Protein AF-0000000067842073 (afdb_homodimer)

Solvent-accessible surface area (backbone atoms only — not comparable to full-atom values): 26428 Å² total; per-residue (Å²): 132,55,32,22,68,36,32,32,34,34,34,37,21,51,83,33,48,82,48,58,61,22,40,54,50,34,53,50,24,59,78,65,72,44,69,51,44,40,40,55,40,27,44,42,76,90,19,50,68,29,36,46,49,24,56,38,22,28,72,45,42,34,26,34,35,35,37,61,79,40,22,45,68,49,48,75,61,47,76,42,61,38,73,65,13,56,71,67,50,27,20,39,31,31,25,40,44,96,86,25,51,32,37,31,31,49,49,62,14,55,6,43,50,52,36,38,42,77,74,69,54,66,46,56,68,31,29,34,36,38,31,23,46,50,71,63,19,40,34,36,53,50,40,38,52,75,52,41,29,40,31,41,33,46,42,50,95,46,63,66,38,41,48,52,45,49,50,50,46,49,73,75,35,76,84,47,45,77,42,71,73,79,87,59,36,64,79,32,46,29,40,34,39,39,38,75,66,23,40,59,87,52,85,40,59,85,60,54,70,73,38,60,68,39,54,47,42,85,19,37,35,34,35,59,40,48,49,38,56,74,25,53,57,49,48,53,39,45,75,60,54,19,50,70,44,39,9,54,48,23,54,54,36,26,48,14,50,52,30,34,66,37,67,77,40,57,58,81,120,131,56,34,22,67,35,32,31,34,35,37,38,18,50,83,33,50,83,48,57,62,22,42,55,49,34,52,50,24,60,78,67,72,42,69,50,44,38,40,55,39,26,45,42,77,90,20,50,66,28,37,46,48,24,56,37,23,29,71,44,43,34,26,34,34,35,37,60,79,42,22,45,66,51,49,76,61,48,75,40,60,38,72,67,14,57,71,68,50,27,22,39,31,31,24,40,44,95,87,25,49,31,36,28,32,48,48,60,14,56,6,43,49,53,36,38,41,76,74,68,54,67,47,55,69,31,30,35,36,38,31,22,46,49,73,62,18,40,34,37,54,50,40,39,52,73,51,40,28,40,31,42,32,46,43,49,95,44,62,67,39,42,49,52,45,50,50,52,44,48,72,74,33,78,85,48,44,77,44,71,73,77,88,58,36,65,80,33,46,29,41,34,37,39,37,73,65,24,41,60,89,54,86,41,59,87,62,54,70,74,39,60,68,38,53,45,41,82,19,37,36,34,35,59,40,49,48,37,57,74,25,54,56,49,50,54,38,44,74,60,55,21,52,71,43,39,10,53,49,24,53,55,36,24,49,14,51,51,28,35,68,36,68,77,41,58,57,81,120

Secondary structure (DSSP, 8-state):
---TT-EEEEEEESS-TT--HHHHHHHHHHHTT-SEEEEEEEB-GGGHHHHHHHHHHBTTEEEEEE-TT-HHHHHTTSSEE-HHHHHHT--SEEEEPTTS-EEEE--HHHHHHHHHHHTT---TT-EEEEE--SHHHHHHHHHHHHTT-SEEEEE-S-HHHHHHHHHHHHHH-TT-EEES--S-STT-SEEEE-SSTT-TT----SS-HHHHTT--TTSEEEE---SSSS-HHHHHHHHHT-EEE-HHHHHHHHHHHHHHHHTSS-S--/---TT-EEEEEEESS-TT--HHHHHHHHHHHTT-SEEEEEEEB-GGGHHHHHHHHHHBTTEEEEEE-TT-HHHHHTTSSEE-HHHHHHT--SEEEEPTTS-EEEE--HHHHHHHHHHHTT---BT-EEEEE--SHHHHHHHHHHHHTTBSEEEEE-S-HHHHHHHHHHHHHH-TT-EEES--S-STT-SEEEE-SSTT-TT----SS-HHHHTT--TTSEEEE---SSSS-HHHHHHHHHT-EEE-HHHHHHHHHHHHHHHHTSS-S--

pLDDT: mean 97.05, std 2.97, range [72.75, 98.94]

InterPro domains:
  IPR013708 Shikimate dehydrogenase substrate binding, N-terminal [PF08501] (11-94)
  IPR022893 Shikimate dehydrogenase family [PTHR21089] (3-254)
  IPR036291 NAD(P)-binding domain superfamily [SSF51735] (108-254)
  IPR046346 Aminoacid dehydrogenase-like, N-terminal domain superfamily [SSF53223] (2-106)

Sequence (538 aa):
MIRGSTELVAIVGSPIAQVKSPQNFNTWFNHNNCNLAMLPIDLHEAALDSFADTLRGWQNLRGCVVTVPYKQALANRVDGLSERAAALGSINVIRRERDGRLLGDNVDGAGFLGAAHKHGFEPAGKRALVIGCGGVGSAIAYALAEAGIASITLCD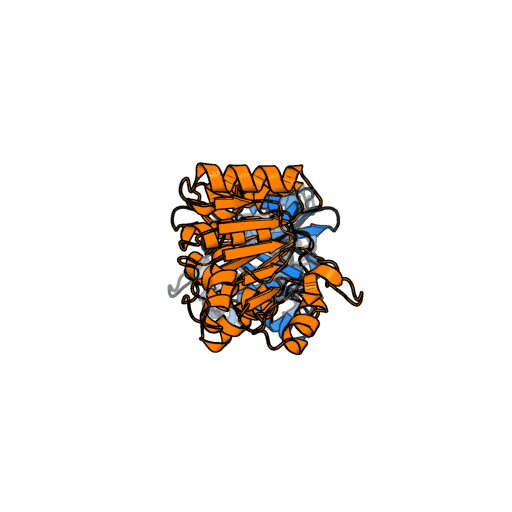PSTARMGAVCELLGNGFPGLTVSTQFSGLEDFDLVANASPVGMGTRAELPLSAALLATLQPDTLVADVVTSPEITPLLNRARQVGCRIQTGPEMAFAQLGHLGAFMGVTPLEIMIRGSTELVAIVGSPIAQVKSPQNFNTWFNHNNCNLAMLPIDLHEAALDSFADTLRGWQNLRGCVVTVPYKQALANRVDGLSERAAALGSINVIRRERDGRLLGDNVDGAGFLGAAHKHGFEPAGKRALVIGCGGVGSAIAYALAEAGIASITLCDPSTARMGAVCELLGNGFPGLTVSTQFSGLEDFDLVANASPVGMGTRAELPLSAALLATLQPDTLVADVVTSPEITPLLNRARQVGCRIQTGPEMAFAQLGHLGAFMGVTPLEI

Nearest PDB structures (foldseek):
  4k28-assembly1_A  TM=9.955E-01  e=7.126E-53  Pseudomonas putida KT2440
  3pgj-assembly1_D  TM=8.761E-01  e=1.051E-21  Vibrio cholerae O1 biovar El Tor str. N16961
  3o8q-assembly1_B  TM=8.572E-01  e=2.440E-21  Vibrio cholerae O1 biovar El Tor str. N16961
  3o8q-assembly1_A  TM=8.714E-01  e=1.806E-21  Vibrio cholerae O1 biovar El Tor str. N16961
  3pgj-assembly2_C  TM=8.882E-01  e=4.939E-20  Vibrio cholerae O1 biovar El Tor str. N16961

Radius of gyration: 30.36 Å; Cα contacts (8 Å, |Δi|>4): 1244; chains: 2; bounding box: 40×95×62 Å

Structure (mmCIF, N/CA/C/O backbone):
data_AF-0000000067842073-model_v1
#
loop_
_entity.id
_entity.type
_entity.pdbx_description
1 polymer 'Shikimate dehydrogenase family protein'
#
loop_
_atom_site.group_PDB
_atom_site.id
_atom_site.type_symbol
_atom_site.label_atom_id
_atom_site.label_alt_id
_atom_site.label_comp_id
_atom_site.label_asym_id
_atom_site.label_entity_id
_atom_site.label_seq_id
_atom_site.pdbx_PDB_ins_code
_atom_site.Cartn_x
_atom_site.Cartn_y
_atom_site.Cartn_z
_atom_site.occupancy
_atom_site.B_iso_or_equiv
_atom_site.auth_seq_id
_atom_site.auth_comp_id
_atom_site.auth_asym_id
_atom_site.auth_atom_id
_atom_site.pdbx_PDB_model_num
ATOM 1 N N . MET A 1 1 ? 8.219 -3.797 12.875 1 89 1 MET A N 1
ATOM 2 C CA . MET A 1 1 ? 7.27 -2.688 12.789 1 89 1 MET A CA 1
ATOM 3 C C . MET A 1 1 ? 7.566 -1.811 11.578 1 89 1 MET A C 1
ATOM 5 O O . MET A 1 1 ? 8.727 -1.505 11.297 1 89 1 MET A O 1
ATOM 9 N N . ILE A 1 2 ? 6.531 -1.471 10.82 1 96.75 2 ILE A N 1
ATOM 10 C CA . ILE A 1 2 ? 6.672 -0.681 9.602 1 96.75 2 ILE A CA 1
ATOM 11 C C . ILE A 1 2 ? 7.023 0.761 9.961 1 96.75 2 ILE A C 1
ATOM 13 O O . ILE A 1 2 ? 6.398 1.361 10.836 1 96.75 2 ILE A O 1
ATOM 17 N N . ARG A 1 3 ? 8.07 1.322 9.328 1 97 3 ARG A N 1
ATOM 18 C CA . ARG A 1 3 ? 8.539 2.695 9.469 1 97 3 ARG A CA 1
ATOM 19 C C . ARG A 1 3 ? 8.695 3.363 8.109 1 97 3 ARG A C 1
ATOM 21 O O . ARG A 1 3 ? 8.453 2.736 7.07 1 97 3 ARG A O 1
ATOM 28 N N . GLY A 1 4 ? 9.062 4.582 8.102 1 96.94 4 GLY A N 1
ATOM 29 C CA . GLY A 1 4 ? 9.227 5.332 6.863 1 96.94 4 GLY A CA 1
ATOM 30 C C . GLY A 1 4 ? 10.234 4.707 5.914 1 96.94 4 GLY A C 1
ATOM 31 O O . GLY A 1 4 ? 10.094 4.824 4.695 1 96.94 4 GLY A O 1
ATOM 32 N N . SER A 1 5 ? 11.172 3.998 6.426 1 97.75 5 SER A N 1
ATOM 33 C CA . SER A 1 5 ? 12.258 3.445 5.621 1 97.75 5 SER A CA 1
ATOM 34 C C . SER A 1 5 ? 11.922 2.041 5.129 1 97.75 5 SER A C 1
ATOM 36 O O . SER A 1 5 ? 12.711 1.417 4.426 1 97.75 5 SER A O 1
ATOM 38 N N . THR A 1 6 ? 10.773 1.497 5.555 1 98.5 6 THR A N 1
ATOM 39 C CA . THR A 1 6 ? 10.406 0.128 5.215 1 98.5 6 THR A CA 1
ATOM 40 C C . THR A 1 6 ? 10.109 0.002 3.725 1 98.5 6 THR A C 1
ATOM 42 O O . THR A 1 6 ? 9.414 0.845 3.15 1 98.5 6 THR A O 1
ATOM 45 N N . GLU A 1 7 ? 10.711 -0.978 3.047 1 98.56 7 GLU A N 1
ATOM 46 C CA . GLU A 1 7 ? 10.336 -1.325 1.68 1 98.56 7 GLU A CA 1
ATOM 47 C C . GLU A 1 7 ? 9.094 -2.219 1.657 1 98.56 7 GLU A C 1
ATOM 49 O O . GLU A 1 7 ? 8.797 -2.895 2.643 1 98.56 7 GLU A O 1
ATOM 54 N N . LEU A 1 8 ? 8.438 -2.195 0.489 1 98.81 8 LEU A N 1
ATOM 55 C CA . LEU A 1 8 ? 7.129 -2.842 0.473 1 98.81 8 LEU A CA 1
ATOM 56 C C . LEU A 1 8 ? 7.035 -3.844 -0.672 1 98.81 8 LEU A C 1
ATOM 58 O O . LEU A 1 8 ? 7.695 -3.686 -1.699 1 98.81 8 LEU A O 1
ATOM 62 N N . VAL A 1 9 ? 6.277 -4.871 -0.499 1 98.81 9 VAL A N 1
ATOM 63 C CA . VAL A 1 9 ? 5.672 -5.715 -1.521 1 98.81 9 VAL A CA 1
ATOM 64 C C . VAL A 1 9 ? 4.168 -5.832 -1.272 1 98.81 9 VAL A C 1
ATOM 66 O O . VAL A 1 9 ? 3.684 -5.492 -0.19 1 98.81 9 VAL A O 1
ATOM 69 N N . ALA A 1 10 ? 3.482 -6.246 -2.309 1 98.88 10 ALA A N 1
ATOM 70 C CA . ALA A 1 10 ? 2.031 -6.316 -2.16 1 98.88 10 ALA A CA 1
ATOM 71 C C . ALA A 1 10 ? 1.476 -7.586 -2.807 1 98.88 10 ALA A C 1
ATOM 73 O O . ALA A 1 10 ? 2.199 -8.305 -3.498 1 98.88 10 ALA A O 1
ATOM 74 N N . ILE A 1 11 ? 0.281 -7.91 -2.479 1 98.88 11 ILE A N 1
ATOM 75 C CA . ILE A 1 11 ? -0.56 -8.828 -3.236 1 98.88 11 ILE A CA 1
ATOM 76 C C . ILE A 1 11 ? -1.865 -8.133 -3.619 1 98.88 11 ILE A C 1
ATOM 78 O O . ILE A 1 11 ? -2.496 -7.48 -2.787 1 98.88 11 ILE A O 1
ATOM 82 N N . VAL A 1 12 ? -2.184 -8.211 -4.891 1 98.88 12 VAL A N 1
ATOM 83 C CA . VAL A 1 12 ? -3.379 -7.527 -5.375 1 98.88 12 VAL A CA 1
ATOM 84 C C . VAL A 1 12 ? -4.375 -8.547 -5.914 1 98.88 12 VAL A C 1
ATOM 86 O O . VAL A 1 12 ? -3.986 -9.523 -6.559 1 98.88 12 VAL A O 1
ATOM 89 N N . GLY A 1 13 ? -5.547 -8.422 -5.668 1 98.62 13 GLY A N 1
ATOM 90 C CA . GLY A 1 13 ? -6.688 -9.203 -6.117 1 98.62 13 GLY A CA 1
ATOM 91 C C . GLY A 1 13 ? -8.008 -8.695 -5.582 1 98.62 13 GLY A C 1
ATOM 92 O O . GLY A 1 13 ? -8.086 -7.574 -5.07 1 98.62 13 GLY A O 1
ATOM 93 N N . SER A 1 14 ? -9.094 -9.406 -5.77 1 98.38 14 SER A N 1
ATOM 94 C CA . SER A 1 14 ? -10.398 -9.07 -5.195 1 98.38 14 SER A CA 1
ATOM 95 C C . SER A 1 14 ? -11.328 -10.273 -5.219 1 98.38 14 SER A C 1
ATOM 97 O O . SER A 1 14 ? -11.602 -10.836 -6.281 1 98.38 14 SER A O 1
ATOM 99 N N . PRO A 1 15 ? -11.945 -10.727 -4.051 1 97.38 15 PRO A N 1
ATOM 100 C CA . PRO A 1 15 ? -11.594 -10.25 -2.709 1 97.38 15 PRO A CA 1
ATOM 101 C C . PRO A 1 15 ? -10.211 -10.711 -2.262 1 97.38 15 PRO A C 1
ATOM 103 O O . PRO A 1 15 ? -9.641 -11.625 -2.852 1 97.38 15 PRO A O 1
ATOM 106 N N . ILE A 1 16 ? -9.68 -10.047 -1.269 1 97.62 16 ILE A N 1
ATOM 107 C CA . ILE A 1 16 ? -8.281 -10.289 -0.932 1 97.62 16 ILE A CA 1
ATOM 108 C C . ILE A 1 16 ? -8.188 -10.859 0.482 1 97.62 16 ILE A C 1
ATOM 110 O O . ILE A 1 16 ? -7.133 -11.359 0.883 1 97.62 16 ILE A O 1
ATOM 114 N N . ALA A 1 17 ? -9.242 -10.875 1.24 1 96.56 17 ALA A N 1
ATOM 115 C CA . ALA A 1 17 ? -9.203 -11.141 2.678 1 96.56 17 ALA A CA 1
ATOM 116 C C . ALA A 1 17 ? -8.688 -12.547 2.965 1 96.56 17 ALA A C 1
ATOM 118 O O . ALA A 1 17 ? -8.055 -12.781 3.994 1 96.56 17 ALA A O 1
ATOM 119 N N . GLN A 1 18 ? -8.867 -13.422 2.074 1 92.56 18 GLN A N 1
ATOM 120 C CA . GLN A 1 18 ? -8.625 -14.836 2.328 1 92.56 18 GLN A CA 1
ATOM 121 C C . GLN A 1 18 ? -7.199 -15.227 1.958 1 92.56 18 GLN A C 1
ATOM 123 O O . GLN A 1 18 ? -6.77 -16.344 2.227 1 92.56 18 GLN A O 1
ATOM 128 N N . VAL A 1 19 ? -6.445 -14.375 1.374 1 94.62 19 VAL A N 1
ATOM 129 C CA . VAL A 1 19 ? -5.113 -14.75 0.913 1 94.62 19 VAL A CA 1
ATOM 130 C C . VAL A 1 19 ? -4.191 -14.945 2.111 1 94.62 19 VAL A C 1
ATOM 132 O O . VAL A 1 19 ? -4.348 -14.289 3.141 1 94.62 19 VAL A O 1
ATOM 135 N N . LYS A 1 20 ? -3.146 -15.742 1.947 1 93.88 20 LYS A N 1
ATOM 136 C CA . LYS A 1 20 ? -2.244 -16.094 3.039 1 93.88 20 LYS A CA 1
ATOM 137 C C . LYS A 1 20 ? -0.871 -15.461 2.848 1 93.88 20 LYS A C 1
ATOM 139 O O . LYS A 1 20 ? -0.059 -15.43 3.775 1 93.88 20 LYS A O 1
ATOM 144 N N . SER A 1 21 ? -0.637 -14.883 1.709 1 96.06 21 SER A N 1
ATOM 145 C CA . SER A 1 21 ? 0.684 -14.375 1.351 1 96.06 21 SER A CA 1
ATOM 146 C C . SER A 1 21 ? 1.162 -13.328 2.348 1 96.06 21 SER A C 1
ATOM 148 O O . SER A 1 21 ? 2.32 -13.344 2.771 1 96.06 21 SER A O 1
ATOM 150 N N . PRO A 1 22 ? 0.296 -12.398 2.766 1 97.81 22 PRO A N 1
ATOM 151 C CA . PRO A 1 22 ? 0.778 -11.391 3.711 1 97.81 22 PRO A CA 1
ATOM 152 C C . PRO A 1 22 ? 1.277 -12 5.02 1 97.81 22 PRO A C 1
ATOM 154 O O . PRO A 1 22 ? 2.357 -11.641 5.5 1 97.81 22 PRO A O 1
ATOM 157 N N . GLN A 1 23 ? 0.544 -12.93 5.547 1 96.38 23 GLN A N 1
ATOM 158 C CA . GLN A 1 23 ? 0.98 -13.586 6.777 1 96.38 23 GLN A CA 1
ATOM 159 C C . GLN A 1 23 ? 2.289 -14.336 6.562 1 96.38 23 GLN A C 1
ATOM 161 O O . GLN A 1 23 ? 3.207 -14.242 7.379 1 96.38 23 GLN A O 1
ATOM 166 N N . ASN A 1 24 ? 2.359 -15.078 5.48 1 96.25 24 ASN A N 1
ATOM 167 C CA . ASN A 1 24 ? 3.537 -15.898 5.211 1 96.25 24 ASN A CA 1
ATOM 168 C C . ASN A 1 24 ? 4.781 -15.039 5.008 1 96.25 24 ASN A C 1
ATOM 170 O O . ASN A 1 24 ? 5.812 -15.273 5.645 1 96.25 24 ASN A O 1
ATOM 174 N N . PHE A 1 25 ? 4.754 -14.055 4.199 1 97.62 25 PHE A N 1
ATOM 175 C CA . PHE A 1 25 ? 5.902 -13.203 3.912 1 97.62 25 PHE A CA 1
ATOM 176 C C . PHE A 1 25 ? 6.297 -12.391 5.141 1 97.62 25 PHE A C 1
ATOM 178 O O . PHE A 1 25 ? 7.477 -12.305 5.48 1 97.62 25 PHE A O 1
ATOM 185 N N . ASN A 1 26 ? 5.328 -11.797 5.793 1 97.69 26 ASN A N 1
ATOM 186 C CA . ASN A 1 26 ? 5.645 -10.945 6.938 1 97.69 26 ASN A CA 1
ATOM 187 C C . ASN A 1 26 ? 6.234 -11.758 8.086 1 97.69 26 ASN A C 1
ATOM 189 O O . ASN A 1 26 ? 7.09 -11.258 8.828 1 97.69 26 ASN A O 1
ATOM 193 N N . THR A 1 27 ? 5.738 -13.008 8.281 1 96.62 27 THR A N 1
ATOM 194 C CA . THR A 1 27 ? 6.359 -13.898 9.25 1 96.62 27 THR A CA 1
ATOM 195 C C . THR A 1 27 ? 7.828 -14.141 8.906 1 96.62 27 THR A C 1
ATOM 197 O O . THR A 1 27 ? 8.695 -14.039 9.773 1 96.62 27 THR A O 1
ATOM 200 N N . TRP A 1 28 ? 8.078 -14.391 7.66 1 96.75 28 TRP A N 1
ATOM 201 C CA . TRP A 1 28 ? 9.445 -14.641 7.227 1 96.75 28 TRP A CA 1
ATOM 202 C C . TRP A 1 28 ? 10.305 -13.383 7.391 1 96.75 28 TRP A C 1
ATOM 204 O O . TRP A 1 28 ? 11.43 -13.453 7.887 1 96.75 28 TRP A O 1
ATOM 214 N N . PHE A 1 29 ? 9.82 -12.219 6.934 1 97.88 29 PHE A N 1
ATOM 215 C CA . PHE A 1 29 ? 10.555 -10.961 7.051 1 97.88 29 PHE A CA 1
ATOM 216 C C . PHE A 1 29 ? 10.93 -10.688 8.5 1 97.88 29 PHE A C 1
ATOM 218 O O . PHE A 1 29 ? 12.062 -10.305 8.797 1 97.88 29 PHE A O 1
ATOM 225 N N . ASN A 1 30 ? 9.938 -10.859 9.367 1 96.88 30 ASN A N 1
ATOM 226 C CA . ASN A 1 30 ? 10.18 -10.625 10.789 1 96.88 30 ASN A CA 1
ATOM 227 C C . ASN A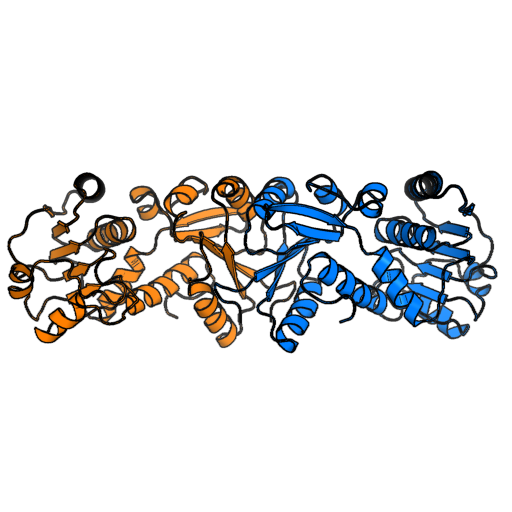 1 30 ? 11.234 -11.578 11.344 1 96.88 30 ASN A C 1
ATOM 229 O O . ASN A 1 30 ? 12.164 -11.141 12.031 1 96.88 30 ASN A O 1
ATOM 233 N N . HIS A 1 31 ? 11.141 -12.852 11.047 1 97.12 31 HIS A N 1
ATOM 234 C CA . HIS A 1 31 ? 12.047 -13.867 11.555 1 97.12 31 HIS A CA 1
ATOM 235 C C . HIS A 1 31 ? 13.469 -13.648 11.039 1 97.12 31 HIS A C 1
ATOM 237 O O . HIS A 1 31 ? 14.438 -14.008 11.711 1 97.12 31 HIS A O 1
ATOM 243 N N . ASN A 1 32 ? 13.547 -13.031 9.906 1 97.56 32 ASN A N 1
ATOM 244 C CA . ASN A 1 32 ? 14.867 -12.844 9.305 1 97.56 32 ASN A CA 1
ATOM 245 C C . ASN A 1 32 ? 15.328 -11.391 9.406 1 97.56 32 ASN A C 1
ATOM 247 O O . ASN A 1 32 ? 16.266 -10.984 8.727 1 97.56 32 ASN A O 1
ATOM 251 N N . ASN A 1 33 ? 14.656 -10.562 10.094 1 97.06 33 ASN A N 1
ATOM 252 C CA . ASN A 1 33 ? 14.992 -9.18 10.406 1 97.06 33 ASN A CA 1
ATOM 253 C C . ASN A 1 33 ? 15.102 -8.328 9.141 1 97.06 33 ASN A C 1
ATOM 255 O O . ASN A 1 33 ? 16.047 -7.555 8.984 1 97.06 33 ASN A O 1
ATOM 259 N N . CYS A 1 34 ? 14.18 -8.586 8.203 1 97.56 34 CYS A N 1
ATOM 260 C CA . CYS A 1 34 ? 14.086 -7.793 6.984 1 97.56 34 CYS A CA 1
ATOM 261 C C . CYS A 1 34 ? 13.18 -6.582 7.191 1 97.56 34 CYS A C 1
ATOM 263 O O . CYS A 1 34 ? 12.086 -6.707 7.742 1 97.56 34 CYS A O 1
ATOM 265 N N . ASN A 1 35 ? 13.664 -5.41 6.809 1 98.19 35 ASN A N 1
ATOM 266 C CA . ASN A 1 35 ? 12.82 -4.219 6.852 1 98.19 35 ASN A CA 1
ATOM 267 C C . ASN A 1 35 ? 11.906 -4.133 5.633 1 98.19 35 ASN A C 1
ATOM 269 O O . ASN A 1 35 ? 12.031 -3.213 4.82 1 98.19 35 ASN A O 1
ATOM 273 N N . LEU A 1 36 ? 11.016 -5.125 5.527 1 98.5 36 LEU A N 1
ATOM 274 C CA . LEU A 1 36 ? 10.047 -5.297 4.453 1 98.5 36 LEU A CA 1
ATOM 275 C C . LEU A 1 36 ? 8.672 -5.66 5.012 1 98.5 36 LEU A C 1
ATOM 277 O O . LEU A 1 36 ? 8.57 -6.227 6.102 1 98.5 36 LEU A O 1
ATOM 281 N N . ALA A 1 37 ? 7.688 -5.273 4.293 1 98.56 37 ALA A N 1
ATOM 282 C CA . ALA A 1 37 ? 6.328 -5.676 4.645 1 98.56 37 ALA A CA 1
ATOM 283 C C . ALA A 1 37 ? 5.508 -5.98 3.395 1 98.56 37 ALA A C 1
ATOM 285 O O . ALA A 1 37 ? 5.625 -5.285 2.383 1 98.56 37 ALA A O 1
ATOM 286 N N . MET A 1 38 ? 4.652 -7.016 3.455 1 98.56 38 MET A N 1
ATOM 287 C CA . MET A 1 38 ? 3.711 -7.32 2.385 1 98.56 38 MET A CA 1
ATOM 288 C C . MET A 1 38 ? 2.307 -6.844 2.742 1 98.56 38 MET A C 1
ATOM 290 O O . MET A 1 38 ? 1.809 -7.129 3.832 1 98.56 38 MET A O 1
ATOM 294 N N . LEU A 1 39 ? 1.723 -6.199 1.758 1 97.81 39 LEU A N 1
ATOM 295 C CA . LEU A 1 39 ? 0.4 -5.617 1.971 1 97.81 39 LEU A CA 1
ATOM 296 C C . LEU A 1 39 ? -0.637 -6.289 1.076 1 97.81 39 LEU A C 1
ATOM 298 O O . LEU A 1 39 ? -0.343 -6.637 -0.07 1 97.81 39 LEU A O 1
ATOM 302 N N . PRO A 1 40 ? -1.86 -6.5 1.654 1 98.75 40 PRO A N 1
ATOM 303 C CA . PRO A 1 40 ? -2.98 -6.922 0.809 1 98.75 40 PRO A CA 1
ATOM 304 C C . PRO A 1 40 ? -3.703 -5.746 0.155 1 98.75 40 PRO A C 1
ATOM 306 O O . PRO A 1 40 ? -4.121 -4.812 0.845 1 98.75 40 PRO A O 1
ATOM 309 N N . ILE A 1 41 ? -3.801 -5.758 -1.101 1 98.88 41 ILE A N 1
ATOM 310 C CA . ILE A 1 41 ? -4.492 -4.695 -1.824 1 98.88 41 ILE A CA 1
ATOM 311 C C . ILE A 1 41 ? -5.758 -5.25 -2.473 1 98.88 41 ILE A C 1
ATOM 313 O O . ILE A 1 41 ? -5.684 -5.988 -3.455 1 98.88 41 ILE A O 1
ATOM 317 N N . ASP A 1 42 ? -6.93 -4.977 -1.924 1 98.88 42 ASP A N 1
ATOM 318 C CA . ASP A 1 42 ? -8.219 -5.277 -2.537 1 98.88 42 ASP A CA 1
ATOM 319 C C . ASP A 1 42 ? -8.609 -4.207 -3.557 1 98.88 42 ASP A C 1
ATOM 321 O O . ASP A 1 42 ? -8.992 -3.098 -3.182 1 98.88 42 ASP A O 1
ATOM 325 N N . LEU A 1 43 ? -8.523 -4.52 -4.844 1 98.81 43 LEU A N 1
ATOM 326 C CA . LEU A 1 43 ? -8.609 -3.504 -5.887 1 98.81 43 LEU A CA 1
ATOM 327 C C . LEU A 1 43 ? -9.789 -3.771 -6.812 1 98.81 43 LEU A C 1
ATOM 329 O O . LEU A 1 43 ? -10 -4.906 -7.246 1 98.81 43 LEU A O 1
ATOM 333 N N . HIS A 1 44 ? -10.539 -2.758 -7.074 1 98.06 44 HIS A N 1
ATOM 334 C CA . HIS A 1 44 ? -11.57 -2.836 -8.102 1 98.06 44 HIS A CA 1
ATOM 335 C C . HIS A 1 44 ? -10.961 -2.965 -9.492 1 98.06 44 HIS A C 1
ATOM 337 O O . HIS A 1 44 ? -9.969 -2.301 -9.797 1 98.06 44 HIS A O 1
ATOM 343 N N . GLU A 1 45 ? -11.602 -3.729 -10.281 1 98.12 45 GLU A N 1
ATOM 344 C CA . GLU A 1 45 ? -11.109 -4.012 -11.625 1 98.12 45 GLU A CA 1
ATOM 345 C C . GLU A 1 45 ? -10.914 -2.727 -12.422 1 98.12 45 GLU A C 1
ATOM 347 O O . GLU A 1 45 ? -9.961 -2.615 -13.203 1 98.12 45 GLU A O 1
ATOM 352 N N . ALA A 1 46 ? -11.734 -1.762 -12.219 1 98.06 46 ALA A N 1
ATOM 353 C CA . ALA A 1 46 ? -11.719 -0.523 -12.992 1 98.06 46 ALA A CA 1
ATOM 354 C C . ALA A 1 46 ? -10.453 0.28 -12.719 1 98.06 46 ALA A C 1
ATOM 356 O O . ALA A 1 46 ? -10.109 1.188 -13.484 1 98.06 46 ALA A O 1
ATOM 357 N N . ALA A 1 47 ? -9.688 -0.063 -11.68 1 98.5 47 ALA A N 1
ATOM 358 C CA . ALA A 1 47 ? -8.516 0.719 -11.297 1 98.5 47 ALA A CA 1
ATOM 359 C C . ALA A 1 47 ? -7.227 0.043 -11.758 1 98.5 47 ALA A C 1
ATOM 361 O O . ALA A 1 47 ? -6.125 0.515 -11.461 1 98.5 47 ALA A O 1
ATOM 362 N N . LEU A 1 48 ? -7.332 -1.001 -12.508 1 98.69 48 LEU A N 1
ATOM 363 C CA . LEU A 1 48 ? -6.16 -1.808 -12.836 1 98.69 48 LEU A CA 1
ATOM 364 C C . LEU A 1 48 ? -5.16 -1 -13.656 1 98.69 48 LEU A C 1
ATOM 366 O O . LEU A 1 48 ? -3.949 -1.118 -13.453 1 98.69 48 LEU A O 1
ATOM 370 N N . ASP A 1 49 ? -5.621 -0.18 -14.594 1 98.62 49 ASP A N 1
ATOM 371 C CA . ASP A 1 49 ? -4.719 0.635 -15.398 1 98.62 49 ASP A CA 1
ATOM 372 C C . ASP A 1 49 ? -3.951 1.629 -14.523 1 98.62 49 ASP A C 1
ATOM 374 O O . ASP A 1 49 ? -2.725 1.709 -14.602 1 98.62 49 ASP A O 1
ATOM 378 N N . SER A 1 50 ? -4.68 2.404 -13.758 1 98.81 50 SER A N 1
ATOM 379 C CA . SER A 1 50 ? -4.047 3.377 -12.875 1 98.81 50 SER A CA 1
ATOM 380 C C . SER A 1 50 ? -3.139 2.689 -11.859 1 98.81 50 SER A C 1
ATOM 382 O O . SER A 1 50 ? -2.105 3.24 -11.469 1 98.81 50 SER A O 1
ATOM 384 N N . PHE A 1 51 ? -3.562 1.49 -11.445 1 98.88 51 PHE A N 1
ATOM 385 C CA . PHE A 1 51 ? -2.766 0.721 -10.5 1 98.88 51 PHE A CA 1
ATOM 386 C C . PHE A 1 51 ? -1.397 0.389 -11.086 1 98.88 51 PHE A C 1
ATOM 388 O O . PHE A 1 51 ? -0.37 0.624 -10.445 1 98.88 51 PHE A O 1
ATOM 395 N N . ALA A 1 52 ? -1.382 -0.112 -12.281 1 98.88 52 ALA A N 1
ATOM 396 C CA . ALA A 1 52 ? -0.116 -0.428 -12.938 1 98.88 52 ALA A CA 1
ATOM 397 C C . ALA A 1 52 ? 0.774 0.808 -13.039 1 98.88 52 ALA A C 1
ATOM 399 O O . ALA A 1 52 ? 1.972 0.743 -12.75 1 98.88 52 ALA A O 1
ATOM 400 N N . ASP A 1 53 ? 0.232 1.933 -13.391 1 98.75 53 ASP A N 1
ATOM 401 C CA . ASP A 1 53 ? 0.993 3.172 -13.508 1 98.75 53 ASP A CA 1
ATOM 402 C C . ASP A 1 53 ? 1.492 3.645 -12.148 1 98.75 53 ASP A C 1
ATOM 404 O O . ASP A 1 53 ? 2.594 4.188 -12.039 1 98.75 53 ASP A O 1
ATOM 408 N N . THR A 1 54 ? 0.681 3.473 -11.156 1 98.81 54 THR A N 1
ATOM 409 C CA . THR A 1 54 ? 1.09 3.812 -9.797 1 98.81 54 THR A CA 1
ATOM 410 C C . THR A 1 54 ? 2.279 2.963 -9.367 1 98.81 54 THR A C 1
ATOM 412 O O . THR A 1 54 ? 3.225 3.471 -8.758 1 98.81 54 THR A O 1
ATOM 415 N N . LEU A 1 55 ? 2.242 1.63 -9.672 1 98.88 55 LEU A N 1
ATOM 416 C CA . LEU A 1 55 ? 3.352 0.752 -9.32 1 98.88 55 LEU A CA 1
ATOM 417 C C . LEU A 1 55 ? 4.66 1.269 -9.906 1 98.88 55 LEU A C 1
ATOM 419 O O . LEU A 1 55 ? 5.703 1.226 -9.242 1 98.88 55 LEU A O 1
ATOM 423 N N . ARG A 1 56 ? 4.59 1.756 -11.148 1 98.81 56 ARG A N 1
ATOM 424 C CA . ARG A 1 56 ? 5.789 2.248 -11.82 1 98.81 56 ARG A CA 1
ATOM 425 C C . ARG A 1 56 ? 6.422 3.398 -11.047 1 98.81 56 ARG A C 1
ATOM 427 O O . ARG A 1 56 ? 7.645 3.539 -11.031 1 98.81 56 ARG A O 1
ATOM 434 N N . GLY A 1 57 ? 5.629 4.188 -10.414 1 98.69 57 GLY A N 1
ATOM 435 C CA . GLY A 1 57 ? 6.121 5.367 -9.719 1 98.69 57 GLY A CA 1
ATOM 436 C C . GLY A 1 57 ? 6.324 5.141 -8.234 1 98.69 57 GLY A C 1
ATOM 437 O O . GLY A 1 57 ? 6.727 6.055 -7.508 1 98.69 57 GLY A O 1
ATOM 438 N N . TRP A 1 58 ? 5.996 3.994 -7.648 1 98.75 58 TRP A N 1
ATOM 439 C CA . TRP A 1 58 ? 6.082 3.654 -6.234 1 98.75 58 TRP A CA 1
ATOM 440 C C . TRP A 1 58 ? 7.496 3.205 -5.867 1 98.75 58 TRP A C 1
ATOM 442 O O . TRP A 1 58 ? 7.781 2.006 -5.824 1 98.75 58 TRP A O 1
ATOM 452 N N . GLN A 1 59 ? 8.336 4.082 -5.477 1 98.62 59 GLN A N 1
ATOM 453 C CA . GLN A 1 59 ? 9.789 3.957 -5.453 1 98.62 59 GLN A CA 1
ATOM 454 C C . GLN A 1 59 ? 10.234 2.941 -4.406 1 98.62 59 GLN A C 1
ATOM 456 O O . GLN A 1 59 ? 11.281 2.305 -4.555 1 98.62 59 GLN A O 1
ATOM 461 N N . ASN A 1 60 ? 9.508 2.814 -3.354 1 98.69 60 ASN A N 1
ATOM 462 C CA . ASN A 1 60 ? 9.938 1.874 -2.322 1 98.69 60 ASN A CA 1
ATOM 463 C C . ASN A 1 60 ? 9.148 0.57 -2.391 1 98.69 60 ASN A C 1
ATOM 465 O O . ASN A 1 60 ? 9.062 -0.161 -1.401 1 98.69 60 ASN A O 1
ATOM 469 N N . LEU A 1 61 ? 8.43 0.272 -3.48 1 98.81 61 LEU A N 1
ATOM 470 C CA . LEU A 1 61 ? 7.801 -1.016 -3.75 1 98.81 61 LEU A CA 1
ATOM 471 C C . LEU A 1 61 ? 8.727 -1.917 -4.559 1 98.81 61 LEU A C 1
ATOM 473 O O . LEU A 1 61 ? 9.25 -1.506 -5.598 1 98.81 61 LEU A O 1
ATOM 477 N N . ARG A 1 62 ? 8.891 -3.111 -4.098 1 98.81 62 ARG A N 1
ATOM 478 C CA . ARG A 1 62 ? 9.789 -4.051 -4.762 1 98.81 62 ARG A CA 1
ATOM 479 C C . ARG A 1 62 ? 9.039 -4.902 -5.777 1 98.81 62 ARG A C 1
ATOM 481 O O . ARG A 1 62 ? 9.617 -5.348 -6.77 1 98.81 62 ARG A O 1
ATOM 488 N N . GLY A 1 63 ? 7.785 -5.137 -5.516 1 98.81 63 GLY A N 1
ATOM 489 C CA . GLY A 1 63 ? 7.004 -5.996 -6.391 1 98.81 63 GLY A CA 1
ATOM 490 C C . GLY A 1 63 ? 5.59 -6.227 -5.891 1 98.81 63 GLY A C 1
ATOM 491 O O . GLY A 1 63 ? 5.18 -5.652 -4.883 1 98.81 63 GLY A O 1
ATOM 492 N N . CYS A 1 64 ? 4.859 -7.059 -6.641 1 98.94 64 CYS A N 1
ATOM 493 C CA . CYS A 1 64 ? 3.447 -7.293 -6.352 1 98.94 64 CYS A CA 1
ATOM 494 C C . CYS A 1 64 ? 3.014 -8.672 -6.824 1 98.94 64 CYS A C 1
ATOM 496 O O . CYS A 1 64 ? 3.125 -8.992 -8.008 1 98.94 64 CYS A O 1
ATOM 498 N N . VAL A 1 65 ? 2.582 -9.438 -5.902 1 98.88 65 VAL A N 1
ATOM 499 C CA . VAL A 1 65 ? 1.923 -10.688 -6.254 1 98.88 65 VAL A CA 1
ATOM 500 C C . VAL A 1 65 ? 0.533 -10.398 -6.816 1 98.88 65 VAL A C 1
ATOM 502 O O . VAL A 1 65 ? -0.158 -9.492 -6.348 1 98.88 65 VAL A O 1
ATOM 505 N N . VAL A 1 66 ? 0.167 -11.117 -7.855 1 98.75 66 VAL A N 1
ATOM 506 C CA . VAL A 1 66 ? -1.139 -10.953 -8.484 1 98.75 66 VAL A CA 1
ATOM 507 C C . VAL A 1 66 ? -1.974 -12.219 -8.273 1 98.75 66 VAL A C 1
ATOM 509 O O . VAL A 1 66 ? -1.532 -13.32 -8.594 1 98.75 66 VAL A O 1
ATOM 512 N N . THR A 1 67 ? -3.094 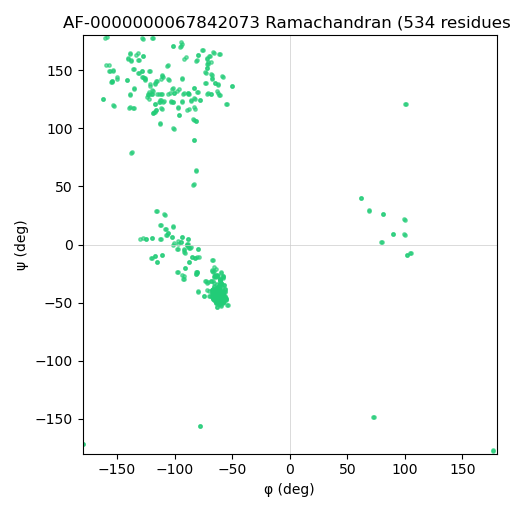-12.109 -7.691 1 97.44 67 THR A N 1
ATOM 513 C CA . THR A 1 67 ? -3.988 -13.242 -7.488 1 97.44 67 THR A CA 1
ATOM 514 C C . THR A 1 67 ? -5.316 -13.016 -8.203 1 97.44 67 THR A C 1
ATOM 516 O O . THR A 1 67 ? -5.457 -12.07 -8.984 1 97.44 67 THR A O 1
ATOM 519 N N . VAL A 1 68 ? -6.16 -14.016 -8.109 1 94.31 68 VAL A N 1
ATOM 520 C CA . VAL A 1 68 ? -7.465 -13.961 -8.766 1 94.31 68 VAL A CA 1
ATOM 521 C C . VAL A 1 68 ? -8.164 -12.648 -8.406 1 94.31 68 VAL A C 1
ATOM 523 O O . VAL A 1 68 ? -8.055 -12.172 -7.277 1 94.31 68 VAL A O 1
ATOM 526 N N . PRO A 1 69 ? -8.758 -12.039 -9.43 1 96.69 69 PRO A N 1
ATOM 527 C CA . PRO A 1 69 ? -8.938 -12.492 -10.812 1 96.69 69 PRO A CA 1
ATOM 528 C C . PRO A 1 69 ? -8.062 -11.727 -11.805 1 96.69 69 PRO A C 1
ATOM 530 O O . PRO A 1 69 ? -8.391 -11.641 -12.984 1 96.69 69 PRO A O 1
ATOM 533 N N . TYR A 1 70 ? -6.938 -11.164 -11.398 1 98.31 70 TYR A N 1
ATOM 534 C CA . TYR A 1 70 ? -6.34 -10.117 -12.211 1 98.31 70 TYR A CA 1
ATOM 535 C C . TYR A 1 70 ? -5.105 -10.633 -12.945 1 98.31 70 TYR A C 1
ATOM 537 O O . TYR A 1 70 ? -4.395 -9.867 -13.594 1 98.31 70 TYR A O 1
ATOM 545 N N . LYS A 1 71 ? -4.828 -11.891 -12.961 1 98 71 LYS A N 1
ATOM 546 C CA . LYS A 1 71 ? -3.578 -12.43 -13.484 1 98 71 LYS A CA 1
ATOM 547 C C . LYS A 1 71 ? -3.445 -12.164 -14.984 1 98 71 LYS A C 1
ATOM 549 O O . LYS A 1 71 ? -2.373 -11.789 -15.461 1 98 71 LYS A O 1
ATOM 554 N N . GLN A 1 72 ? -4.492 -12.344 -15.734 1 97.5 72 GLN A N 1
ATOM 555 C CA . GLN A 1 72 ? -4.453 -12.094 -17.172 1 97.5 72 GLN A CA 1
ATOM 556 C C . GLN A 1 72 ? -4.461 -10.594 -17.469 1 97.5 72 GLN A C 1
ATOM 558 O O . GLN A 1 72 ? -3.693 -10.109 -18.297 1 97.5 72 GLN A O 1
ATOM 563 N N . ALA A 1 73 ? -5.316 -9.852 -16.766 1 98.19 73 ALA A N 1
ATOM 564 C CA . ALA A 1 73 ? -5.488 -8.422 -17.016 1 98.19 73 ALA A CA 1
ATOM 565 C C . ALA A 1 73 ? -4.184 -7.664 -16.766 1 98.19 73 ALA A C 1
ATOM 567 O O . ALA A 1 73 ? -3.834 -6.766 -17.547 1 98.19 73 ALA A O 1
ATOM 568 N N . LEU A 1 74 ? -3.434 -8.031 -15.773 1 98.69 74 LEU A N 1
ATOM 569 C CA . LEU A 1 74 ? -2.219 -7.293 -15.438 1 98.69 74 LEU A CA 1
ATOM 570 C C . LEU A 1 74 ? -1.065 -7.703 -16.344 1 98.69 74 LEU A C 1
ATOM 572 O O . LEU A 1 74 ? -0.12 -6.938 -16.531 1 98.69 74 LEU A O 1
ATOM 576 N N . ALA A 1 75 ? -1.185 -8.922 -16.891 1 98.62 75 ALA A N 1
ATOM 577 C CA . ALA A 1 75 ? -0.163 -9.352 -17.844 1 98.62 75 ALA A CA 1
ATOM 578 C C . ALA A 1 75 ? -0.071 -8.383 -19.031 1 98.62 75 ALA A C 1
ATOM 580 O O . ALA A 1 75 ? 1.008 -8.188 -19.594 1 98.62 75 ALA A O 1
ATOM 581 N N . ASN A 1 76 ? -1.153 -7.734 -19.344 1 98.06 76 ASN A N 1
ATOM 582 C CA . ASN A 1 76 ? -1.222 -6.82 -20.484 1 98.06 76 ASN A CA 1
ATOM 583 C C . ASN A 1 76 ? -0.813 -5.402 -20.094 1 98.06 76 ASN A C 1
ATOM 585 O O . ASN A 1 76 ? -0.844 -4.492 -20.922 1 98.06 76 ASN A O 1
ATOM 589 N N . ARG A 1 77 ? -0.375 -5.207 -18.875 1 98.56 77 ARG A N 1
ATOM 590 C CA . ARG A 1 77 ? -0.163 -3.848 -18.391 1 98.56 77 ARG A CA 1
ATOM 591 C C . ARG A 1 77 ? 1.262 -3.666 -17.875 1 98.56 77 ARG A C 1
ATOM 593 O O . ARG A 1 77 ? 1.594 -2.625 -17.297 1 98.56 77 ARG A O 1
ATOM 600 N N . VAL A 1 78 ? 2.078 -4.66 -18.016 1 98.75 78 VAL A N 1
ATOM 601 C CA . VAL A 1 78 ? 3.461 -4.57 -17.562 1 98.75 78 VAL A CA 1
ATOM 602 C C . VAL A 1 78 ? 4.383 -4.312 -18.75 1 98.75 78 VAL A C 1
ATOM 604 O O . VAL A 1 78 ? 3.939 -4.336 -19.906 1 98.75 78 VAL A O 1
ATOM 607 N N . ASP A 1 79 ? 5.676 -4.016 -18.469 1 98.81 79 ASP A N 1
ATOM 608 C CA . ASP A 1 79 ? 6.609 -3.58 -19.5 1 98.81 79 ASP A CA 1
ATOM 609 C C . ASP A 1 79 ? 7.344 -4.77 -20.125 1 98.81 79 ASP A C 1
ATOM 611 O O . ASP A 1 79 ? 7.926 -4.66 -21.203 1 98.81 79 ASP A O 1
ATOM 615 N N . GLY A 1 80 ? 7.375 -5.891 -19.422 1 98.81 80 GLY A N 1
ATOM 616 C CA . GLY A 1 80 ? 8.016 -7.109 -19.875 1 98.81 80 GLY A CA 1
ATOM 617 C C . GLY A 1 80 ? 7.469 -8.359 -19.219 1 98.81 80 GLY A C 1
ATOM 618 O O . GLY A 1 80 ? 7.062 -8.336 -18.062 1 98.81 80 GLY A O 1
ATOM 619 N N . LEU A 1 81 ? 7.508 -9.453 -19.984 1 98.81 81 LEU A N 1
ATOM 620 C CA . LEU A 1 81 ? 7.059 -10.75 -19.516 1 98.81 81 LEU A CA 1
ATOM 621 C C . LEU A 1 81 ? 8.148 -11.805 -19.688 1 98.81 81 LEU A C 1
ATOM 623 O O . LEU A 1 81 ? 8.922 -11.75 -20.641 1 98.81 81 LEU A O 1
ATOM 627 N N . SER A 1 82 ? 8.227 -12.711 -18.719 1 98.62 82 SER A N 1
ATOM 628 C CA . SER A 1 82 ? 9.008 -13.914 -19 1 98.62 82 SER A CA 1
ATOM 629 C C . SER A 1 82 ? 8.422 -14.695 -20.172 1 98.62 82 SER A C 1
ATOM 631 O O . SER A 1 82 ? 7.277 -14.477 -20.562 1 98.62 82 SER A O 1
ATOM 633 N N . GLU A 1 83 ? 9.242 -15.617 -20.719 1 97.62 83 GLU A N 1
ATOM 634 C CA . GLU A 1 83 ? 8.766 -16.438 -21.828 1 97.62 83 GLU A CA 1
ATOM 635 C C . GLU A 1 83 ? 7.52 -17.219 -21.438 1 97.62 83 GLU A C 1
ATOM 637 O O . GLU A 1 83 ? 6.535 -17.25 -22.188 1 97.62 83 GLU A O 1
ATOM 642 N N . ARG A 1 84 ? 7.512 -17.812 -20.328 1 97.81 84 ARG A N 1
ATOM 643 C CA . ARG A 1 84 ? 6.363 -18.609 -19.906 1 97.81 84 ARG A CA 1
ATOM 644 C C . ARG A 1 84 ? 5.148 -17.734 -19.641 1 97.81 84 ARG A C 1
ATOM 646 O O . ARG A 1 84 ? 4.023 -18.094 -19.984 1 97.81 84 ARG A O 1
ATOM 653 N N . ALA A 1 85 ? 5.332 -16.562 -18.984 1 98.56 85 ALA A N 1
ATOM 654 C CA . ALA A 1 85 ? 4.211 -15.664 -18.734 1 98.56 85 ALA A CA 1
ATOM 655 C C . ALA A 1 85 ? 3.592 -15.18 -20.047 1 98.56 85 ALA A C 1
ATOM 657 O O . ALA A 1 85 ? 2.369 -15.078 -20.156 1 98.56 85 ALA A O 1
ATOM 658 N N . ALA A 1 86 ? 4.473 -14.891 -21 1 98.31 86 ALA A N 1
ATOM 659 C CA . ALA A 1 86 ? 3.99 -14.477 -22.312 1 98.31 86 ALA A CA 1
ATOM 660 C C . ALA A 1 86 ? 3.168 -15.586 -22.969 1 98.31 86 ALA A C 1
ATOM 662 O O . ALA A 1 86 ? 2.094 -15.328 -23.516 1 98.31 86 ALA A O 1
ATOM 663 N N . ALA A 1 87 ? 3.67 -16.766 -22.922 1 97.56 87 ALA A N 1
ATOM 664 C CA . ALA A 1 87 ? 2.99 -17.906 -23.516 1 97.56 87 ALA A CA 1
ATOM 665 C C . ALA A 1 87 ? 1.646 -18.156 -22.844 1 97.56 87 ALA A C 1
ATOM 667 O O . ALA A 1 87 ? 0.648 -18.438 -23.516 1 97.56 87 ALA A O 1
ATOM 668 N N . LEU A 1 88 ? 1.631 -18.016 -21.547 1 97.69 88 LEU A N 1
ATOM 669 C CA . LEU A 1 88 ? 0.442 -18.328 -20.75 1 97.69 88 LEU A CA 1
ATOM 670 C C . LEU A 1 88 ? -0.55 -17.172 -20.812 1 97.69 88 LEU A C 1
ATOM 672 O O . LEU A 1 88 ? -1.734 -17.344 -20.516 1 97.69 88 LEU A O 1
ATOM 676 N N . GLY A 1 89 ? -0.06 -15.945 -21.094 1 97.5 89 GLY A N 1
ATOM 677 C CA . GLY A 1 89 ? -0.904 -14.758 -21.062 1 97.5 89 GLY A CA 1
ATOM 678 C C . GLY A 1 89 ? -1.365 -14.383 -19.672 1 97.5 89 GLY A C 1
ATOM 679 O O . GLY A 1 89 ? -2.475 -13.875 -19.5 1 97.5 89 GLY A O 1
ATOM 680 N N . SER A 1 90 ? -0.562 -14.711 -18.719 1 97.94 90 SER A N 1
ATOM 681 C CA . SER A 1 90 ? -0.932 -14.477 -17.312 1 97.94 90 SER A CA 1
ATOM 682 C C . SER A 1 90 ? 0.303 -14.312 -16.438 1 97.94 90 SER A C 1
ATOM 684 O O . SER A 1 90 ? 1.358 -14.875 -16.734 1 97.94 90 SER A O 1
ATOM 686 N N . ILE A 1 91 ? 0.167 -13.523 -15.398 1 98.75 91 ILE A N 1
ATOM 687 C CA . ILE A 1 91 ? 1.229 -13.359 -14.406 1 98.75 91 ILE A CA 1
ATOM 688 C C . ILE A 1 91 ? 0.653 -13.516 -13 1 98.75 91 ILE A C 1
ATOM 690 O O . ILE A 1 91 ? -0.495 -13.141 -12.75 1 98.75 91 ILE A O 1
ATOM 694 N N . ASN A 1 92 ? 1.475 -14.047 -12.109 1 98.69 92 ASN A N 1
ATOM 695 C CA . ASN A 1 92 ? 1.066 -14.031 -10.711 1 98.69 92 ASN A CA 1
ATOM 696 C C . ASN A 1 92 ? 2.057 -13.258 -9.852 1 98.69 92 ASN A C 1
ATOM 698 O O . ASN A 1 92 ? 1.938 -13.242 -8.625 1 98.69 92 ASN A O 1
ATOM 702 N N . VAL A 1 93 ? 3.053 -12.633 -10.516 1 98.94 93 VAL A N 1
ATOM 703 C CA . VAL A 1 93 ? 4 -11.812 -9.766 1 98.94 93 VAL A CA 1
ATOM 704 C C . VAL A 1 93 ? 4.605 -10.75 -10.672 1 98.94 93 VAL A C 1
ATOM 706 O O . VAL A 1 93 ? 4.855 -11 -11.852 1 98.94 93 VAL A O 1
ATOM 709 N N . ILE A 1 94 ? 4.762 -9.594 -10.156 1 98.94 94 ILE A N 1
ATOM 710 C CA . ILE A 1 94 ? 5.398 -8.453 -10.805 1 98.94 94 ILE A CA 1
ATOM 711 C C . ILE A 1 94 ? 6.617 -8.008 -10 1 98.94 94 ILE A C 1
ATOM 713 O O . ILE A 1 94 ? 6.559 -7.922 -8.766 1 98.94 94 ILE A O 1
ATOM 717 N N . ARG A 1 95 ? 7.727 -7.852 -10.617 1 98.94 95 ARG A N 1
ATOM 718 C CA . ARG A 1 95 ? 8.883 -7.176 -10.031 1 98.94 95 ARG A CA 1
ATOM 719 C C . ARG A 1 95 ? 8.992 -5.746 -10.547 1 98.94 95 ARG A C 1
ATOM 721 O O . ARG A 1 95 ? 8.883 -5.5 -11.742 1 98.94 95 ARG A O 1
ATOM 728 N N . ARG A 1 96 ? 9.141 -4.855 -9.688 1 98.88 96 ARG A N 1
ATOM 729 C CA . ARG A 1 96 ? 9.406 -3.479 -10.086 1 98.88 96 ARG A CA 1
ATOM 730 C C . ARG A 1 96 ? 10.898 -3.199 -10.117 1 98.88 96 ARG A C 1
ATOM 732 O O . ARG A 1 96 ? 11.594 -3.342 -9.109 1 98.88 96 ARG A O 1
ATOM 739 N N . GLU A 1 97 ? 11.312 -2.785 -11.219 1 98.62 97 GLU A N 1
ATOM 740 C CA . GLU A 1 97 ? 12.719 -2.424 -11.375 1 98.62 97 GLU A CA 1
ATOM 741 C C . GLU A 1 97 ? 12.992 -1.033 -10.812 1 98.62 97 GLU A C 1
ATOM 743 O O . GLU A 1 97 ? 12.07 -0.241 -10.617 1 98.62 97 GLU A O 1
ATOM 748 N N . ARG A 1 98 ? 14.25 -0.684 -10.562 1 96.62 98 ARG A N 1
ATOM 749 C CA . ARG A 1 98 ? 14.656 0.588 -9.969 1 96.62 98 ARG A CA 1
ATOM 750 C C . ARG A 1 98 ? 14.219 1.76 -10.844 1 96.62 98 ARG A C 1
ATOM 752 O O . ARG A 1 98 ? 13.906 2.838 -10.336 1 96.62 98 ARG A O 1
ATOM 759 N N . ASP A 1 99 ? 14.164 1.481 -12.164 1 97.44 99 ASP A N 1
ATOM 760 C CA . ASP A 1 99 ? 13.82 2.559 -13.086 1 97.44 99 ASP A CA 1
ATOM 761 C C . ASP A 1 99 ? 12.305 2.65 -13.281 1 97.44 99 ASP A C 1
ATOM 763 O O . ASP A 1 99 ? 11.828 3.439 -14.102 1 97.44 99 ASP A O 1
ATOM 767 N N . GLY A 1 100 ? 11.578 1.805 -12.625 1 98.19 100 GLY A N 1
ATOM 768 C CA . GLY A 1 100 ? 10.125 1.88 -12.648 1 98.19 100 GLY A CA 1
ATOM 769 C C . GLY A 1 100 ? 9.484 0.864 -13.57 1 98.19 100 GLY A C 1
ATOM 770 O O . GLY A 1 100 ? 8.266 0.675 -13.547 1 98.19 100 GLY A O 1
ATOM 771 N N . ARG A 1 101 ? 10.281 0.113 -14.438 1 98.69 101 ARG A N 1
ATOM 772 C CA . ARG A 1 101 ? 9.727 -0.913 -15.32 1 98.69 101 ARG A CA 1
ATOM 773 C C . ARG A 1 101 ? 9.141 -2.066 -14.516 1 98.69 101 ARG A C 1
ATOM 775 O O . ARG A 1 101 ? 9.703 -2.471 -13.492 1 98.69 101 ARG A O 1
ATOM 782 N N . LEU A 1 102 ? 8.016 -2.527 -14.984 1 98.94 102 LEU A N 1
ATOM 783 C CA . LEU A 1 102 ? 7.355 -3.684 -14.391 1 98.94 102 LEU A CA 1
ATOM 784 C C . LEU A 1 102 ? 7.605 -4.941 -15.211 1 98.94 102 LEU A C 1
ATOM 786 O O . LEU A 1 102 ? 7.297 -4.98 -16.406 1 98.94 102 LEU A O 1
ATOM 790 N N . LEU A 1 103 ? 8.164 -5.934 -14.562 1 98.94 103 LEU A N 1
ATOM 791 C CA . LEU A 1 103 ? 8.383 -7.234 -15.188 1 98.94 103 LEU A CA 1
ATOM 792 C C . LEU A 1 103 ? 7.48 -8.289 -14.555 1 98.94 103 LEU A C 1
ATOM 794 O O . LEU A 1 103 ? 7.391 -8.391 -13.328 1 98.94 103 LEU A O 1
ATOM 798 N N . GLY A 1 104 ? 6.777 -9.023 -15.367 1 98.94 104 GLY A N 1
ATOM 799 C CA . GLY A 1 104 ? 5.836 -10.023 -14.891 1 98.94 104 GLY A CA 1
ATOM 800 C C . GLY A 1 104 ? 6.285 -11.445 -15.172 1 98.94 104 GLY A C 1
ATOM 801 O O . GLY A 1 104 ? 6.922 -11.711 -16.188 1 98.94 104 GLY A O 1
ATOM 802 N N . ASP A 1 105 ? 5.98 -12.352 -14.281 1 98.88 105 ASP A N 1
ATOM 803 C CA . ASP A 1 105 ? 6.195 -13.789 -14.43 1 98.88 105 ASP A CA 1
ATOM 804 C C . ASP A 1 105 ? 5.023 -14.586 -13.867 1 98.88 105 ASP A C 1
ATOM 806 O O . ASP A 1 105 ? 4.168 -14.031 -13.172 1 98.88 105 ASP A O 1
ATOM 810 N N . ASN A 1 106 ? 4.895 -15.773 -14.273 1 98.81 106 ASN A N 1
ATOM 811 C CA . ASN A 1 106 ? 3.994 -16.75 -13.672 1 98.81 106 ASN A CA 1
ATOM 812 C C . ASN A 1 106 ? 4.758 -17.953 -13.117 1 98.81 106 ASN A C 1
ATOM 814 O O . ASN A 1 106 ? 5.27 -18.781 -13.875 1 98.81 106 ASN A O 1
ATOM 818 N N . VAL A 1 107 ? 4.715 -18.047 -11.789 1 98.5 107 VAL A N 1
ATOM 819 C CA . VAL A 1 107 ? 5.574 -19.062 -11.195 1 98.5 107 VAL A CA 1
ATOM 820 C C . VAL A 1 107 ? 4.715 -20.172 -10.586 1 98.5 107 VAL A C 1
ATOM 822 O O . VAL A 1 107 ? 5.191 -20.938 -9.758 1 98.5 107 VAL A O 1
ATOM 825 N N . ASP A 1 108 ? 3.48 -20.266 -10.945 1 97.5 108 ASP A N 1
ATOM 826 C CA . ASP A 1 108 ? 2.609 -21.328 -10.469 1 97.5 108 ASP A CA 1
ATOM 827 C C . ASP A 1 108 ? 3.178 -22.703 -10.82 1 97.5 108 ASP A C 1
ATOM 829 O O . ASP A 1 108 ? 3.279 -23.578 -9.953 1 97.5 108 ASP A O 1
ATOM 833 N N . GLY A 1 109 ? 3.547 -22.859 -12.055 1 98.31 109 GLY A N 1
ATOM 834 C CA . GLY A 1 109 ? 4.117 -24.125 -12.492 1 98.31 109 GLY A CA 1
ATOM 835 C C . GLY A 1 109 ? 5.414 -24.469 -11.789 1 98.31 109 GLY A C 1
ATOM 836 O O . GLY A 1 109 ? 5.648 -25.625 -11.438 1 98.31 109 GLY A O 1
ATOM 837 N N . ALA A 1 110 ? 6.254 -23.484 -11.602 1 97.5 110 ALA A N 1
ATOM 838 C CA . ALA A 1 110 ? 7.512 -23.688 -10.891 1 97.5 110 ALA A CA 1
ATOM 839 C C . ALA A 1 110 ? 7.262 -24.109 -9.445 1 97.5 110 ALA A C 1
ATOM 841 O O . ALA A 1 110 ? 7.98 -24.969 -8.914 1 97.5 110 ALA A O 1
ATOM 842 N N . GLY A 1 111 ? 6.289 -23.469 -8.859 1 97.56 111 GLY A N 1
ATOM 843 C CA . GLY A 1 111 ? 5.895 -23.906 -7.527 1 97.56 111 GLY A CA 1
ATOM 844 C C . GLY A 1 111 ? 5.457 -25.359 -7.469 1 97.56 111 GLY A C 1
ATOM 845 O O . GLY A 1 111 ? 5.895 -26.109 -6.594 1 97.56 111 GLY A O 1
ATOM 846 N N . PHE A 1 112 ? 4.617 -25.719 -8.414 1 98.19 112 PHE A N 1
ATOM 847 C CA . PHE A 1 112 ? 4.145 -27.094 -8.484 1 98.19 112 PHE A CA 1
ATOM 848 C C . PHE A 1 112 ? 5.316 -28.062 -8.609 1 98.19 112 PHE A C 1
ATOM 850 O O . PHE A 1 112 ? 5.41 -29.031 -7.855 1 98.19 112 PHE A O 1
ATOM 857 N N . LEU A 1 113 ? 6.238 -27.812 -9.539 1 98.06 113 LEU A N 1
ATOM 858 C CA . LEU A 1 113 ? 7.379 -28.688 -9.797 1 98.06 113 LEU A CA 1
ATOM 859 C C . LEU A 1 113 ? 8.305 -28.734 -8.586 1 98.06 113 LEU A C 1
ATOM 861 O O . LEU A 1 113 ? 8.875 -29.781 -8.273 1 98.06 113 LEU A O 1
ATOM 865 N N . GLY A 1 114 ? 8.484 -27.578 -7.996 1 96.88 114 GLY A N 1
ATOM 866 C CA . GLY A 1 114 ? 9.305 -27.547 -6.789 1 96.88 114 GLY A CA 1
ATOM 867 C C . GLY A 1 114 ? 8.812 -28.484 -5.707 1 96.88 114 GLY A C 1
ATOM 868 O O . GLY A 1 114 ? 9.602 -29.203 -5.09 1 96.88 114 GLY A O 1
ATOM 869 N N . ALA A 1 115 ? 7.516 -28.453 -5.488 1 97.38 115 ALA A N 1
ATOM 870 C CA . ALA A 1 115 ? 6.93 -29.375 -4.512 1 97.38 115 ALA A CA 1
ATOM 871 C C . ALA A 1 115 ? 7.035 -30.828 -4.984 1 97.38 115 ALA A C 1
ATOM 873 O O . ALA A 1 115 ? 7.316 -31.719 -4.188 1 97.38 115 ALA A O 1
ATOM 874 N N . ALA A 1 116 ? 6.844 -31.094 -6.254 1 98.31 116 ALA A N 1
ATOM 875 C CA . ALA A 1 116 ? 6.891 -32.438 -6.824 1 98.31 116 ALA A CA 1
ATOM 876 C C . ALA A 1 116 ? 8.281 -33.062 -6.668 1 98.31 116 ALA A C 1
ATOM 878 O O . ALA A 1 116 ? 8.414 -34.25 -6.379 1 98.31 116 ALA A O 1
ATOM 879 N N . HIS A 1 117 ? 9.273 -32.219 -6.824 1 97.44 117 HIS A N 1
ATOM 880 C CA . HIS A 1 117 ? 10.648 -32.688 -6.695 1 97.44 117 HIS A CA 1
ATOM 881 C C . HIS A 1 117 ? 10.93 -33.188 -5.285 1 97.44 117 HIS A C 1
ATOM 883 O O . HIS A 1 117 ? 11.695 -34.156 -5.102 1 97.44 117 HIS A O 1
ATOM 889 N N . LYS A 1 118 ? 10.352 -32.594 -4.367 1 96.44 118 LYS A N 1
ATOM 890 C CA . LYS A 1 118 ? 10.547 -33 -2.986 1 96.44 118 LYS A CA 1
ATOM 891 C C . LYS A 1 118 ? 9.953 -34.406 -2.75 1 96.44 118 LYS A C 1
ATOM 893 O O . LYS A 1 118 ? 10.312 -35.062 -1.791 1 96.44 118 LYS A O 1
ATOM 898 N N . HIS A 1 119 ? 9.016 -34.75 -3.58 1 97.38 119 HIS A N 1
ATOM 899 C CA . HIS A 1 119 ? 8.422 -36.094 -3.51 1 97.38 119 HIS A CA 1
ATOM 900 C C . HIS A 1 119 ? 9.125 -37.062 -4.461 1 97.38 119 HIS A C 1
ATOM 902 O O . HIS A 1 119 ? 8.609 -38.156 -4.738 1 97.38 119 HIS A O 1
ATOM 908 N N . GLY A 1 120 ? 10.211 -36.594 -5.07 1 96.88 120 GLY A N 1
ATOM 909 C CA . GLY A 1 120 ? 11.047 -37.469 -5.891 1 96.88 120 GLY A CA 1
ATOM 910 C C . GLY A 1 120 ? 10.602 -37.5 -7.344 1 96.88 120 GLY A C 1
ATOM 911 O O . GLY A 1 120 ? 11.07 -38.344 -8.109 1 96.88 120 GLY A O 1
ATOM 912 N N . PHE A 1 121 ? 9.727 -36.688 -7.707 1 98.25 121 PHE A N 1
ATOM 913 C CA . PHE A 1 121 ? 9.242 -36.719 -9.086 1 98.25 121 PHE A CA 1
ATOM 914 C C . PHE A 1 121 ? 10.188 -35.938 -9.992 1 98.25 121 PHE A C 1
ATOM 916 O O . PHE A 1 121 ? 10.453 -34.75 -9.758 1 98.25 121 PHE A O 1
ATOM 923 N N . GLU A 1 122 ? 10.633 -36.562 -11.008 1 97.88 122 GLU A N 1
ATOM 924 C CA . GLU A 1 122 ? 11.406 -35.969 -12.086 1 97.88 122 GLU A CA 1
ATOM 925 C C . GLU A 1 122 ? 10.664 -36.062 -13.422 1 97.88 122 GLU A C 1
ATOM 927 O O . GLU A 1 122 ? 10.445 -37.156 -13.93 1 97.88 122 GLU A O 1
ATOM 932 N N . PRO A 1 123 ? 10.398 -34.969 -14.039 1 98.06 123 PRO A N 1
ATOM 933 C CA . PRO A 1 123 ? 9.469 -34.938 -15.172 1 98.06 123 PRO A CA 1
ATOM 934 C C . PRO A 1 123 ? 10.055 -35.562 -16.438 1 98.06 123 PRO A C 1
ATOM 936 O O . PRO A 1 123 ? 9.312 -36.125 -17.25 1 98.06 123 PRO A O 1
ATOM 939 N N . ALA A 1 124 ? 11.312 -35.469 -16.625 1 97.38 124 ALA A N 1
ATOM 940 C CA . ALA A 1 124 ? 11.922 -35.844 -17.891 1 97.38 124 ALA A CA 1
ATOM 941 C C . ALA A 1 124 ? 11.547 -37.281 -18.266 1 97.38 124 ALA A C 1
ATOM 943 O O . ALA A 1 124 ? 11.773 -38.219 -17.484 1 97.38 124 ALA A O 1
ATOM 944 N N . GLY A 1 125 ? 10.906 -37.375 -19.438 1 97.38 125 GLY A N 1
ATOM 945 C CA . GLY A 1 125 ? 10.578 -38.688 -19.984 1 97.38 125 GLY A CA 1
ATOM 946 C C . GLY A 1 125 ? 9.352 -39.312 -19.359 1 97.38 125 GLY A C 1
ATOM 947 O O . GLY A 1 125 ? 8.977 -40.438 -19.688 1 97.38 125 GLY A O 1
ATOM 948 N N . LYS A 1 126 ? 8.734 -38.688 -18.516 1 98.25 126 LYS A N 1
ATOM 949 C CA . LYS A 1 126 ? 7.59 -39.219 -17.781 1 98.25 126 LYS A CA 1
ATOM 950 C C . LYS A 1 126 ? 6.277 -38.844 -18.469 1 98.25 126 LYS A C 1
ATOM 952 O O . LYS A 1 126 ? 6.273 -38.156 -19.484 1 98.25 126 LYS A O 1
ATOM 957 N N . ARG A 1 127 ? 5.203 -39.406 -17.953 1 98.62 127 ARG A N 1
ATOM 958 C CA . ARG A 1 127 ? 3.859 -39.156 -18.484 1 98.62 127 ARG A CA 1
ATOM 959 C C . ARG A 1 127 ? 2.945 -38.594 -17.406 1 98.62 127 ARG A C 1
ATOM 961 O O . ARG A 1 127 ? 2.875 -39.125 -16.297 1 98.62 127 ARG A O 1
ATOM 968 N N . ALA A 1 128 ? 2.285 -37.5 -17.828 1 98.81 128 ALA A N 1
ATOM 969 C CA . ALA A 1 128 ? 1.464 -36.812 -16.828 1 98.81 128 ALA A CA 1
ATOM 970 C C . ALA A 1 128 ? 0.027 -36.656 -17.312 1 98.81 128 ALA A C 1
ATOM 972 O O . ALA A 1 128 ? -0.214 -36.469 -18.5 1 98.81 128 ALA A O 1
ATOM 973 N N . LEU A 1 129 ? -0.917 -36.812 -16.375 1 98.88 129 LEU A N 1
ATOM 974 C CA . LEU A 1 129 ? -2.293 -36.344 -16.547 1 98.88 129 LEU A CA 1
ATOM 975 C C . LEU A 1 129 ? -2.545 -35.062 -15.766 1 98.88 129 LEU A C 1
ATOM 977 O O . LEU A 1 129 ? -2.283 -35 -14.562 1 98.88 129 LEU A O 1
ATOM 981 N N . VAL A 1 130 ? -2.977 -34.031 -16.453 1 98.88 130 VAL A N 1
ATOM 982 C CA . VAL A 1 130 ? -3.355 -32.75 -15.82 1 98.88 130 VAL A CA 1
ATOM 983 C C . VAL A 1 130 ? -4.863 -32.562 -15.938 1 98.88 130 VAL A C 1
ATOM 985 O O . VAL A 1 130 ? -5.398 -32.438 -17.031 1 98.88 130 VAL A O 1
ATOM 988 N N . ILE A 1 131 ? -5.496 -32.531 -14.758 1 98.5 131 ILE A N 1
ATOM 989 C CA . ILE A 1 131 ? -6.941 -32.344 -14.688 1 98.5 131 ILE A CA 1
ATOM 990 C C . ILE A 1 131 ? -7.25 -30.875 -14.414 1 98.5 131 ILE A C 1
ATOM 992 O O . ILE A 1 131 ? -6.938 -30.359 -13.336 1 98.5 131 ILE A O 1
ATOM 996 N N . GLY A 1 132 ? -7.945 -30.219 -15.336 1 97.88 132 GLY A N 1
ATOM 997 C CA . GLY A 1 132 ? -8.164 -28.781 -15.266 1 97.88 132 GLY A CA 1
ATOM 998 C C . GLY A 1 132 ? -7.23 -28 -16.156 1 97.88 132 GLY A C 1
ATOM 999 O O . GLY A 1 132 ? -6.008 -28.031 -15.984 1 97.88 132 GLY A O 1
ATOM 1000 N N . CYS A 1 133 ? -7.828 -27.25 -17.078 1 97.62 133 CYS A N 1
ATOM 1001 C CA . CYS A 1 133 ? -7.051 -26.484 -18.047 1 97.62 133 CYS A CA 1
ATOM 1002 C C . CYS A 1 133 ? -7.258 -25 -17.875 1 97.62 133 CYS A C 1
ATOM 1004 O O . CYS A 1 133 ? -7.25 -24.234 -18.844 1 97.62 133 CYS A O 1
ATOM 1006 N N . GLY A 1 134 ? -7.547 -24.594 -16.656 1 95.38 134 GLY A N 1
ATOM 1007 C CA . GLY A 1 134 ? -7.562 -23.172 -16.328 1 95.38 134 GLY A CA 1
ATOM 1008 C C . GLY A 1 134 ? -6.176 -22.578 -16.141 1 95.38 134 GLY A C 1
ATOM 1009 O O . GLY A 1 134 ? -5.207 -23.078 -16.719 1 95.38 134 GLY A O 1
ATOM 1010 N N . GLY A 1 135 ? -6.082 -21.5 -15.398 1 95 135 GLY A N 1
ATOM 1011 C CA . GLY A 1 135 ? -4.824 -20.797 -15.211 1 95 135 GLY A CA 1
ATOM 1012 C C . GLY A 1 135 ? -3.746 -21.672 -14.586 1 95 135 GLY A C 1
ATOM 1013 O O . GLY A 1 135 ? -2.648 -21.797 -15.133 1 95 135 GLY A O 1
ATOM 1014 N N . VAL A 1 136 ? -4.094 -22.25 -13.508 1 95.75 136 VAL A N 1
ATOM 1015 C CA . VAL A 1 136 ? -3.125 -23.062 -12.766 1 95.75 136 VAL A CA 1
ATOM 1016 C C . VAL A 1 136 ? -2.764 -24.297 -13.578 1 95.75 136 VAL A C 1
ATOM 1018 O O . VAL A 1 136 ? -1.589 -24.672 -13.672 1 95.75 136 VAL A O 1
ATOM 1021 N N . GLY A 1 137 ? -3.754 -24.938 -14.133 1 97.81 137 GLY A N 1
ATOM 1022 C CA . GLY A 1 137 ? -3.51 -26.109 -14.945 1 97.81 137 GLY A CA 1
ATOM 1023 C C . GLY A 1 137 ? -2.617 -25.844 -16.141 1 97.81 137 GLY A C 1
ATOM 1024 O O . GLY A 1 137 ? -1.712 -26.625 -16.438 1 97.81 137 GLY A O 1
ATOM 1025 N N . SER A 1 138 ? -2.877 -24.734 -16.812 1 98.19 138 SER A N 1
ATOM 1026 C CA . SER A 1 138 ? -2.051 -24.344 -17.953 1 98.19 138 SER A CA 1
ATOM 1027 C C . SER A 1 138 ? -0.605 -24.094 -17.516 1 98.19 138 SER A C 1
ATOM 1029 O O . SER A 1 138 ? 0.328 -24.484 -18.234 1 98.19 138 SER A O 1
ATOM 1031 N N . ALA A 1 139 ? -0.446 -23.484 -16.391 1 98.31 139 ALA A N 1
ATOM 1032 C CA . ALA A 1 139 ? 0.89 -23.203 -15.875 1 98.31 139 ALA A CA 1
ATOM 1033 C C . ALA A 1 139 ? 1.632 -24.484 -15.547 1 98.31 139 ALA A C 1
ATOM 1035 O O . ALA A 1 139 ? 2.822 -24.625 -15.836 1 98.31 139 ALA A O 1
ATOM 1036 N N . ILE A 1 140 ? 0.936 -25.391 -14.945 1 98.56 140 ILE A N 1
ATOM 1037 C CA . ILE A 1 140 ? 1.524 -26.688 -14.586 1 98.56 140 ILE A CA 1
ATOM 1038 C C . ILE A 1 140 ? 1.91 -27.438 -15.852 1 98.56 140 ILE A C 1
ATOM 1040 O O . ILE A 1 140 ? 3.027 -27.953 -15.961 1 98.56 140 ILE A O 1
ATOM 1044 N N . ALA A 1 141 ? 0.973 -27.516 -16.797 1 98.75 141 ALA A N 1
ATOM 1045 C CA . ALA A 1 141 ? 1.248 -28.203 -18.062 1 98.75 141 ALA A CA 1
ATOM 1046 C C . ALA A 1 141 ? 2.471 -27.609 -18.75 1 98.75 141 ALA A C 1
ATOM 1048 O O . ALA A 1 141 ? 3.344 -28.344 -19.219 1 98.75 141 ALA A O 1
ATOM 1049 N N . TYR A 1 142 ? 2.543 -26.328 -18.781 1 98.69 142 TYR A N 1
ATOM 1050 C CA . TYR A 1 142 ? 3.662 -25.641 -19.422 1 98.69 142 TYR A CA 1
ATOM 1051 C C . TYR A 1 142 ? 4.973 -25.953 -18.703 1 98.69 142 TYR A C 1
ATOM 1053 O O . TYR A 1 142 ? 5.984 -26.234 -19.359 1 98.69 142 TYR A O 1
ATOM 1061 N N . ALA A 1 143 ? 4.977 -25.906 -17.406 1 98.56 143 ALA A N 1
ATOM 1062 C CA . ALA A 1 143 ? 6.176 -26.172 -16.625 1 98.56 143 ALA A CA 1
ATOM 1063 C C . ALA A 1 143 ? 6.656 -27.609 -16.828 1 98.56 143 ALA A C 1
ATOM 1065 O O . ALA A 1 143 ? 7.859 -27.859 -16.906 1 98.56 143 ALA A O 1
ATOM 1066 N N . LEU A 1 144 ? 5.738 -28.531 -16.859 1 98.69 144 LEU A N 1
ATOM 1067 C CA . LEU A 1 144 ? 6.074 -29.922 -17.125 1 98.69 144 LEU A CA 1
ATOM 1068 C C . LEU A 1 144 ? 6.73 -30.078 -18.5 1 98.69 144 LEU A C 1
ATOM 1070 O O . LEU A 1 144 ? 7.723 -30.797 -18.641 1 98.69 144 LEU A O 1
ATOM 1074 N N . ALA A 1 145 ? 6.133 -29.406 -19.453 1 98.62 145 ALA A N 1
ATOM 1075 C CA . ALA A 1 145 ? 6.695 -29.438 -20.797 1 98.62 145 ALA A CA 1
ATOM 1076 C C . ALA A 1 145 ? 8.117 -28.875 -20.812 1 98.62 145 ALA A C 1
ATOM 1078 O O . ALA A 1 145 ? 9.023 -29.484 -21.375 1 98.62 145 ALA A O 1
ATOM 1079 N N . GLU A 1 146 ? 8.281 -27.766 -20.141 1 97.88 146 GLU A N 1
ATOM 1080 C CA . GLU A 1 146 ? 9.602 -27.141 -20.047 1 97.88 146 GLU A CA 1
ATOM 1081 C C . GLU A 1 146 ? 10.609 -28.078 -19.375 1 97.88 146 GLU A C 1
ATOM 1083 O O . GLU A 1 146 ? 11.789 -28.078 -19.719 1 97.88 146 GLU A O 1
ATOM 1088 N N . ALA A 1 147 ? 10.109 -28.875 -18.516 1 97.88 147 ALA A N 1
ATOM 1089 C CA . ALA A 1 147 ? 10.977 -29.734 -17.734 1 97.88 147 ALA A CA 1
ATOM 1090 C C . ALA A 1 147 ? 11.242 -31.047 -18.453 1 97.88 147 ALA A C 1
ATOM 1092 O O . ALA A 1 147 ? 11.914 -31.938 -17.906 1 97.88 147 ALA A O 1
ATOM 1093 N N . GLY A 1 148 ? 10.664 -31.281 -19.625 1 97.5 148 GLY A N 1
ATOM 1094 C CA . GLY A 1 148 ? 11.039 -32.406 -20.469 1 97.5 148 GLY A CA 1
ATOM 1095 C C . GLY A 1 148 ? 10.102 -33.594 -20.344 1 97.5 148 GLY A C 1
ATOM 1096 O O . GLY A 1 148 ? 10.484 -34.719 -20.625 1 97.5 148 GLY A O 1
ATOM 1097 N N . ILE A 1 149 ? 8.914 -33.375 -19.906 1 98.44 149 ILE A N 1
ATOM 1098 C CA . ILE A 1 149 ? 7.934 -34.469 -19.828 1 98.44 149 ILE A CA 1
ATOM 1099 C C . ILE A 1 149 ? 7.727 -35.062 -21.219 1 98.44 149 ILE A C 1
ATOM 1101 O O . ILE A 1 149 ? 7.801 -34.344 -22.219 1 98.44 149 ILE A O 1
ATOM 1105 N N . ALA A 1 150 ? 7.527 -36.344 -21.219 1 97.75 150 ALA A N 1
ATOM 1106 C CA . ALA A 1 150 ? 7.398 -37 -22.5 1 97.75 150 ALA A CA 1
ATOM 1107 C C . ALA A 1 150 ? 6 -36.812 -23.094 1 97.75 150 ALA A C 1
ATOM 1109 O O . ALA A 1 150 ? 5.844 -36.688 -24.312 1 97.75 150 ALA A O 1
ATOM 1110 N N . SER A 1 151 ? 5.035 -36.906 -22.234 1 98.38 151 SER A N 1
ATOM 1111 C CA . SER A 1 151 ? 3.666 -36.75 -22.719 1 98.38 151 SER A CA 1
ATOM 1112 C C . SER A 1 151 ? 2.762 -36.156 -21.641 1 98.38 151 SER A C 1
ATOM 1114 O O . SER A 1 151 ? 2.953 -36.406 -20.453 1 98.38 151 SER A O 1
ATOM 1116 N N . ILE A 1 152 ? 1.848 -35.344 -22.109 1 98.75 152 ILE A N 1
ATOM 1117 C CA . ILE A 1 152 ? 0.838 -34.75 -21.234 1 98.75 152 ILE A CA 1
ATOM 1118 C C . ILE A 1 152 ? -0.556 -35.094 -21.766 1 98.75 152 ILE A C 1
ATOM 1120 O O . ILE A 1 152 ? -0.836 -34.906 -22.953 1 98.75 152 ILE A O 1
ATOM 1124 N N . THR A 1 153 ? -1.366 -35.625 -20.938 1 98.75 153 THR A N 1
ATOM 1125 C CA . THR A 1 153 ? -2.791 -35.781 -21.219 1 98.75 153 THR A CA 1
ATOM 1126 C C . THR A 1 153 ? -3.609 -34.781 -20.438 1 98.75 153 THR A C 1
ATOM 1128 O O . THR A 1 153 ? -3.379 -34.562 -19.234 1 98.75 153 THR A O 1
ATOM 1131 N N . LEU A 1 154 ? -4.508 -34.062 -21.141 1 98.62 154 LEU A N 1
ATOM 1132 C CA . LEU A 1 154 ? -5.328 -33.031 -20.547 1 98.62 154 LEU A CA 1
ATOM 1133 C C . LEU A 1 154 ? -6.766 -33.5 -20.359 1 98.62 154 LEU A C 1
ATOM 1135 O O . LEU A 1 154 ? -7.301 -34.219 -21.203 1 98.62 154 LEU A O 1
ATOM 1139 N N . CYS A 1 155 ? -7.309 -33.094 -19.266 1 97.94 155 CYS A N 1
ATOM 1140 C CA . CYS A 1 155 ? -8.703 -33.375 -18.953 1 97.94 155 CYS A CA 1
ATOM 1141 C C . CYS A 1 155 ? -9.414 -32.125 -18.406 1 97.94 155 CYS A C 1
ATOM 1143 O O . CYS A 1 155 ? -9.008 -31.594 -17.375 1 97.94 155 CYS A O 1
ATOM 1145 N N . ASP A 1 156 ? -10.383 -31.672 -19.078 1 97.69 156 ASP A N 1
ATOM 1146 C CA . ASP A 1 156 ? -11.18 -30.516 -18.688 1 97.69 156 ASP A CA 1
ATOM 1147 C C . ASP A 1 156 ? -12.578 -30.578 -19.297 1 97.69 156 ASP A C 1
ATOM 1149 O O . ASP A 1 156 ? -12.734 -31 -20.453 1 97.69 156 ASP A O 1
ATOM 1153 N N . PRO A 1 157 ? -13.617 -30.172 -18.5 1 95.69 157 PRO A N 1
ATOM 1154 C CA . PRO A 1 157 ? -14.961 -30.172 -19.094 1 95.69 157 PRO A CA 1
ATOM 1155 C C . PRO A 1 157 ? -15.094 -29.203 -20.266 1 95.69 157 PRO A C 1
ATOM 1157 O O . PRO A 1 157 ? -15.961 -29.375 -21.125 1 95.69 157 PRO A O 1
ATOM 1160 N N . SER A 1 158 ? -14.328 -28.188 -20.297 1 96.62 158 SER A N 1
ATOM 1161 C CA . SER A 1 158 ? -14.359 -27.203 -21.375 1 96.62 158 SER A CA 1
ATOM 1162 C C . SER A 1 158 ? -13.438 -27.625 -22.516 1 96.62 158 SER A C 1
ATOM 1164 O O . SER A 1 158 ? -12.219 -27.562 -22.391 1 96.62 158 SER A O 1
ATOM 1166 N N . THR A 1 159 ? -14.031 -27.859 -23.609 1 95.44 159 THR A N 1
ATOM 1167 C CA . THR A 1 159 ? -13.258 -28.188 -24.797 1 95.44 159 THR A CA 1
ATOM 1168 C C . THR A 1 159 ? -12.414 -27 -25.25 1 95.44 159 THR A C 1
ATOM 1170 O O . THR A 1 159 ? -11.305 -27.172 -25.766 1 95.44 159 THR A O 1
ATOM 1173 N N . ALA A 1 160 ? -12.984 -25.891 -25.016 1 96.5 160 ALA A N 1
ATOM 1174 C CA . ALA A 1 160 ? -12.289 -24.656 -25.406 1 96.5 160 ALA A CA 1
ATOM 1175 C C . ALA A 1 160 ? -11.008 -24.484 -24.578 1 96.5 160 ALA A C 1
ATOM 1177 O O . ALA A 1 160 ? -9.961 -24.125 -25.125 1 96.5 160 ALA A O 1
ATOM 1178 N N . ARG A 1 161 ? -11.102 -24.734 -23.359 1 95.88 161 ARG A N 1
ATOM 1179 C CA . ARG A 1 161 ? -9.922 -24.609 -22.5 1 95.88 161 ARG A CA 1
ATOM 1180 C C . ARG A 1 161 ? -8.875 -25.656 -22.859 1 95.88 161 ARG A C 1
ATOM 1182 O O . ARG A 1 161 ? -7.684 -25.344 -22.938 1 95.88 161 ARG A O 1
ATOM 1189 N N . MET A 1 162 ? -9.312 -26.844 -23.031 1 96.94 162 MET A N 1
ATOM 1190 C CA . MET A 1 162 ? -8.383 -27.906 -23.406 1 96.94 162 MET A CA 1
ATOM 1191 C C . MET A 1 162 ? -7.684 -27.578 -24.719 1 96.94 162 MET A C 1
ATOM 1193 O O . MET A 1 162 ? -6.473 -27.766 -24.844 1 96.94 162 MET A O 1
ATOM 1197 N N . GLY A 1 163 ? -8.523 -27.125 -25.641 1 97.12 163 GLY A N 1
ATOM 1198 C CA . GLY A 1 163 ? -7.957 -26.75 -26.938 1 97.12 163 GLY A CA 1
ATOM 1199 C C . GLY A 1 163 ? -6.898 -25.672 -26.828 1 97.12 163 GLY A C 1
ATOM 1200 O O . GLY A 1 163 ? -5.863 -25.734 -27.484 1 97.12 163 GLY A O 1
ATOM 1201 N N . ALA A 1 164 ? -7.117 -24.703 -26.047 1 96.81 164 ALA A N 1
ATOM 1202 C CA . ALA A 1 164 ? -6.18 -23.609 -25.844 1 96.81 164 ALA A CA 1
ATOM 1203 C C . ALA A 1 164 ? -4.855 -24.109 -25.281 1 96.81 164 ALA A C 1
ATOM 1205 O O . ALA A 1 164 ? -3.783 -23.656 -25.703 1 96.81 164 ALA A O 1
ATOM 1206 N N . VAL A 1 165 ? -4.938 -25.016 -24.344 1 98 165 VAL A N 1
ATOM 1207 C CA . VAL A 1 165 ? -3.721 -25.547 -23.734 1 98 165 VAL A CA 1
ATOM 1208 C C . VAL A 1 165 ? -2.994 -26.453 -24.734 1 98 165 VAL A C 1
ATOM 1210 O O . VAL A 1 165 ? -1.763 -26.453 -24.797 1 98 165 VAL A O 1
ATOM 1213 N N . CYS A 1 166 ? -3.76 -27.234 -25.484 1 97.81 166 CYS A N 1
ATOM 1214 C CA . CYS A 1 166 ? -3.16 -28.031 -26.531 1 97.81 166 CYS A CA 1
ATOM 1215 C C . CYS A 1 166 ? -2.369 -27.172 -27.5 1 97.81 166 CYS A C 1
ATOM 1217 O O . CYS A 1 166 ? -1.235 -27.5 -27.859 1 97.81 166 CYS A O 1
ATOM 1219 N N . GLU A 1 167 ? -2.979 -26.125 -27.922 1 97.06 167 GLU A N 1
ATOM 1220 C CA . GLU A 1 167 ? -2.32 -25.203 -28.844 1 97.06 167 GLU A CA 1
ATOM 1221 C C . GLU A 1 167 ? -1.08 -24.578 -28.203 1 97.06 167 GLU A C 1
ATOM 1223 O O . GLU A 1 167 ? -0.032 -24.469 -28.844 1 97.06 167 GLU A O 1
ATOM 1228 N N . LEU A 1 168 ? -1.211 -24.141 -27 1 97.19 168 LEU A N 1
ATOM 1229 C CA . LEU A 1 168 ? -0.111 -23.562 -26.234 1 97.19 168 LEU A CA 1
ATOM 1230 C C . LEU A 1 168 ? 1.085 -24.516 -26.203 1 97.19 168 LEU A C 1
ATOM 1232 O O . LEU A 1 168 ? 2.203 -24.109 -26.531 1 97.19 168 LEU A O 1
ATOM 1236 N N . LEU A 1 169 ? 0.843 -25.734 -25.828 1 98.06 169 LEU A N 1
ATOM 1237 C CA . LEU A 1 169 ? 1.902 -26.734 -25.688 1 98.06 169 LEU A CA 1
ATOM 1238 C C . LEU A 1 169 ? 2.455 -27.141 -27.047 1 98.06 169 LEU A C 1
ATOM 1240 O O . LEU A 1 169 ? 3.668 -27.297 -27.203 1 98.06 169 LEU A O 1
ATOM 1244 N N . GLY A 1 170 ? 1.558 -27.344 -27.938 1 95.81 170 GLY A N 1
ATOM 1245 C CA . GLY A 1 170 ? 1.98 -27.703 -29.281 1 95.81 170 GLY A CA 1
ATOM 1246 C C . GLY A 1 170 ? 2.9 -26.672 -29.922 1 95.81 170 GLY A C 1
ATOM 1247 O O . GLY A 1 170 ? 3.879 -27.031 -30.578 1 95.81 170 GLY A O 1
ATOM 1248 N N . ASN A 1 171 ? 2.621 -25.438 -29.75 1 94.5 171 ASN A N 1
ATOM 1249 C CA . ASN A 1 171 ? 3.418 -24.344 -30.297 1 94.5 171 ASN A CA 1
ATOM 1250 C C . ASN A 1 171 ? 4.758 -24.203 -29.578 1 94.5 171 ASN A C 1
ATOM 1252 O O . ASN A 1 171 ? 5.781 -23.922 -30.203 1 94.5 171 ASN A O 1
ATOM 1256 N N . GLY A 1 172 ? 4.801 -24.469 -28.391 1 96.25 172 GLY A N 1
ATOM 1257 C CA . GLY A 1 172 ? 5.984 -24.219 -27.594 1 96.25 172 GLY A CA 1
ATOM 1258 C C . GLY A 1 172 ? 6.934 -25.391 -27.531 1 96.25 172 GLY A C 1
ATOM 1259 O O . GLY A 1 172 ? 8.141 -25.219 -27.328 1 96.25 172 GLY A O 1
ATOM 1260 N N . PHE A 1 173 ? 6.23 -26.578 -27.703 1 97.44 173 PHE A N 1
ATOM 1261 C CA . PHE A 1 173 ? 7.016 -27.797 -27.484 1 97.44 173 PHE A CA 1
ATOM 1262 C C . PHE A 1 173 ? 6.707 -28.828 -28.562 1 97.44 173 PHE A C 1
ATOM 1264 O O . PHE A 1 173 ? 6.062 -29.844 -28.281 1 97.44 173 PHE A O 1
ATOM 1271 N N . PRO A 1 174 ? 7.242 -28.734 -29.719 1 92.62 174 PRO A N 1
ATOM 1272 C CA . PRO A 1 174 ? 6.91 -29.625 -30.844 1 92.62 174 PRO A CA 1
ATOM 1273 C C . PRO A 1 174 ? 7.195 -31.094 -30.531 1 92.62 174 PRO A C 1
ATOM 1275 O O . PRO A 1 174 ? 6.547 -31.969 -31.094 1 92.62 174 PRO A O 1
ATOM 1278 N N . GLY A 1 175 ? 8.062 -31.469 -29.656 1 93.69 175 GLY A N 1
ATOM 1279 C CA . GLY A 1 175 ? 8.383 -32.844 -29.359 1 93.69 175 GLY A CA 1
ATOM 1280 C C . GLY A 1 175 ? 7.512 -33.438 -28.281 1 93.69 175 GLY A C 1
ATOM 1281 O O . GLY A 1 175 ? 7.574 -34.656 -28.016 1 93.69 175 GLY A O 1
ATOM 1282 N N . LEU A 1 176 ? 6.648 -32.688 -27.781 1 97.5 176 LEU A N 1
ATOM 1283 C CA . LEU A 1 176 ? 5.785 -33.125 -26.688 1 97.5 176 LEU A CA 1
ATOM 1284 C C . LEU A 1 176 ? 4.535 -33.812 -27.234 1 97.5 176 LEU A C 1
ATOM 1286 O O . LEU A 1 176 ? 3.883 -33.281 -28.141 1 97.5 176 LEU A O 1
ATOM 1290 N N . THR A 1 177 ? 4.219 -35 -26.734 1 97.88 177 THR A N 1
ATOM 1291 C CA . THR A 1 177 ? 2.955 -35.656 -27.062 1 97.88 177 THR A CA 1
ATOM 1292 C C . THR A 1 177 ? 1.835 -35.125 -26.156 1 97.88 177 THR A C 1
ATOM 1294 O O . THR A 1 177 ? 1.907 -35.25 -24.938 1 97.88 177 THR A O 1
ATOM 1297 N N . VAL A 1 178 ? 0.86 -34.531 -26.828 1 98.25 178 VAL A N 1
ATOM 1298 C CA . VAL A 1 178 ?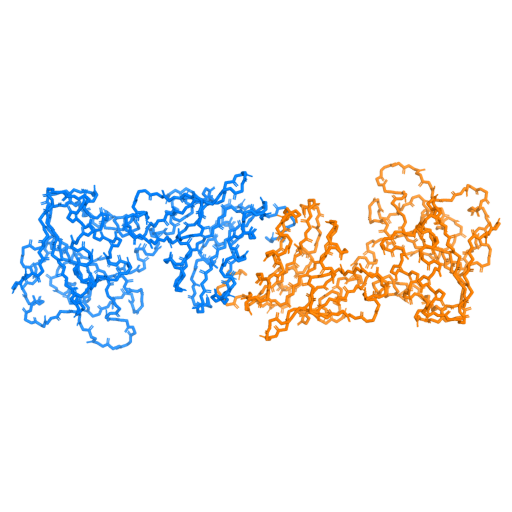 -0.284 -34 -26.078 1 98.25 178 VAL A CA 1
ATOM 1299 C C . VAL A 1 178 ? -1.541 -34.781 -26.469 1 98.25 178 VAL A C 1
ATOM 1301 O O . VAL A 1 178 ? -1.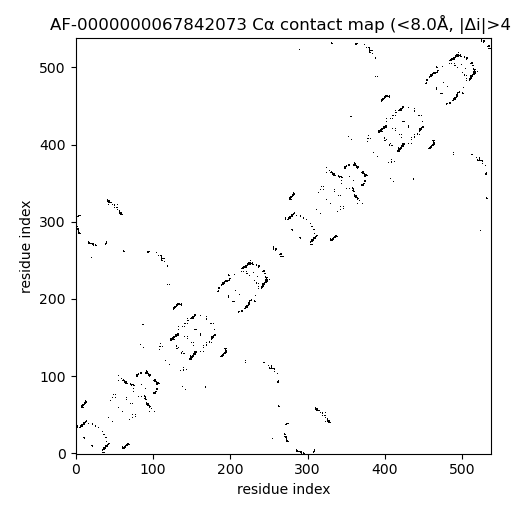814 -35 -27.641 1 98.25 178 VAL A O 1
ATOM 1304 N N . SER A 1 179 ? -2.244 -35.25 -25.453 1 97.5 179 SER A N 1
ATOM 1305 C CA . SER A 1 179 ? -3.471 -36.031 -25.688 1 97.5 179 SER A CA 1
ATOM 1306 C C . SER A 1 179 ? -4.609 -35.5 -24.812 1 97.5 179 SER A C 1
ATOM 1308 O O . SER A 1 179 ? -4.379 -34.75 -23.875 1 97.5 179 SER A O 1
ATOM 1310 N N . THR A 1 180 ? -5.871 -35.938 -25.188 1 97.44 180 THR A N 1
ATOM 1311 C CA . THR A 1 180 ? -7.039 -35.594 -24.391 1 97.44 180 THR A CA 1
ATOM 1312 C C . THR A 1 180 ? -7.867 -36.844 -24.078 1 97.44 180 THR A C 1
ATOM 1314 O O . THR A 1 180 ? -8.953 -36.719 -23.516 1 97.44 180 THR A O 1
ATOM 1317 N N . GLN A 1 181 ? -7.312 -37.906 -24.484 1 95.38 181 GLN A N 1
ATOM 1318 C CA . GLN A 1 181 ? -8.023 -39.156 -24.281 1 95.38 181 GLN A CA 1
ATOM 1319 C C . GLN A 1 181 ? -7.203 -40.125 -23.453 1 95.38 181 GLN A C 1
ATOM 1321 O O . GLN A 1 181 ? -5.98 -40.219 -23.609 1 95.38 181 GLN A O 1
ATOM 1326 N N . PHE A 1 182 ? -7.863 -40.75 -22.594 1 95.75 182 PHE A N 1
ATOM 1327 C CA . PHE A 1 182 ? -7.258 -41.812 -21.797 1 95.75 182 PHE A CA 1
ATOM 1328 C C . PHE A 1 182 ? -8.328 -42.719 -21.234 1 95.75 182 PHE A C 1
ATOM 1330 O O . PHE A 1 182 ? -9.469 -42.312 -21.031 1 95.75 182 PHE A O 1
ATOM 1337 N N . SER A 1 183 ? -8.008 -43.969 -20.938 1 95.94 183 SER A N 1
ATOM 1338 C CA . SER A 1 183 ? -8.969 -44.969 -20.5 1 95.94 183 SER A CA 1
ATOM 1339 C C . SER A 1 183 ? -8.633 -45.5 -19.109 1 95.94 183 SER A C 1
ATOM 1341 O O . SER A 1 183 ? -9.414 -46.219 -18.5 1 95.94 183 SER A O 1
ATOM 1343 N N . GLY A 1 184 ? -7.492 -45.188 -18.656 1 97.56 184 GLY A N 1
ATOM 1344 C CA . GLY A 1 184 ? -6.988 -45.562 -17.344 1 97.56 184 GLY A CA 1
ATOM 1345 C C . GLY A 1 184 ? -5.848 -44.656 -16.875 1 97.56 184 GLY A C 1
ATOM 1346 O O . GLY A 1 184 ? -5.453 -43.719 -17.562 1 97.56 184 GLY A O 1
ATOM 1347 N N . LEU A 1 185 ? -5.422 -45 -15.641 1 98.31 185 LEU A N 1
ATOM 1348 C CA . LEU A 1 185 ? -4.402 -44.156 -15.039 1 98.31 185 LEU A CA 1
ATOM 1349 C C . LEU A 1 185 ? -3.08 -44.906 -14.906 1 98.31 185 LEU A C 1
ATOM 1351 O O . LEU A 1 185 ? -2.104 -44.344 -14.383 1 98.31 185 LEU A O 1
ATOM 1355 N N . GLU A 1 186 ? -3.02 -46.125 -15.422 1 97.06 186 GLU A N 1
ATOM 1356 C CA . GLU A 1 186 ? -1.91 -47.062 -15.172 1 97.06 186 GLU A CA 1
ATOM 1357 C C . GLU A 1 186 ? -0.609 -46.531 -15.766 1 97.06 186 GLU A C 1
ATOM 1359 O O . GLU 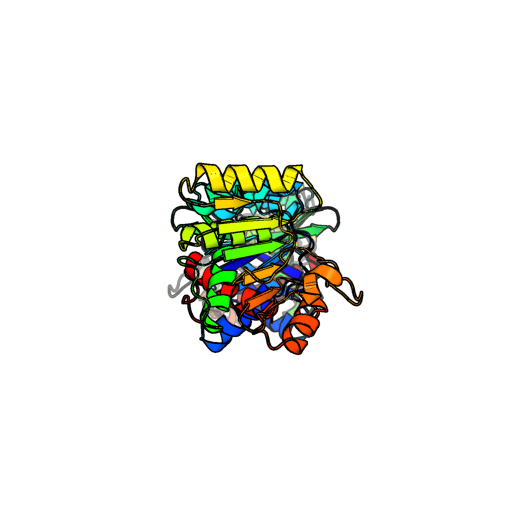A 1 186 ? 0.474 -46.781 -15.242 1 97.06 186 GLU A O 1
ATOM 1364 N N . ASP A 1 187 ? -0.733 -45.75 -16.766 1 95.69 187 ASP A N 1
ATOM 1365 C CA . ASP A 1 187 ? 0.448 -45.375 -17.547 1 95.69 187 ASP A CA 1
ATOM 1366 C C . ASP A 1 187 ? 0.984 -44.031 -17.109 1 95.69 187 ASP A C 1
ATOM 1368 O O . ASP A 1 187 ? 1.989 -43.562 -17.641 1 95.69 187 ASP A O 1
ATOM 1372 N N . PHE A 1 188 ? 0.39 -43.375 -16.141 1 98.56 188 PHE A N 1
ATOM 1373 C CA . PHE A 1 188 ? 0.808 -42.031 -15.758 1 98.56 188 PHE A CA 1
ATOM 1374 C C . PHE A 1 188 ? 1.759 -42.094 -14.57 1 98.56 188 PHE A C 1
ATOM 1376 O O . PHE A 1 188 ? 1.521 -42.812 -13.602 1 98.56 188 PHE A O 1
ATOM 1383 N N . ASP A 1 189 ? 2.848 -41.344 -14.688 1 98.75 189 ASP A N 1
ATOM 1384 C CA . ASP A 1 189 ? 3.771 -41.125 -13.578 1 98.75 189 ASP A CA 1
ATOM 1385 C C . ASP A 1 189 ? 3.277 -40.031 -12.633 1 98.75 189 ASP A C 1
ATOM 1387 O O . ASP A 1 189 ? 3.654 -40 -11.461 1 98.75 189 ASP A O 1
ATOM 1391 N N . LEU A 1 190 ? 2.484 -39.156 -13.156 1 98.88 190 LEU A N 1
ATOM 1392 C CA . LEU A 1 190 ? 1.926 -38.031 -12.414 1 98.88 190 LEU A CA 1
ATOM 1393 C C . LEU A 1 190 ? 0.461 -37.812 -12.781 1 98.88 190 LEU A C 1
ATOM 1395 O O . LEU A 1 190 ? 0.104 -37.812 -13.961 1 98.88 190 LEU A O 1
ATOM 1399 N N . VAL A 1 191 ? -0.38 -37.719 -11.758 1 98.88 191 VAL A N 1
ATOM 1400 C CA . VAL A 1 191 ? -1.754 -37.25 -11.891 1 98.88 191 VAL A CA 1
ATOM 1401 C C . VAL A 1 191 ? -1.943 -35.969 -11.07 1 98.88 191 VAL A C 1
ATOM 1403 O O . VAL A 1 191 ? -1.836 -36 -9.844 1 98.88 191 VAL A O 1
ATOM 1406 N N . ALA A 1 192 ? -2.186 -34.875 -11.773 1 98.81 192 ALA A N 1
ATOM 1407 C CA . ALA A 1 192 ? -2.311 -33.594 -11.109 1 98.81 192 ALA A CA 1
ATOM 1408 C C . ALA A 1 192 ? -3.719 -33.031 -11.273 1 98.81 192 ALA A C 1
ATOM 1410 O O . ALA A 1 192 ? -4.145 -32.688 -12.383 1 98.81 192 ALA A O 1
ATOM 1411 N N . ASN A 1 193 ? -4.398 -32.906 -10.188 1 98.62 193 ASN A N 1
ATOM 1412 C CA . ASN A 1 193 ? -5.66 -32.156 -10.195 1 98.62 193 ASN A CA 1
ATOM 1413 C C . ASN A 1 193 ? -5.438 -30.656 -10.055 1 98.62 193 ASN A C 1
ATOM 1415 O O . ASN A 1 193 ? -5.102 -30.172 -8.977 1 98.62 193 ASN A O 1
ATOM 1419 N N . ALA A 1 194 ? -5.633 -29.938 -11.117 1 97.94 194 ALA A N 1
ATOM 1420 C CA . ALA A 1 194 ? -5.488 -28.484 -11.133 1 97.94 194 ALA A CA 1
ATOM 1421 C C . ALA A 1 194 ? -6.848 -27.797 -11.234 1 97.94 194 ALA A C 1
ATOM 1423 O O . ALA A 1 194 ? -6.934 -26.625 -11.617 1 97.94 194 ALA A O 1
ATOM 1424 N N . SER A 1 195 ? -7.941 -28.547 -11.016 1 96.25 195 SER A N 1
ATOM 1425 C CA . SER A 1 195 ? -9.297 -28.016 -10.984 1 96.25 195 SER A CA 1
ATOM 1426 C C . SER A 1 195 ? -9.734 -27.688 -9.562 1 96.25 195 SER A C 1
ATOM 1428 O O . SER A 1 195 ? -9.055 -28.062 -8.602 1 96.25 195 SER A O 1
ATOM 1430 N N . PRO A 1 196 ? -10.883 -27.016 -9.438 1 93.31 196 PRO A N 1
ATOM 1431 C CA . PRO A 1 196 ? -11.367 -26.734 -8.086 1 93.31 196 PRO A CA 1
ATOM 1432 C C . PRO A 1 196 ? -12.07 -27.938 -7.441 1 93.31 196 PRO A C 1
ATOM 1434 O O . PRO A 1 196 ? -12.477 -27.859 -6.281 1 93.31 196 PRO A O 1
ATOM 1437 N N . VAL A 1 197 ? -12.219 -28.969 -8.125 1 94 197 VAL A N 1
ATOM 1438 C CA . VAL A 1 197 ? -12.922 -30.125 -7.598 1 94 197 VAL A CA 1
ATOM 1439 C C . VAL A 1 197 ? -12.18 -30.688 -6.383 1 94 197 VAL A C 1
ATOM 1441 O O . VAL A 1 197 ? -10.961 -30.891 -6.441 1 94 197 VAL A O 1
ATOM 1444 N N . GLY A 1 198 ? -12.891 -30.922 -5.301 1 92.75 198 GLY A N 1
ATOM 1445 C CA . GLY A 1 198 ? -12.312 -31.406 -4.059 1 92.75 198 GLY A CA 1
ATOM 1446 C C . GLY A 1 198 ? -12.219 -30.344 -2.986 1 92.75 198 GLY A C 1
ATOM 1447 O O . GLY A 1 198 ? -11.875 -30.641 -1.839 1 92.75 198 GLY A O 1
ATOM 1448 N N . MET A 1 199 ? -12.539 -29.141 -3.463 1 88.75 199 MET A N 1
ATOM 1449 C CA . MET A 1 199 ? -12.508 -28.031 -2.512 1 88.75 199 MET A CA 1
ATOM 1450 C C . MET A 1 199 ? -13.672 -28.125 -1.528 1 88.75 199 MET A C 1
ATOM 1452 O O . MET A 1 199 ? -14.766 -28.547 -1.893 1 88.75 199 MET A O 1
ATOM 1456 N N . GLY A 1 200 ? -13.445 -27.641 -0.474 1 83.25 200 GLY A N 1
ATOM 1457 C CA . GLY A 1 200 ? -14.5 -27.562 0.531 1 83.25 200 GLY A CA 1
ATOM 1458 C C . GLY A 1 200 ? -14.828 -28.922 1.143 1 83.25 200 GLY A C 1
ATOM 1459 O O . GLY A 1 200 ? -13.938 -29.734 1.365 1 83.25 200 GLY A O 1
ATOM 1460 N N . THR A 1 201 ? -16.125 -29.078 1.53 1 77.88 201 THR A N 1
ATOM 1461 C CA . THR A 1 201 ? -16.516 -30.25 2.289 1 77.88 201 THR A CA 1
ATOM 1462 C C . THR A 1 201 ? -17.188 -31.281 1.38 1 77.88 201 THR A C 1
ATOM 1464 O O . THR A 1 201 ? -17.484 -32.406 1.813 1 77.88 201 THR A O 1
ATOM 1467 N N . ARG A 1 202 ? -17.266 -30.969 0.172 1 72.75 202 ARG A N 1
ATOM 1468 C CA . ARG A 1 202 ? -17.969 -31.891 -0.714 1 72.75 202 ARG A CA 1
ATOM 1469 C C . ARG A 1 202 ? -17.047 -33.031 -1.164 1 72.75 202 ARG A C 1
ATOM 1471 O O . ARG A 1 202 ? -15.875 -32.781 -1.478 1 72.75 202 ARG A O 1
ATOM 1478 N N . ALA A 1 203 ? -17.453 -34.156 -1.144 1 80.12 203 ALA A N 1
ATOM 1479 C CA . ALA A 1 203 ? -16.703 -35.375 -1.462 1 80.12 203 ALA A CA 1
ATOM 1480 C C . ALA A 1 203 ? -16.703 -35.625 -2.965 1 80.12 203 ALA A C 1
ATOM 1482 O O . ALA A 1 203 ? -16.969 -36.75 -3.404 1 80.12 203 ALA A O 1
ATOM 1483 N N . GLU A 1 204 ? -16.328 -34.594 -3.672 1 89.81 204 GLU A N 1
ATOM 1484 C CA . GLU A 1 204 ? -16.297 -34.75 -5.125 1 89.81 204 GLU A CA 1
ATOM 1485 C C . GLU A 1 204 ? -14.914 -35.156 -5.613 1 89.81 204 GLU A C 1
ATOM 1487 O O . GLU A 1 204 ? -13.898 -34.75 -5.027 1 89.81 204 GLU A O 1
ATOM 1492 N N . LEU A 1 205 ? -14.969 -36 -6.633 1 94.56 205 LEU A N 1
ATOM 1493 C CA . LEU A 1 205 ? -13.734 -36.469 -7.27 1 94.56 205 LEU A CA 1
ATOM 1494 C C . LEU A 1 205 ? -13.609 -35.875 -8.68 1 94.56 205 LEU A C 1
ATOM 1496 O O . LEU A 1 205 ? -14.602 -35.812 -9.406 1 94.56 205 LEU A O 1
ATOM 1500 N N . PRO A 1 206 ? -12.375 -35.594 -9.031 1 95.44 206 PRO A N 1
ATOM 1501 C CA . PRO A 1 206 ? -12.195 -35.031 -10.375 1 95.44 206 PRO A CA 1
ATOM 1502 C C . PRO A 1 206 ? -12.203 -36.094 -11.461 1 95.44 206 PRO A C 1
ATOM 1504 O O . PRO A 1 206 ? -12.234 -35.75 -12.648 1 95.44 206 PRO A O 1
ATOM 1507 N N . LEU A 1 207 ? -12.148 -37.375 -11.109 1 96.12 207 LEU A N 1
ATOM 1508 C CA . LEU A 1 207 ? -12.203 -38.5 -12.016 1 96.12 207 LEU A CA 1
ATOM 1509 C C . LEU A 1 207 ? -13.219 -39.531 -11.531 1 96.12 207 LEU A C 1
ATOM 1511 O O . LEU A 1 207 ? -13.547 -39.594 -10.344 1 96.12 207 LEU A O 1
ATOM 1515 N N . SER A 1 208 ? -13.664 -40.344 -12.445 1 94.69 208 SER A N 1
ATOM 1516 C CA . SER A 1 208 ? -14.625 -41.406 -12.086 1 94.69 208 SER A CA 1
ATOM 1517 C C . SER A 1 208 ? -13.977 -42.469 -11.219 1 94.69 208 SER A C 1
ATOM 1519 O O . SER A 1 208 ? -12.758 -42.656 -11.266 1 94.69 208 SER A O 1
ATOM 1521 N N . ALA A 1 209 ? -14.836 -43.156 -10.492 1 93 209 ALA A N 1
ATOM 1522 C CA . ALA A 1 209 ? -14.367 -44.25 -9.648 1 93 209 ALA A CA 1
ATOM 1523 C C . ALA A 1 209 ? -13.68 -45.312 -10.492 1 93 209 ALA A C 1
ATOM 1525 O O . ALA A 1 209 ? -12.695 -45.938 -10.047 1 93 209 ALA A O 1
ATOM 1526 N N . ALA A 1 210 ? -14.203 -45.562 -11.617 1 95.5 210 ALA A N 1
ATOM 1527 C CA . ALA A 1 210 ? -13.656 -46.562 -12.516 1 95.5 210 ALA A CA 1
ATOM 1528 C C . ALA A 1 210 ? -12.227 -46.219 -12.93 1 95.5 210 ALA A C 1
ATOM 1530 O O . ALA A 1 210 ? -11.352 -47.094 -12.953 1 95.5 210 ALA A O 1
ATOM 1531 N N . LEU A 1 211 ? -11.984 -45 -13.266 1 96.31 211 LEU A N 1
ATOM 1532 C CA . LEU A 1 211 ? -10.641 -44.562 -13.625 1 96.31 211 LEU A CA 1
ATOM 1533 C C . LEU A 1 211 ? -9.703 -44.625 -12.43 1 96.31 211 LEU A C 1
ATOM 1535 O O . LEU A 1 211 ? -8.586 -45.125 -12.539 1 96.31 211 LEU A O 1
ATOM 1539 N N . LEU A 1 212 ? -10.148 -44.219 -11.312 1 96.56 212 LEU A N 1
ATOM 1540 C CA . LEU A 1 212 ? -9.328 -44.156 -10.102 1 96.56 212 LEU A CA 1
ATOM 1541 C C . LEU A 1 212 ? -8.914 -45.562 -9.664 1 96.56 212 LEU A C 1
ATOM 1543 O O . LEU A 1 212 ? -7.871 -45.719 -9.031 1 96.56 212 LEU A O 1
ATOM 1547 N N . ALA A 1 213 ? -9.742 -46.5 -10.008 1 96.25 213 ALA A N 1
ATOM 1548 C CA . ALA A 1 213 ? -9.453 -47.875 -9.664 1 96.25 213 ALA A CA 1
ATOM 1549 C C . ALA A 1 213 ? -8.211 -48.375 -10.398 1 96.25 213 ALA A C 1
ATOM 1551 O O . ALA A 1 213 ? -7.609 -49.375 -10.008 1 96.25 213 ALA A O 1
ATOM 1552 N N . THR A 1 214 ? -7.84 -47.75 -11.43 1 97.88 214 THR A N 1
ATOM 1553 C CA . THR A 1 214 ? -6.711 -48.188 -12.242 1 97.88 214 THR A CA 1
ATOM 1554 C C . THR A 1 214 ? -5.43 -47.469 -11.812 1 97.88 214 THR A C 1
ATOM 1556 O O . THR A 1 214 ? -4.367 -47.688 -12.398 1 97.88 214 THR A O 1
ATOM 1559 N N . LEU A 1 215 ? -5.473 -46.656 -10.836 1 97.81 215 LEU A N 1
ATOM 1560 C CA . LEU A 1 215 ? -4.32 -45.938 -10.312 1 97.81 215 LEU A CA 1
ATOM 1561 C C . LEU A 1 215 ? -3.27 -46.906 -9.766 1 97.81 215 LEU A C 1
ATOM 1563 O O . LEU A 1 215 ? -3.607 -47.875 -9.086 1 97.81 215 LEU A O 1
ATOM 1567 N N . GLN A 1 216 ? -2.021 -46.625 -10.055 1 97.69 216 GLN A N 1
ATOM 1568 C CA . GLN A 1 216 ? -0.928 -47.5 -9.602 1 97.69 216 GLN A CA 1
ATOM 1569 C C . GLN A 1 216 ? -0.151 -46.844 -8.469 1 97.69 216 GLN A C 1
ATOM 1571 O O . GLN A 1 216 ? -0.003 -45.594 -8.438 1 97.69 216 GLN A O 1
ATOM 1576 N N . PRO A 1 217 ? 0.482 -47.594 -7.605 1 97.69 217 PRO A N 1
ATOM 1577 C CA . PRO A 1 217 ? 1.146 -47.062 -6.41 1 97.69 217 PRO A CA 1
ATOM 1578 C C . PRO A 1 217 ? 2.357 -46.219 -6.746 1 97.69 217 PRO A C 1
ATOM 1580 O O . PRO A 1 217 ? 2.76 -45.375 -5.941 1 97.69 217 PRO A O 1
ATOM 1583 N N . ASP A 1 218 ? 2.939 -46.375 -7.895 1 97.31 218 ASP A N 1
ATOM 1584 C CA . ASP A 1 218 ? 4.168 -45.656 -8.227 1 97.31 218 ASP A CA 1
ATOM 1585 C C . ASP A 1 218 ? 3.857 -44.281 -8.805 1 97.31 218 ASP A C 1
ATOM 1587 O O . ASP A 1 218 ? 4.77 -43.5 -9.039 1 97.31 218 ASP A O 1
ATOM 1591 N N . THR A 1 219 ? 2.562 -43.938 -8.984 1 98.44 219 THR A N 1
ATOM 1592 C CA . THR A 1 219 ? 2.137 -42.656 -9.516 1 98.44 219 THR A CA 1
ATOM 1593 C C . THR A 1 219 ? 2.178 -41.594 -8.43 1 98.44 219 THR A C 1
ATOM 1595 O O . THR A 1 219 ? 1.752 -41.812 -7.297 1 98.44 219 THR A O 1
ATOM 1598 N N . LEU A 1 220 ? 2.791 -40.406 -8.719 1 98.81 220 LEU A N 1
ATOM 1599 C CA . LEU A 1 220 ? 2.59 -39.25 -7.863 1 98.81 220 LEU A CA 1
ATOM 1600 C C . LEU A 1 220 ? 1.238 -38.594 -8.133 1 98.81 220 LEU A C 1
ATOM 1602 O O . LEU A 1 220 ? 0.913 -38.281 -9.289 1 98.81 220 LEU A O 1
ATOM 1606 N N . VAL A 1 221 ? 0.452 -38.469 -7.082 1 98.81 221 VAL A N 1
ATOM 1607 C CA . VAL A 1 221 ? -0.835 -37.781 -7.211 1 98.81 221 VAL A CA 1
ATOM 1608 C C . VAL A 1 221 ? -0.788 -36.438 -6.484 1 98.81 221 VAL A C 1
ATOM 1610 O O . VAL A 1 221 ? -0.45 -36.375 -5.301 1 98.81 221 VAL A O 1
ATOM 1613 N N . ALA A 1 222 ? -1.075 -35.406 -7.25 1 98.81 222 ALA A N 1
ATOM 1614 C CA . ALA A 1 222 ? -0.972 -34.031 -6.715 1 98.81 222 ALA A CA 1
ATOM 1615 C C . ALA A 1 222 ? -2.307 -33.312 -6.82 1 98.81 222 ALA A C 1
ATOM 1617 O O . ALA A 1 222 ? -3.1 -33.562 -7.727 1 98.81 222 ALA A O 1
ATOM 1618 N N . ASP A 1 223 ? -2.535 -32.438 -5.906 1 98.38 223 ASP A N 1
ATOM 1619 C CA . ASP A 1 223 ? -3.742 -31.625 -5.887 1 98.38 223 ASP A CA 1
ATOM 1620 C C . ASP A 1 223 ? -3.41 -30.156 -5.59 1 98.38 223 ASP A C 1
ATOM 1622 O O . ASP A 1 223 ? -2.654 -29.859 -4.66 1 98.38 223 ASP A O 1
ATOM 1626 N N . VAL A 1 224 ? -4.02 -29.188 -6.383 1 96.94 224 VAL A N 1
ATOM 1627 C CA . VAL A 1 224 ? -3.725 -27.781 -6.156 1 96.94 224 VAL A CA 1
ATOM 1628 C C . VAL A 1 224 ? -4.676 -27.219 -5.105 1 96.94 224 VAL A C 1
ATOM 1630 O O . VAL A 1 224 ? -4.457 -26.125 -4.582 1 96.94 224 VAL A O 1
ATOM 1633 N N . VAL A 1 225 ? -5.781 -27.938 -4.797 1 95.44 225 VAL A N 1
ATOM 1634 C CA . VAL A 1 225 ? -6.707 -27.531 -3.74 1 95.44 225 VAL A CA 1
ATOM 1635 C C . VAL A 1 225 ? -5.98 -27.5 -2.398 1 95.44 225 VAL A C 1
ATOM 1637 O O . VAL A 1 225 ? -5.324 -28.484 -2.018 1 95.44 225 VAL A O 1
ATOM 1640 N N . THR A 1 226 ? -6.094 -26.438 -1.703 1 93.38 226 THR A N 1
ATOM 1641 C CA . THR A 1 226 ? -5.32 -26.266 -0.478 1 93.38 226 THR A CA 1
ATOM 1642 C C . THR A 1 226 ? -6.16 -26.625 0.745 1 93.38 226 THR A C 1
ATOM 1644 O O . THR A 1 226 ? -5.613 -26.938 1.809 1 93.38 226 THR A O 1
ATOM 1647 N N . SER A 1 227 ? -7.473 -26.516 0.514 1 91.69 227 SER A N 1
ATOM 1648 C CA . SER A 1 227 ? -8.383 -26.828 1.613 1 91.69 227 SER A CA 1
ATOM 1649 C C . SER A 1 227 ? -9.586 -27.625 1.127 1 91.69 227 SER A C 1
ATOM 1651 O O . SER A 1 227 ? -10.383 -27.141 0.333 1 91.69 227 SER A O 1
ATOM 1653 N N . PRO A 1 228 ? -9.68 -28.781 1.643 1 94.81 228 PRO A N 1
ATOM 1654 C CA . PRO A 1 228 ? -8.883 -29.438 2.68 1 94.81 228 PRO A CA 1
ATOM 1655 C C . PRO A 1 228 ? -7.484 -29.828 2.195 1 94.81 228 PRO A C 1
ATOM 1657 O O . PRO A 1 228 ? -7.246 -29.906 0.988 1 94.81 228 PRO A O 1
ATOM 1660 N N . GLU A 1 229 ? -6.621 -30.031 3.156 1 95.69 229 GLU A N 1
ATOM 1661 C CA . GLU A 1 229 ? -5.25 -30.391 2.822 1 95.69 229 GLU A CA 1
ATOM 1662 C C . GLU A 1 229 ? -5.199 -31.75 2.125 1 95.69 229 GLU A C 1
ATOM 1664 O O . GLU A 1 229 ? -4.48 -31.922 1.142 1 95.69 229 GLU A O 1
ATOM 1669 N N . ILE A 1 230 ? -5.934 -32.656 2.771 1 97.06 230 ILE A N 1
ATOM 1670 C CA . ILE A 1 230 ? -6.094 -33.969 2.139 1 97.06 230 ILE A CA 1
ATOM 1671 C C . ILE A 1 230 ? -7.449 -34.062 1.443 1 97.06 230 ILE A C 1
ATOM 1673 O O . ILE A 1 230 ? -8.469 -34.312 2.086 1 97.06 230 ILE A O 1
ATOM 1677 N N . THR A 1 231 ? -7.508 -33.875 0.149 1 97.06 231 THR A N 1
ATOM 1678 C CA . THR A 1 231 ? -8.734 -33.938 -0.641 1 97.06 231 THR A CA 1
ATOM 1679 C C . THR A 1 231 ? -9.18 -35.375 -0.852 1 97.06 231 THR A C 1
ATOM 1681 O O . THR A 1 231 ? -8.414 -36.312 -0.608 1 97.06 231 THR A O 1
ATOM 1684 N N . PRO A 1 232 ? -10.43 -35.531 -1.334 1 96.56 232 PRO A N 1
ATOM 1685 C CA . PRO A 1 232 ? -10.883 -36.875 -1.639 1 96.56 232 PRO A CA 1
ATOM 1686 C C . PRO A 1 232 ? -9.969 -37.594 -2.629 1 96.56 232 PRO A C 1
ATOM 1688 O O . PRO A 1 232 ? -9.703 -38.781 -2.469 1 96.56 232 PRO A O 1
ATOM 1691 N N . LEU A 1 233 ? -9.469 -36.938 -3.586 1 97.75 233 LEU A N 1
ATOM 1692 C CA . LEU A 1 233 ? -8.547 -37.5 -4.555 1 97.75 233 LEU A CA 1
ATOM 1693 C C . LEU A 1 233 ? -7.27 -38 -3.875 1 97.75 233 LEU A C 1
ATOM 1695 O O . LEU A 1 233 ? -6.836 -39.125 -4.086 1 97.75 233 LEU A O 1
ATOM 1699 N N . LEU A 1 234 ? -6.672 -37.125 -3.07 1 98 234 LEU A N 1
ATOM 1700 C CA . LEU A 1 234 ? -5.426 -37.469 -2.393 1 98 234 LEU A CA 1
ATOM 1701 C C . LEU A 1 234 ? -5.633 -38.625 -1.412 1 98 234 LEU A C 1
ATOM 1703 O O . LEU A 1 234 ? -4.758 -39.469 -1.26 1 98 234 LEU A O 1
ATOM 1707 N N . ASN A 1 235 ? -6.766 -38.531 -0.739 1 96.94 235 ASN A N 1
ATOM 1708 C CA . ASN A 1 235 ? -7.082 -39.625 0.17 1 96.94 235 ASN A CA 1
ATOM 1709 C C . ASN A 1 235 ? -7.148 -40.969 -0.563 1 96.94 235 ASN A C 1
ATOM 1711 O O . ASN A 1 235 ? -6.59 -41.969 -0.099 1 96.94 235 ASN A O 1
ATOM 1715 N N . ARG A 1 236 ? -7.867 -41 -1.653 1 96.5 236 ARG A N 1
ATOM 1716 C CA . ARG A 1 236 ? -7.961 -42.219 -2.473 1 96.5 236 ARG A CA 1
ATOM 1717 C C . ARG A 1 236 ? -6.582 -42.656 -2.936 1 96.5 236 ARG A C 1
ATOM 1719 O O . ARG A 1 236 ? -6.285 -43.875 -2.938 1 96.5 236 ARG A O 1
ATOM 1726 N N . ALA A 1 237 ? -5.762 -41.75 -3.416 1 98 237 ALA A N 1
ATOM 1727 C CA . ALA A 1 237 ? -4.41 -42.062 -3.877 1 98 237 ALA A CA 1
ATOM 1728 C C . ALA A 1 237 ? -3.584 -42.688 -2.768 1 98 237 ALA A C 1
ATOM 1730 O O . ALA A 1 237 ? -2.873 -43.688 -3.004 1 98 237 ALA A O 1
ATOM 1731 N N . ARG A 1 238 ? -3.676 -42.125 -1.614 1 97.25 238 ARG A N 1
ATOM 1732 C CA . ARG A 1 238 ? -2.955 -42.656 -0.467 1 97.25 238 ARG A CA 1
ATOM 1733 C C . ARG A 1 238 ? -3.363 -44.094 -0.19 1 97.25 238 ARG A C 1
ATOM 1735 O O . ARG A 1 238 ? -2.52 -44.938 0.142 1 97.25 238 ARG A O 1
ATOM 1742 N N . GLN A 1 239 ? -4.617 -44.344 -0.266 1 96.44 239 GLN A N 1
ATOM 1743 C CA . GLN A 1 239 ? -5.141 -45.688 0 1 96.44 239 GLN A CA 1
ATOM 1744 C C . GLN A 1 239 ? -4.562 -46.719 -0.972 1 96.44 239 GLN A C 1
ATOM 1746 O O . GLN A 1 239 ? -4.398 -47.875 -0.623 1 96.44 239 GLN A O 1
ATOM 1751 N N . VAL A 1 240 ? -4.258 -46.281 -2.129 1 95.75 240 VAL A N 1
ATOM 1752 C CA . VAL A 1 240 ? -3.709 -47.156 -3.17 1 95.75 240 VAL A CA 1
ATOM 1753 C C . VAL A 1 240 ? -2.195 -47.281 -3 1 95.75 240 VAL A C 1
ATOM 1755 O O . VAL A 1 240 ? -1.551 -48.094 -3.65 1 95.75 240 VAL A O 1
ATOM 1758 N N . GLY A 1 241 ? -1.579 -46.469 -2.145 1 97.38 241 GLY A N 1
ATOM 1759 C CA . GLY A 1 241 ? -0.151 -46.531 -1.873 1 97.38 241 GLY A CA 1
ATOM 1760 C C . GLY A 1 241 ? 0.637 -45.469 -2.637 1 97.38 241 GLY A C 1
ATOM 1761 O O . GLY A 1 241 ? 1.869 -45.5 -2.646 1 97.38 241 GLY A O 1
ATOM 1762 N N . CYS A 1 242 ? -0.005 -44.562 -3.291 1 98.19 242 CYS A N 1
ATOM 1763 C CA . CYS A 1 242 ? 0.661 -43.5 -4.062 1 98.19 242 CYS A CA 1
ATOM 1764 C C . CYS A 1 242 ? 1.29 -42.469 -3.143 1 98.19 242 CYS A C 1
ATOM 1766 O O . CYS A 1 242 ? 0.78 -42.219 -2.053 1 98.19 242 CYS A O 1
ATOM 1768 N N . ARG A 1 243 ? 2.428 -41.875 -3.598 1 98.06 243 ARG A N 1
ATOM 1769 C CA . ARG A 1 243 ? 2.859 -40.594 -3.027 1 98.06 243 ARG A CA 1
ATOM 1770 C C . ARG A 1 243 ? 1.892 -39.469 -3.396 1 98.06 243 ARG A C 1
ATOM 1772 O O . ARG A 1 243 ? 1.319 -39.469 -4.488 1 98.06 243 ARG A O 1
ATOM 1779 N N . ILE A 1 244 ? 1.761 -38.531 -2.422 1 98.56 244 ILE A N 1
ATOM 1780 C CA . ILE A 1 244 ? 0.816 -37.469 -2.686 1 98.56 244 ILE A CA 1
ATOM 1781 C C . ILE A 1 244 ? 1.501 -36.125 -2.475 1 98.56 244 ILE A C 1
ATOM 1783 O O . ILE A 1 244 ? 2.381 -36 -1.621 1 98.56 244 ILE A O 1
ATOM 1787 N N . GLN A 1 245 ? 1.152 -35.156 -3.279 1 98.69 245 GLN A N 1
ATOM 1788 C CA . GLN A 1 245 ? 1.507 -33.75 -3.111 1 98.69 245 GLN A CA 1
ATOM 1789 C C . GLN A 1 245 ? 0.274 -32.906 -2.805 1 98.69 245 GLN A C 1
ATOM 1791 O O . GLN A 1 245 ? -0.672 -32.875 -3.594 1 98.69 245 GLN A O 1
ATOM 1796 N N . THR A 1 246 ? 0.339 -32.188 -1.706 1 98.38 246 THR A N 1
ATOM 1797 C CA . THR A 1 246 ? -0.824 -31.438 -1.272 1 98.38 246 THR A CA 1
ATOM 1798 C C . THR A 1 246 ? -0.783 -30.016 -1.844 1 98.38 246 THR A C 1
ATOM 1800 O O . THR A 1 246 ? 0.27 -29.547 -2.281 1 98.38 246 THR A O 1
ATOM 1803 N N . GLY A 1 247 ? -1.939 -29.422 -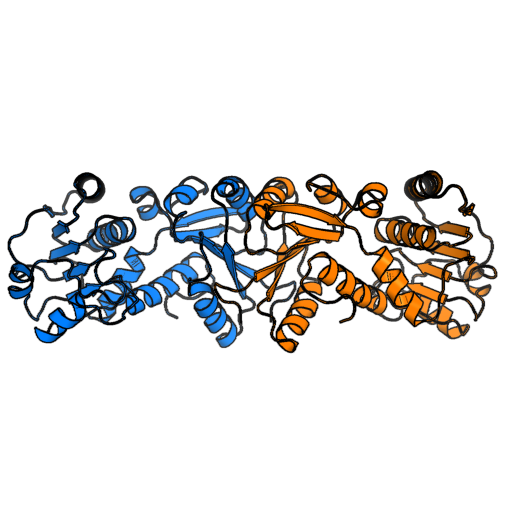1.857 1 97.06 247 GLY A N 1
ATOM 1804 C CA . GLY A 1 247 ? -2.043 -28.031 -2.277 1 97.06 247 GLY A CA 1
ATOM 1805 C C . GLY A 1 247 ? -1.172 -27.094 -1.463 1 97.06 247 GLY A C 1
ATOM 1806 O O . GLY A 1 247 ? -0.449 -26.266 -2.021 1 97.06 247 GLY A O 1
ATO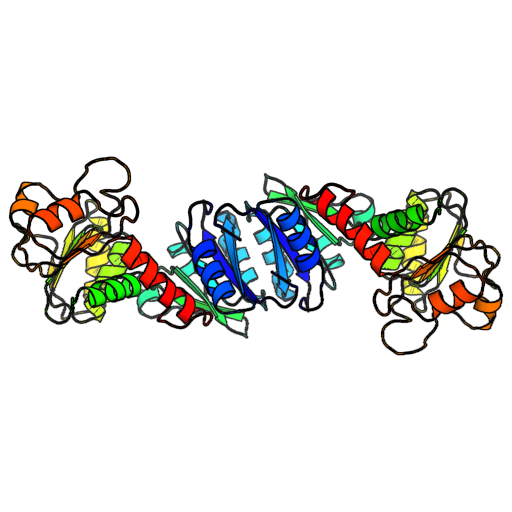M 1807 N N . PRO A 1 248 ? -1.198 -27.25 -0.183 1 95.44 248 PRO A N 1
ATOM 1808 C CA . PRO A 1 248 ? -0.351 -26.406 0.67 1 95.44 248 PRO A CA 1
ATOM 1809 C C . PRO A 1 248 ? 1.136 -26.562 0.355 1 95.44 248 PRO A C 1
ATOM 1811 O O . PRO A 1 248 ? 1.891 -25.594 0.438 1 95.44 248 PRO A O 1
ATOM 1814 N N . GLU A 1 249 ? 1.556 -27.703 -0.029 1 96.69 249 GLU A N 1
ATOM 1815 C CA . GLU A 1 249 ? 2.951 -27.891 -0.408 1 96.69 249 GLU A CA 1
ATOM 1816 C C . GLU A 1 249 ? 3.307 -27.078 -1.649 1 96.69 249 GLU A C 1
ATOM 1818 O O . GLU A 1 249 ? 4.375 -26.469 -1.714 1 96.69 249 GLU A O 1
ATOM 1823 N N . MET A 1 250 ? 2.414 -27.109 -2.611 1 96.75 250 MET A N 1
ATOM 1824 C CA . MET A 1 250 ? 2.629 -26.297 -3.803 1 96.75 250 MET A CA 1
ATOM 1825 C C . MET A 1 250 ? 2.65 -24.812 -3.449 1 96.75 250 MET A C 1
ATOM 1827 O O . MET A 1 250 ? 3.52 -24.062 -3.914 1 96.75 250 MET A O 1
ATOM 1831 N N . ALA A 1 251 ? 1.686 -24.438 -2.629 1 94 251 ALA A N 1
ATOM 1832 C CA . ALA A 1 251 ? 1.587 -23.031 -2.217 1 94 251 ALA A CA 1
ATOM 1833 C C . ALA A 1 251 ? 2.869 -22.578 -1.531 1 94 251 ALA A C 1
ATOM 1835 O O . ALA A 1 251 ? 3.355 -21.469 -1.786 1 94 251 ALA A O 1
ATOM 1836 N N . PHE A 1 252 ? 3.396 -23.359 -0.729 1 93.44 252 PHE A N 1
ATOM 1837 C CA . PHE A 1 252 ? 4.625 -23.031 -0.011 1 93.44 252 PHE A CA 1
ATOM 1838 C C . PHE A 1 252 ? 5.801 -22.922 -0.971 1 93.44 252 PHE A C 1
ATOM 1840 O O . PHE A 1 252 ? 6.625 -22.016 -0.851 1 93.44 252 PHE A O 1
ATOM 1847 N N . ALA A 1 253 ? 5.91 -23.828 -1.875 1 95.19 253 ALA A N 1
ATOM 1848 C CA . ALA A 1 253 ? 6.977 -23.781 -2.871 1 95.19 253 ALA A CA 1
ATOM 1849 C C . ALA A 1 253 ? 6.848 -22.547 -3.75 1 95.19 253 ALA A C 1
ATOM 1851 O O . ALA A 1 253 ? 7.852 -21.922 -4.117 1 95.19 253 ALA A O 1
ATOM 1852 N N . GLN A 1 254 ? 5.676 -22.266 -4.055 1 96.06 254 GLN A N 1
ATOM 1853 C CA . GLN A 1 254 ? 5.387 -21.078 -4.867 1 96.06 254 GLN A CA 1
ATOM 1854 C C . GLN A 1 254 ? 5.84 -19.812 -4.164 1 96.06 254 GLN A C 1
ATOM 1856 O O . GLN A 1 254 ? 6.305 -18.859 -4.812 1 96.06 254 GLN A O 1
ATOM 1861 N N . LEU A 1 255 ? 5.715 -19.797 -2.828 1 95.69 255 LEU A N 1
ATOM 1862 C CA . LEU A 1 255 ? 6.102 -18.625 -2.031 1 95.69 255 LEU A CA 1
ATOM 1863 C C . LEU A 1 255 ? 7.57 -18.281 -2.258 1 95.69 255 LEU A C 1
ATOM 1865 O O . LEU A 1 255 ? 7.914 -17.109 -2.426 1 95.69 255 LEU A O 1
ATOM 1869 N N . GLY A 1 256 ? 8.406 -19.266 -2.316 1 96.88 256 GLY A N 1
ATOM 1870 C CA . GLY A 1 256 ? 9.812 -19.047 -2.598 1 96.88 256 GLY A CA 1
ATOM 1871 C C . GLY A 1 256 ? 10.055 -18.406 -3.957 1 96.88 256 GLY A C 1
ATOM 1872 O O . GLY A 1 256 ? 10.852 -17.469 -4.078 1 96.88 256 GLY A O 1
ATOM 1873 N N . HIS A 1 257 ? 9.375 -18.891 -4.906 1 98.06 257 HIS A N 1
ATOM 1874 C CA . HIS A 1 257 ? 9.539 -18.391 -6.266 1 98.06 257 HIS A CA 1
ATOM 1875 C C . HIS A 1 257 ? 9.039 -16.953 -6.391 1 98.06 257 HIS A C 1
ATOM 1877 O O . HIS A 1 257 ? 9.648 -16.141 -7.086 1 98.06 257 HIS A O 1
ATOM 1883 N N . LEU A 1 258 ? 7.938 -16.656 -5.715 1 98.62 258 LEU A N 1
ATOM 1884 C CA . LEU A 1 258 ? 7.402 -15.289 -5.715 1 98.62 258 LEU A CA 1
ATOM 1885 C C . LEU A 1 258 ? 8.406 -14.312 -5.109 1 98.62 258 LEU A C 1
ATOM 1887 O O . LEU A 1 258 ? 8.734 -13.297 -5.723 1 98.62 258 LEU A O 1
ATOM 1891 N N . GLY A 1 259 ? 8.891 -14.664 -3.924 1 98.69 259 GLY A N 1
ATOM 1892 C CA . GLY A 1 259 ? 9.844 -13.805 -3.23 1 98.69 259 GLY A CA 1
ATOM 1893 C C . GLY A 1 259 ? 11.141 -13.625 -3.988 1 98.69 259 GLY A C 1
ATOM 1894 O O . GLY A 1 259 ? 11.672 -12.508 -4.066 1 98.69 259 GLY A O 1
ATOM 1895 N N . ALA A 1 260 ? 11.617 -14.688 -4.598 1 98.5 260 ALA A N 1
ATOM 1896 C CA . ALA A 1 260 ? 12.859 -14.625 -5.359 1 98.5 260 ALA A CA 1
ATOM 1897 C C . ALA A 1 260 ? 12.703 -13.734 -6.594 1 98.5 260 ALA A C 1
ATOM 1899 O O . ALA A 1 260 ? 13.602 -12.961 -6.922 1 98.5 260 ALA A O 1
ATOM 1900 N N . PHE A 1 261 ? 11.609 -13.875 -7.242 1 98.75 261 PHE A N 1
ATOM 1901 C CA . PHE A 1 261 ? 11.375 -13.07 -8.438 1 98.75 261 PHE A CA 1
ATOM 1902 C C . PHE A 1 261 ? 11.344 -11.586 -8.086 1 98.75 261 PHE A C 1
ATOM 1904 O O . PHE A 1 261 ? 11.844 -10.758 -8.852 1 98.75 261 PHE A O 1
ATOM 1911 N N . MET A 1 262 ? 10.789 -11.211 -6.926 1 98.69 262 MET A N 1
ATOM 1912 C CA . MET A 1 262 ? 10.719 -9.82 -6.492 1 98.69 262 MET A CA 1
ATOM 1913 C C . MET A 1 262 ? 12.023 -9.383 -5.844 1 98.69 262 MET A C 1
ATOM 1915 O O . MET A 1 262 ? 12.203 -8.203 -5.523 1 98.69 262 MET A O 1
ATOM 1919 N N . GLY A 1 263 ? 12.922 -10.352 -5.555 1 98.31 263 GLY A N 1
ATOM 1920 C CA . GLY A 1 263 ? 14.219 -10.062 -4.965 1 98.31 263 GLY A CA 1
ATOM 1921 C C . GLY A 1 263 ? 14.156 -9.852 -3.465 1 98.31 263 GLY A C 1
ATOM 1922 O O . GLY A 1 263 ? 15.008 -9.156 -2.898 1 98.31 263 GLY A O 1
ATOM 1923 N N . VAL A 1 264 ? 13.141 -10.453 -2.773 1 98.25 264 VAL A N 1
ATOM 1924 C CA . VAL A 1 264 ? 12.961 -10.094 -1.373 1 98.25 264 VAL A CA 1
ATOM 1925 C C . VAL A 1 264 ? 13.219 -11.305 -0.483 1 98.25 264 VAL A C 1
ATOM 1927 O O . VAL A 1 264 ? 13.375 -11.172 0.732 1 98.25 264 VAL A O 1
ATOM 1930 N N . THR A 1 265 ? 13.258 -12.508 -1.037 1 97.56 265 THR A N 1
ATOM 1931 C CA . THR A 1 265 ? 13.656 -13.719 -0.335 1 97.56 265 THR A CA 1
ATOM 1932 C C . THR A 1 265 ? 14.547 -14.586 -1.222 1 97.56 265 THR A C 1
ATOM 1934 O O . THR A 1 265 ? 14.547 -14.438 -2.445 1 97.56 265 THR A O 1
ATOM 1937 N N . PRO A 1 266 ? 15.359 -15.484 -0.635 1 96.38 266 PRO A N 1
ATOM 1938 C CA . PRO A 1 266 ? 15.938 -16.562 -1.447 1 96.38 266 PRO A CA 1
ATOM 1939 C C . PRO A 1 266 ? 14.875 -17.531 -1.972 1 96.38 266 PRO A C 1
ATOM 1941 O O . PRO A 1 266 ? 13.727 -17.484 -1.534 1 96.38 266 PRO A O 1
ATOM 1944 N N . LEU A 1 267 ? 15.266 -18.312 -2.922 1 94.88 267 LEU A N 1
ATOM 1945 C CA . LEU A 1 267 ? 14.336 -19.281 -3.502 1 94.88 267 LEU A CA 1
ATOM 1946 C C . LEU A 1 267 ? 13.875 -20.281 -2.455 1 94.88 267 LEU A C 1
ATOM 1948 O O . LEU A 1 267 ? 12.688 -20.625 -2.391 1 94.88 267 LEU A O 1
ATOM 1952 N N . GLU A 1 268 ? 14.867 -20.688 -1.646 1 89.31 268 GLU A N 1
ATOM 1953 C CA . GLU A 1 268 ? 14.539 -21.641 -0.585 1 89.31 268 GLU A CA 1
ATOM 1954 C C . GLU A 1 268 ? 14.289 -20.922 0.74 1 89.31 268 GLU A C 1
ATOM 1956 O O . GLU A 1 268 ? 15.211 -20.344 1.313 1 89.31 268 GLU A O 1
ATOM 1961 N N . ILE A 1 269 ? 13.086 -20.922 1.207 1 85.25 269 ILE A N 1
ATOM 1962 C CA . ILE A 1 269 ? 12.766 -20.25 2.461 1 85.25 269 ILE A CA 1
ATOM 1963 C C . ILE A 1 269 ? 12.117 -21.234 3.428 1 85.25 269 ILE A C 1
ATOM 1965 O O . ILE A 1 269 ? 11.477 -22.188 3.004 1 85.25 269 ILE A O 1
ATOM 1969 N N . MET B 1 1 ? 0.365 -8.367 13.18 1 89.25 1 MET B N 1
ATOM 1970 C CA . MET B 1 1 ? 0.89 -8.867 11.914 1 89.25 1 MET B CA 1
ATOM 1971 C C . MET B 1 1 ? -0.125 -8.672 10.789 1 89.25 1 MET B C 1
ATOM 1973 O O . MET B 1 1 ? -1.316 -8.93 10.977 1 89.25 1 MET B O 1
ATOM 1977 N N . ILE B 1 2 ? 0.328 -8.164 9.656 1 96.81 2 ILE B N 1
ATOM 1978 C CA . ILE B 1 2 ? -0.535 -7.887 8.516 1 96.81 2 ILE B CA 1
ATOM 1979 C C . ILE B 1 2 ? -0.979 -9.195 7.867 1 96.81 2 ILE B C 1
ATOM 1981 O O . ILE B 1 2 ? -0.158 -10.078 7.613 1 96.81 2 ILE B O 1
ATOM 1985 N N . ARG B 1 3 ? -2.297 -9.375 7.637 1 97.06 3 ARG B N 1
ATOM 1986 C CA . ARG B 1 3 ? -2.932 -10.508 6.977 1 97.06 3 ARG B CA 1
ATOM 1987 C C . ARG B 1 3 ? -3.852 -10.039 5.852 1 97.06 3 ARG B C 1
ATOM 1989 O O . ARG B 1 3 ? -4.008 -8.844 5.629 1 97.06 3 ARG B O 1
ATOM 1996 N N . GLY B 1 4 ? -4.422 -10.953 5.16 1 96.94 4 GLY B N 1
ATOM 1997 C CA . GLY B 1 4 ? -5.309 -10.633 4.055 1 96.94 4 GLY B CA 1
ATOM 1998 C C . GLY B 1 4 ? -6.48 -9.766 4.461 1 96.94 4 GLY B C 1
ATOM 1999 O O . GLY B 1 4 ? -6.969 -8.953 3.664 1 96.94 4 GLY B O 1
ATOM 2000 N N . SER B 1 5 ? -6.895 -9.836 5.668 1 97.69 5 SER B N 1
ATOM 2001 C CA . SER B 1 5 ? -8.086 -9.133 6.137 1 97.69 5 SER B CA 1
ATOM 2002 C C . SER B 1 5 ? -7.73 -7.762 6.703 1 97.69 5 SER B C 1
ATOM 2004 O O . SER B 1 5 ? -8.609 -7.02 7.145 1 97.69 5 SER B O 1
ATOM 2006 N N . THR B 1 6 ? -6.438 -7.445 6.777 1 98.5 6 THR B N 1
ATOM 2007 C CA . THR B 1 6 ? -5.988 -6.195 7.379 1 98.5 6 THR B CA 1
ATOM 2008 C C . THR B 1 6 ? -6.406 -5 6.523 1 98.5 6 THR B C 1
ATOM 2010 O O . THR B 1 6 ? -6.262 -5.023 5.301 1 98.5 6 THR B O 1
ATOM 2013 N N . GLU B 1 7 ? -7.035 -3.984 7.125 1 98.56 7 GLU B N 1
ATOM 2014 C CA . GLU B 1 7 ? -7.281 -2.711 6.457 1 98.56 7 GLU B CA 1
ATOM 2015 C C . GLU B 1 7 ? -6.043 -1.821 6.488 1 98.56 7 GLU B C 1
ATOM 2017 O O . GLU B 1 7 ? -5.172 -1.989 7.344 1 98.56 7 GLU B O 1
ATOM 2022 N N . LEU B 1 8 ? -6.035 -0.874 5.539 1 98.81 8 LEU B N 1
ATOM 2023 C CA . LEU B 1 8 ? -4.789 -0.142 5.367 1 98.81 8 LEU B CA 1
ATOM 2024 C C . LEU B 1 8 ? -5.027 1.363 5.41 1 98.81 8 LEU B C 1
ATOM 2026 O O . LEU B 1 8 ? -6.117 1.832 5.062 1 98.81 8 LEU B O 1
ATOM 2030 N N . VAL B 1 9 ? -4.082 2.102 5.859 1 98.81 9 VAL B N 1
ATOM 2031 C CA . VAL B 1 9 ? -3.863 3.523 5.613 1 98.81 9 VAL B CA 1
ATOM 2032 C C . VAL B 1 9 ? -2.436 3.75 5.121 1 98.81 9 VAL B C 1
ATOM 2034 O O . VAL B 1 9 ? -1.585 2.863 5.234 1 98.81 9 VAL B O 1
ATOM 2037 N N . ALA B 1 10 ? -2.24 4.902 4.531 1 98.88 10 ALA B N 1
ATOM 2038 C CA . ALA B 1 10 ? -0.912 5.156 3.979 1 98.88 10 ALA B CA 1
ATOM 2039 C C . ALA B 1 10 ? -0.469 6.594 4.254 1 98.88 10 ALA B C 1
ATOM 2041 O O . ALA B 1 10 ? -1.26 7.41 4.727 1 98.88 10 ALA B O 1
ATOM 2042 N N . ILE B 1 11 ? 0.776 6.844 4.102 1 98.88 11 ILE B N 1
ATOM 2043 C CA . ILE B 1 11 ? 1.337 8.18 3.939 1 98.88 11 ILE B CA 1
ATOM 2044 C C . ILE B 1 11 ? 2.123 8.258 2.633 1 98.88 11 ILE B C 1
ATOM 2046 O O . ILE B 1 11 ? 2.912 7.359 2.322 1 98.88 11 ILE B O 1
ATOM 2050 N N . VAL B 1 12 ? 1.814 9.266 1.85 1 98.88 12 VAL B N 1
ATOM 2051 C CA . VAL B 1 12 ? 2.463 9.391 0.548 1 98.88 12 VAL B CA 1
ATOM 2052 C C . VAL B 1 12 ? 3.281 10.68 0.5 1 98.88 12 VAL B C 1
ATOM 2054 O O . VAL B 1 12 ? 2.855 11.719 1.022 1 98.88 12 VAL B O 1
ATOM 2057 N N . GLY B 1 13 ? 4.363 10.68 -0.014 1 98.62 13 GLY B N 1
ATOM 2058 C CA . GLY B 1 13 ? 5.297 11.766 -0.244 1 98.62 13 GLY B CA 1
ATOM 2059 C C . GLY B 1 13 ? 6.57 11.328 -0.939 1 98.62 13 GLY B C 1
ATOM 2060 O O . GLY B 1 13 ? 6.637 10.219 -1.483 1 98.62 13 GLY B O 1
ATOM 2061 N N . SER B 1 14 ? 7.566 12.172 -1.055 1 98.44 14 SER B N 1
ATOM 2062 C CA . SER B 1 14 ? 8.883 11.82 -1.589 1 98.44 14 SER B CA 1
ATOM 2063 C C . SER B 1 14 ? 9.93 12.859 -1.197 1 98.44 14 SER B C 1
ATOM 2065 O O . SER B 1 14 ? 9.781 14.047 -1.506 1 98.44 14 SER B O 1
ATOM 2067 N N . PRO B 1 15 ? 11.102 12.492 -0.533 1 97.38 15 PRO B N 1
ATOM 2068 C CA . PRO B 1 15 ? 11.336 11.148 0.012 1 97.38 15 PRO B CA 1
ATOM 2069 C C . PRO B 1 15 ? 10.453 10.844 1.224 1 97.38 15 PRO B C 1
ATOM 2071 O O . PRO B 1 15 ? 9.883 11.758 1.818 1 97.38 15 PRO B O 1
ATOM 2074 N N . ILE B 1 16 ? 10.336 9.578 1.536 1 97.69 16 ILE B N 1
ATOM 2075 C CA . ILE B 1 16 ? 9.352 9.203 2.547 1 97.69 16 ILE B CA 1
ATOM 2076 C C . ILE B 1 16 ? 10.055 8.586 3.75 1 97.69 16 ILE B C 1
ATOM 2078 O O . ILE B 1 16 ? 9.453 8.414 4.812 1 97.69 16 ILE B O 1
ATOM 2082 N N . ALA B 1 17 ? 11.32 8.297 3.67 1 96.62 17 ALA B N 1
ATOM 2083 C CA . ALA B 1 17 ? 12.031 7.469 4.645 1 96.62 17 ALA B CA 1
ATOM 2084 C C . ALA B 1 17 ? 12.023 8.117 6.023 1 96.62 17 ALA B C 1
ATOM 2086 O O . ALA B 1 17 ? 12.016 7.426 7.043 1 96.62 17 ALA B O 1
ATOM 2087 N N . GLN B 1 18 ? 11.938 9.383 6.07 1 92.69 18 GLN B N 1
ATOM 2088 C CA . GLN B 1 18 ? 12.148 10.125 7.309 1 92.69 18 GLN B CA 1
ATOM 2089 C C . GLN B 1 18 ? 10.836 10.328 8.055 1 92.69 18 GLN B C 1
ATOM 2091 O O . GLN B 1 18 ? 10.836 10.812 9.188 1 92.69 18 GLN B O 1
ATOM 2096 N N . VAL B 1 19 ? 9.734 9.984 7.5 1 94.75 19 VAL B N 1
ATOM 2097 C CA . VAL B 1 19 ? 8.461 10.273 8.141 1 94.75 19 VAL B CA 1
ATOM 2098 C C . VAL B 1 19 ? 8.281 9.367 9.359 1 94.75 19 VAL B C 1
ATOM 2100 O O . VAL B 1 19 ? 8.758 8.234 9.375 1 94.75 19 VAL B O 1
ATOM 2103 N N . LYS B 1 20 ? 7.477 9.812 10.328 1 94 20 LYS B N 1
ATOM 2104 C CA . LYS B 1 20 ? 7.297 9.094 11.586 1 94 20 LYS B CA 1
ATOM 2105 C C . LYS B 1 20 ? 5.895 8.5 11.688 1 94 20 LYS B C 1
ATOM 2107 O O . LYS B 1 20 ? 5.629 7.66 12.547 1 94 20 LYS B O 1
ATOM 2112 N N . SER B 1 21 ? 5.035 8.859 10.781 1 96.06 21 SER B N 1
ATOM 2113 C CA . SER B 1 21 ? 3.625 8.477 10.852 1 96.06 21 SER B CA 1
ATOM 2114 C C . SER B 1 21 ? 3.459 6.965 10.883 1 96.06 21 SER B C 1
ATOM 2116 O O . SER B 1 21 ? 2.676 6.434 11.672 1 96.06 21 SER B O 1
ATOM 2118 N N . PRO B 1 22 ? 4.195 6.223 10.062 1 97.81 22 PRO B N 1
ATOM 2119 C CA . PRO B 1 22 ? 4.012 4.77 10.094 1 97.81 22 PRO B CA 1
ATOM 2120 C C . PRO B 1 22 ? 4.332 4.164 11.453 1 97.81 22 PRO B C 1
ATOM 2122 O O . PRO B 1 22 ? 3.557 3.354 11.969 1 97.81 22 PRO B O 1
ATOM 2125 N N . GLN B 1 23 ? 5.414 4.594 12.047 1 96.44 23 GLN B N 1
ATOM 2126 C CA . GLN B 1 23 ? 5.762 4.086 13.367 1 96.44 23 GLN B CA 1
ATOM 2127 C C . GLN B 1 23 ? 4.703 4.469 14.398 1 96.44 23 GLN B C 1
ATOM 2129 O O . GLN B 1 23 ? 4.285 3.637 15.203 1 96.44 23 GLN B O 1
ATOM 2134 N N . ASN B 1 24 ? 4.289 5.711 14.367 1 96.31 24 ASN B N 1
ATOM 2135 C CA . ASN B 1 24 ? 3.328 6.207 15.352 1 96.31 24 ASN B CA 1
ATOM 2136 C C . ASN B 1 24 ? 1.983 5.496 15.227 1 96.31 24 ASN B C 1
ATOM 2138 O O . ASN B 1 24 ? 1.451 4.992 16.219 1 96.31 24 ASN B O 1
ATOM 2142 N N . PHE B 1 25 ? 1.411 5.402 14.086 1 97.62 25 PHE B N 1
ATOM 2143 C CA . PHE B 1 25 ? 0.111 4.777 13.875 1 97.62 25 PHE B CA 1
ATOM 2144 C C . PHE B 1 25 ? 0.176 3.281 14.156 1 97.62 25 PHE B C 1
ATOM 2146 O O . PHE B 1 25 ? -0.696 2.732 14.828 1 97.62 25 PHE B O 1
ATOM 2153 N N . ASN B 1 26 ? 1.183 2.627 13.633 1 97.69 26 ASN B N 1
ATOM 2154 C CA . ASN B 1 26 ? 1.268 1.18 13.797 1 97.69 26 ASN B CA 1
ATOM 2155 C C . ASN B 1 26 ? 1.478 0.797 15.266 1 97.69 26 ASN B C 1
ATOM 2157 O O . ASN B 1 26 ? 0.988 -0.24 15.711 1 97.69 26 ASN B O 1
ATOM 2161 N N . THR B 1 27 ? 2.266 1.63 16.016 1 96.62 27 THR B N 1
ATOM 2162 C CA . THR B 1 27 ? 2.383 1.42 17.453 1 96.62 27 THR B CA 1
ATOM 2163 C C . THR B 1 27 ? 1.017 1.509 18.125 1 96.62 27 THR B C 1
ATOM 2165 O O . THR B 1 27 ? 0.658 0.646 18.922 1 96.62 27 THR B O 1
ATOM 2168 N N . TRP B 1 28 ? 0.267 2.5 17.734 1 96.81 28 TRP B N 1
ATOM 2169 C CA . TRP B 1 28 ? -1.058 2.676 18.328 1 96.81 28 TRP B CA 1
ATOM 2170 C C . TRP B 1 28 ? -1.983 1.528 17.938 1 96.81 28 TRP B C 1
ATOM 2172 O O . TRP B 1 28 ? -2.697 0.985 18.781 1 96.81 28 TRP B O 1
ATOM 2182 N N . PHE B 1 29 ? -2.037 1.154 16.656 1 97.88 29 PHE B N 1
ATOM 2183 C CA . PHE B 1 29 ? -2.879 0.061 16.188 1 97.88 29 PHE B CA 1
ATOM 2184 C C . PHE B 1 29 ? -2.576 -1.224 16.953 1 97.88 29 PHE B C 1
ATOM 2186 O O . PHE B 1 29 ? -3.49 -1.932 17.375 1 97.88 29 PHE B O 1
ATOM 2193 N N . ASN B 1 30 ? -1.279 -1.502 17.078 1 96.81 30 ASN B N 1
ATOM 2194 C CA . ASN B 1 30 ? -0.863 -2.705 17.781 1 96.81 30 ASN B CA 1
ATOM 2195 C C . ASN B 1 30 ? -1.307 -2.672 19.25 1 96.81 30 ASN B C 1
ATOM 2197 O O . ASN B 1 30 ? -1.869 -3.646 19.75 1 96.81 30 ASN B O 1
ATOM 2201 N N . HIS B 1 31 ? -1.091 -1.575 19.922 1 97.12 31 HIS B N 1
ATOM 2202 C CA . HIS B 1 31 ? -1.41 -1.431 21.344 1 97.12 31 HIS B CA 1
ATOM 2203 C C . HIS B 1 31 ? -2.912 -1.526 21.578 1 97.12 31 HIS B C 1
ATOM 2205 O O . HIS B 1 31 ? -3.35 -1.963 22.656 1 97.12 31 HIS B O 1
ATOM 2211 N N . ASN B 1 32 ? -3.652 -1.178 20.578 1 97.62 32 ASN B N 1
ATOM 2212 C CA . ASN B 1 32 ? -5.102 -1.164 20.75 1 97.62 32 ASN B CA 1
ATOM 2213 C C . ASN B 1 32 ? -5.762 -2.322 20 1 97.62 32 ASN B C 1
ATOM 2215 O O . ASN B 1 32 ? -6.977 -2.324 19.797 1 97.62 32 ASN B O 1
ATOM 2219 N N . ASN B 1 33 ? -5.035 -3.217 19.484 1 97.06 33 ASN B N 1
ATOM 2220 C CA . ASN B 1 33 ? -5.477 -4.449 18.844 1 97.06 33 ASN B CA 1
ATOM 2221 C C . ASN B 1 33 ? -6.344 -4.168 17.625 1 97.06 33 ASN B C 1
ATOM 2223 O O . ASN B 1 33 ? -7.391 -4.789 17.438 1 97.06 33 ASN B O 1
ATOM 2227 N N . CYS B 1 34 ? -5.945 -3.146 16.859 1 97.62 34 CYS B N 1
ATOM 2228 C CA . CYS B 1 34 ? -6.609 -2.814 15.609 1 97.62 34 CYS B CA 1
ATOM 2229 C C . CYS B 1 34 ? -5.996 -3.588 14.445 1 97.62 34 CYS B C 1
ATOM 2231 O O . CYS B 1 34 ? -4.773 -3.65 14.312 1 97.62 34 CYS B O 1
ATOM 2233 N N . ASN B 1 35 ? -6.836 -4.219 13.648 1 98.19 35 ASN B N 1
ATOM 2234 C CA . ASN B 1 35 ? -6.352 -4.879 12.438 1 98.19 35 ASN B CA 1
ATOM 2235 C C . ASN B 1 35 ? -6.168 -3.891 11.297 1 98.19 35 ASN B C 1
ATOM 2237 O O . ASN B 1 35 ? -6.852 -3.979 10.273 1 98.19 35 ASN B O 1
ATOM 2241 N N . LEU B 1 36 ? -5.238 -2.951 11.508 1 98.5 36 LEU B N 1
ATOM 2242 C CA . LEU B 1 36 ? -4.879 -1.872 10.586 1 98.5 36 LEU B CA 1
ATOM 2243 C C . LEU B 1 36 ? -3.363 -1.719 10.5 1 98.5 36 LEU B C 1
ATOM 2245 O O . LEU B 1 36 ? -2.643 -2.07 11.43 1 98.5 36 LEU B O 1
ATOM 2249 N N . ALA B 1 37 ? -2.939 -1.271 9.375 1 98.56 37 ALA B N 1
ATOM 2250 C CA . ALA B 1 37 ? -1.524 -0.952 9.203 1 98.56 37 ALA B CA 1
ATOM 2251 C C . ALA B 1 37 ? -1.343 0.305 8.359 1 98.56 37 ALA B C 1
ATOM 2253 O O . ALA B 1 37 ? -2.066 0.513 7.379 1 98.56 37 ALA B O 1
ATOM 2254 N N . MET B 1 38 ? -0.374 1.149 8.711 1 98.56 38 MET B N 1
ATOM 2255 C CA . MET B 1 38 ? -0.004 2.309 7.906 1 98.56 38 MET B CA 1
ATOM 2256 C C . MET B 1 38 ? 1.261 2.031 7.102 1 98.56 38 MET B C 1
ATOM 2258 O O . MET B 1 38 ? 2.262 1.567 7.652 1 98.56 38 MET B O 1
ATOM 2262 N N . LEU B 1 39 ? 1.167 2.424 5.852 1 97.75 39 LEU B N 1
ATOM 2263 C CA . LEU B 1 39 ? 2.264 2.162 4.926 1 97.75 39 LEU B CA 1
ATOM 2264 C C . LEU B 1 39 ? 2.885 3.465 4.438 1 97.75 39 LEU B C 1
ATOM 2266 O O . LEU B 1 39 ? 2.178 4.453 4.215 1 97.75 39 LEU B O 1
ATOM 2270 N N . PRO B 1 40 ? 4.254 3.449 4.316 1 98.75 40 PRO B N 1
ATOM 2271 C CA . PRO B 1 40 ? 4.906 4.57 3.635 1 98.75 40 PRO B CA 1
ATOM 2272 C C . PRO B 1 40 ? 4.965 4.383 2.119 1 98.75 40 PRO B C 1
ATOM 2274 O O . PRO B 1 40 ? 5.445 3.354 1.64 1 98.75 40 PRO B O 1
ATOM 2277 N N . ILE B 1 41 ? 4.457 5.289 1.404 1 98.88 41 ILE B N 1
ATOM 2278 C CA . ILE B 1 41 ? 4.48 5.215 -0.053 1 98.88 41 ILE B CA 1
ATOM 2279 C C . ILE B 1 41 ? 5.375 6.32 -0.611 1 98.88 41 ILE B C 1
ATOM 2281 O O . ILE B 1 41 ? 5 7.496 -0.595 1 98.88 41 ILE B O 1
ATOM 2285 N N . ASP B 1 42 ? 6.578 6 -1.058 1 98.88 42 ASP B N 1
ATOM 2286 C CA . ASP B 1 42 ? 7.457 6.914 -1.786 1 98.88 42 ASP B CA 1
ATOM 2287 C C . ASP B 1 42 ? 7.074 6.98 -3.264 1 98.88 42 ASP B C 1
ATOM 2289 O O . ASP B 1 42 ? 7.348 6.051 -4.023 1 98.88 42 ASP B O 1
ATOM 2293 N N . LEU B 1 43 ? 6.465 8.07 -3.688 1 98.81 43 LEU B N 1
ATOM 2294 C CA . LEU B 1 43 ? 5.824 8.133 -5 1 98.81 43 LEU B CA 1
ATOM 2295 C C . LEU B 1 43 ? 6.461 9.211 -5.867 1 98.81 43 LEU B C 1
ATOM 2297 O O . LEU B 1 43 ? 6.68 10.336 -5.402 1 98.81 43 LEU B O 1
ATOM 2301 N N . HIS B 1 44 ? 6.777 8.859 -7.062 1 98.06 44 HIS B N 1
ATOM 2302 C CA . HIS B 1 44 ? 7.203 9.852 -8.047 1 98.06 44 HIS B CA 1
ATOM 2303 C C . HIS B 1 44 ? 6.055 10.773 -8.43 1 98.06 44 HIS B C 1
ATOM 2305 O O . HIS B 1 44 ? 4.922 10.328 -8.602 1 98.06 44 HIS B O 1
ATOM 2311 N N . GLU B 1 45 ? 6.391 11.984 -8.625 1 98.12 45 GLU B N 1
ATOM 2312 C CA . GLU B 1 45 ? 5.398 13.016 -8.922 1 98.12 45 GLU B CA 1
ATOM 2313 C C . GLU B 1 45 ? 4.574 12.656 -10.156 1 98.12 45 GLU B C 1
ATOM 2315 O O . GLU B 1 45 ? 3.373 12.922 -10.211 1 98.12 45 GLU B O 1
ATOM 2320 N N . ALA B 1 46 ? 5.164 12.031 -11.094 1 98.06 46 ALA B N 1
ATOM 2321 C CA . ALA B 1 46 ? 4.523 11.727 -12.375 1 98.06 46 ALA B CA 1
ATOM 2322 C C . ALA B 1 46 ? 3.389 10.719 -12.195 1 98.06 46 ALA B C 1
ATOM 2324 O O . ALA B 1 46 ? 2.545 10.555 -13.078 1 98.06 46 ALA B O 1
ATOM 2325 N N . ALA B 1 47 ? 3.297 10.062 -11.031 1 98.5 47 ALA B N 1
ATOM 2326 C CA . ALA B 1 47 ? 2.307 9.008 -10.82 1 98.5 47 ALA B CA 1
ATOM 2327 C C . ALA B 1 47 ? 1.13 9.523 -9.992 1 98.5 47 ALA B C 1
ATOM 2329 O O . ALA B 1 47 ? 0.225 8.758 -9.648 1 98.5 47 ALA B O 1
ATOM 2330 N N . LEU B 1 48 ? 1.091 10.781 -9.719 1 98.69 48 LEU B N 1
ATOM 2331 C CA . LEU B 1 48 ? 0.107 11.312 -8.781 1 98.69 48 LEU B CA 1
ATOM 2332 C C . LEU B 1 48 ? -1.31 11.117 -9.312 1 98.69 48 LEU B C 1
ATOM 2334 O O . LEU B 1 48 ? -2.225 10.797 -8.555 1 98.69 48 LEU B O 1
ATOM 2338 N N . ASP B 1 49 ? -1.533 11.312 -10.609 1 98.62 49 ASP B N 1
ATOM 2339 C CA . ASP B 1 49 ? -2.861 11.133 -11.188 1 98.62 49 ASP B CA 1
ATOM 2340 C C . ASP B 1 49 ? -3.322 9.68 -11.055 1 98.62 49 ASP B C 1
ATOM 2342 O O . ASP B 1 49 ? -4.426 9.414 -10.57 1 98.62 49 ASP B O 1
ATOM 2346 N N . SER B 1 50 ? -2.508 8.773 -11.516 1 98.81 50 SER B N 1
ATOM 2347 C CA . SER B 1 50 ? -2.842 7.355 -11.422 1 98.81 50 SER B CA 1
ATOM 2348 C C . SER B 1 50 ? -2.994 6.918 -9.969 1 98.81 50 SER B C 1
ATOM 2350 O O . SER B 1 50 ? -3.818 6.055 -9.656 1 98.81 50 SER B O 1
ATOM 2352 N N . PHE B 1 51 ? -2.176 7.535 -9.109 1 98.81 51 PHE B N 1
ATOM 2353 C CA . PHE B 1 51 ? -2.246 7.227 -7.688 1 98.81 51 PHE B CA 1
ATOM 2354 C C . PHE B 1 51 ? -3.619 7.57 -7.125 1 98.81 51 PHE B C 1
ATOM 2356 O O . PHE B 1 51 ? -4.25 6.746 -6.461 1 98.81 51 PHE B O 1
ATOM 2363 N N . ALA B 1 52 ? -4.082 8.742 -7.41 1 98.88 52 ALA B N 1
ATOM 2364 C CA . ALA B 1 52 ? -5.406 9.156 -6.945 1 98.88 52 ALA B CA 1
ATOM 2365 C C . ALA B 1 52 ? -6.484 8.195 -7.445 1 98.88 52 ALA B C 1
ATOM 2367 O O . ALA B 1 52 ? -7.359 7.785 -6.684 1 98.88 52 ALA B O 1
ATOM 2368 N N . ASP B 1 53 ? -6.43 7.793 -8.68 1 98.69 53 ASP B N 1
ATOM 2369 C CA . ASP B 1 53 ? -7.406 6.871 -9.25 1 98.69 53 ASP B CA 1
ATOM 2370 C C . ASP B 1 53 ? -7.297 5.488 -8.609 1 98.69 53 ASP B C 1
ATOM 2372 O O . ASP B 1 53 ? -8.305 4.812 -8.406 1 98.69 53 ASP B O 1
ATOM 2376 N N . THR B 1 54 ? -6.109 5.078 -8.352 1 98.81 54 THR B N 1
ATOM 2377 C CA . THR B 1 54 ? -5.898 3.807 -7.664 1 98.81 54 THR B CA 1
ATOM 2378 C C . THR B 1 54 ? -6.523 3.828 -6.273 1 98.81 54 THR B C 1
ATOM 2380 O O . THR B 1 54 ? -7.156 2.857 -5.859 1 98.81 54 THR B O 1
ATOM 2383 N N . LEU B 1 55 ? -6.336 4.965 -5.527 1 98.88 55 LEU B N 1
ATOM 2384 C CA . LEU B 1 55 ? -6.93 5.074 -4.199 1 98.88 55 LEU B CA 1
ATOM 2385 C C . LEU B 1 55 ? -8.438 4.855 -4.254 1 98.88 55 LEU B C 1
ATOM 2387 O O . LEU B 1 55 ? -9.008 4.199 -3.379 1 98.88 55 LEU B O 1
ATOM 2391 N N . ARG B 1 56 ? -9.07 5.406 -5.289 1 98.81 56 ARG B N 1
ATOM 2392 C CA . ARG B 1 56 ? -10.516 5.293 -5.43 1 98.81 56 ARG B CA 1
ATOM 2393 C C . ARG B 1 56 ? -10.945 3.832 -5.523 1 98.81 56 ARG B C 1
ATOM 2395 O O . ARG B 1 56 ? -12.016 3.461 -5.035 1 98.81 56 ARG B O 1
ATOM 2402 N N . GLY B 1 57 ? -10.133 3.023 -6.109 1 98.69 57 GLY B N 1
ATOM 2403 C CA . GLY B 1 57 ? -10.484 1.629 -6.328 1 98.69 57 GLY B CA 1
ATOM 2404 C C . GLY B 1 57 ? -9.906 0.699 -5.273 1 98.69 57 GLY B C 1
ATOM 2405 O O . GLY B 1 57 ? -10.109 -0.516 -5.336 1 98.69 57 GLY B O 1
ATOM 2406 N N . TRP B 1 58 ? -9.109 1.131 -4.32 1 98.75 58 TRP B N 1
ATOM 2407 C CA . TRP B 1 58 ? -8.438 0.352 -3.281 1 98.75 58 TRP B CA 1
ATOM 2408 C C . TRP B 1 58 ? -9.375 0.098 -2.104 1 98.75 58 TRP B C 1
ATOM 2410 O O . TRP B 1 58 ? -9.32 0.811 -1.099 1 98.75 58 TRP B O 1
ATOM 2420 N N . GLN B 1 59 ? -10.102 -0.941 -2.115 1 98.62 59 GLN B N 1
ATOM 2421 C CA . GLN B 1 59 ? -11.305 -1.182 -1.324 1 98.62 59 GLN B CA 1
ATOM 2422 C C . GLN B 1 59 ? -10.977 -1.318 0.158 1 98.62 59 GLN B C 1
ATOM 2424 O O . GLN B 1 59 ? -11.797 -0.998 1.018 1 98.62 59 GLN B O 1
ATOM 2429 N N . ASN B 1 60 ? -9.828 -1.82 0.468 1 98.69 60 ASN B N 1
ATOM 2430 C CA . ASN B 1 60 ? -9.5 -1.997 1.879 1 98.69 60 ASN B CA 1
ATOM 2431 C C . ASN B 1 60 ? -8.578 -0.893 2.381 1 98.69 60 ASN B C 1
ATOM 2433 O O . ASN B 1 60 ? -7.875 -1.071 3.377 1 98.69 60 ASN B O 1
ATOM 2437 N N . LEU B 1 61 ? -8.422 0.226 1.671 1 98.81 61 LEU B N 1
ATOM 2438 C CA . LEU B 1 61 ? -7.73 1.429 2.129 1 98.81 61 LEU B CA 1
ATOM 2439 C C . LEU B 1 61 ? -8.711 2.408 2.762 1 98.81 61 LEU B C 1
ATOM 2441 O O . LEU B 1 61 ? -9.742 2.736 2.166 1 98.81 61 LEU B O 1
ATOM 2445 N N . ARG B 1 62 ? -8.383 2.867 3.924 1 98.81 62 ARG B N 1
ATOM 2446 C CA . ARG B 1 62 ? -9.258 3.779 4.648 1 98.81 62 ARG B CA 1
ATOM 2447 C C . ARG B 1 62 ? -8.914 5.234 4.344 1 98.81 62 ARG B C 1
ATOM 2449 O O . ARG B 1 62 ? -9.781 6.109 4.395 1 98.81 62 ARG B O 1
ATOM 2456 N N . GLY B 1 63 ? -7.672 5.477 4.062 1 98.81 63 GLY B N 1
ATOM 2457 C CA . GLY B 1 63 ? -7.23 6.84 3.826 1 98.81 63 GLY B CA 1
ATOM 2458 C C . GLY B 1 63 ? -5.734 6.953 3.588 1 98.81 63 GLY B C 1
ATOM 2459 O O . GLY B 1 63 ? -5.035 5.941 3.525 1 98.81 63 GLY B O 1
ATOM 2460 N N . CYS B 1 64 ? -5.281 8.203 3.434 1 98.94 64 CYS B N 1
ATOM 2461 C CA . CYS B 1 64 ? -3.887 8.453 3.086 1 98.94 64 CYS B CA 1
ATOM 2462 C C . CYS B 1 64 ? -3.439 9.82 3.59 1 98.94 64 CYS B C 1
ATOM 2464 O O . CYS B 1 64 ? -4.027 10.844 3.229 1 98.94 64 CYS B O 1
ATOM 2466 N N . VAL B 1 65 ? -2.467 9.797 4.418 1 98.88 65 VAL B N 1
ATOM 2467 C CA . VAL B 1 65 ? -1.8 11.039 4.797 1 98.88 65 VAL B CA 1
ATOM 2468 C C . VAL B 1 65 ? -0.937 11.531 3.639 1 98.88 65 VAL B C 1
ATOM 2470 O O . VAL B 1 65 ? -0.322 10.734 2.928 1 98.88 65 VAL B O 1
ATOM 2473 N N . VAL B 1 66 ? -0.959 12.82 3.402 1 98.75 66 VAL B N 1
ATOM 2474 C CA . VAL B 1 66 ? -0.175 13.43 2.334 1 98.75 66 VAL B CA 1
ATOM 2475 C C . VAL B 1 66 ? 0.912 14.32 2.934 1 98.75 66 VAL B C 1
ATOM 2477 O O . VAL B 1 66 ? 0.624 15.195 3.748 1 98.75 66 VAL B O 1
ATOM 2480 N N . THR B 1 67 ? 2.121 14.086 2.633 1 97.44 67 THR B N 1
ATOM 2481 C CA . THR B 1 67 ? 3.229 14.906 3.109 1 97.44 67 THR B CA 1
ATOM 2482 C C . THR B 1 67 ? 3.98 15.531 1.94 1 97.44 67 THR B C 1
ATOM 2484 O O . THR B 1 67 ? 3.527 15.461 0.796 1 97.44 67 THR B O 1
ATOM 2487 N N . VAL B 1 68 ? 4.965 16.328 2.287 1 94.44 68 VAL B N 1
ATOM 2488 C CA . VAL B 1 68 ? 5.758 17.016 1.276 1 94.44 68 VAL B CA 1
ATOM 2489 C C . VAL B 1 68 ? 6.234 16.016 0.222 1 94.44 68 VAL B C 1
ATOM 2491 O O . VAL B 1 68 ? 6.57 14.875 0.544 1 94.44 68 VAL B O 1
ATOM 2494 N N . PRO B 1 69 ? 6.121 16.453 -1.021 1 96.69 69 PRO B N 1
ATOM 2495 C CA . PRO B 1 69 ? 5.727 17.766 -1.53 1 96.69 69 PRO B CA 1
ATOM 2496 C C . PRO B 1 69 ? 4.348 17.75 -2.184 1 96.69 69 PRO B C 1
ATOM 2498 O O . PRO B 1 69 ? 4.059 18.594 -3.043 1 96.69 69 PRO B O 1
ATOM 2501 N N . TYR B 1 70 ? 3.459 16.844 -1.82 1 98.31 70 TYR B N 1
ATOM 2502 C CA . TYR B 1 70 ? 2.334 16.578 -2.711 1 98.31 70 TYR B CA 1
ATOM 2503 C C . TYR B 1 70 ? 1.048 17.188 -2.158 1 98.31 70 TYR B C 1
ATOM 2505 O O . TYR B 1 70 ? -0.034 16.953 -2.705 1 98.31 70 TYR B O 1
ATOM 2513 N N . LYS B 1 71 ? 1.075 17.984 -1.159 1 98 71 LYS B N 1
ATOM 2514 C CA . LYS B 1 71 ? -0.126 18.453 -0.474 1 98 71 LYS B CA 1
ATOM 2515 C C . LYS B 1 71 ? -0.997 19.297 -1.404 1 98 71 LYS B C 1
ATOM 2517 O O . LYS B 1 71 ? -2.221 19.156 -1.417 1 98 71 LYS B O 1
ATOM 2522 N N . GLN B 1 72 ? -0.417 20.172 -2.174 1 97.44 72 GLN B N 1
ATOM 2523 C CA . GLN B 1 72 ? -1.18 20.984 -3.107 1 97.44 72 GLN B CA 1
ATOM 2524 C C . GLN B 1 72 ? -1.629 20.172 -4.316 1 97.44 72 GLN B C 1
ATOM 2526 O O . GLN B 1 72 ? -2.783 20.266 -4.742 1 97.44 72 GLN B O 1
ATOM 2531 N N . ALA B 1 73 ? -0.734 19.359 -4.867 1 98.19 73 ALA B N 1
ATOM 2532 C CA . ALA B 1 73 ? -1.006 18.594 -6.078 1 98.19 73 ALA B CA 1
ATOM 2533 C C . ALA B 1 73 ? -2.176 17.641 -5.867 1 98.19 73 ALA B C 1
ATOM 2535 O O . ALA B 1 73 ? -3.029 17.484 -6.746 1 98.19 73 ALA B O 1
ATOM 2536 N N . LEU B 1 74 ? -2.266 17.031 -4.719 1 98.62 74 LEU B N 1
ATOM 2537 C CA . LEU B 1 74 ? -3.307 16.031 -4.48 1 98.62 74 LEU B CA 1
ATOM 2538 C C . LEU B 1 74 ? -4.633 16.703 -4.141 1 98.62 74 LEU B C 1
ATOM 2540 O O . LEU B 1 74 ? -5.699 16.109 -4.336 1 98.62 74 LEU B O 1
ATOM 2544 N N . ALA B 1 75 ? -4.527 17.953 -3.641 1 98.62 75 ALA B N 1
ATOM 2545 C CA . ALA B 1 75 ? -5.758 18.688 -3.369 1 98.62 75 ALA B CA 1
ATOM 2546 C C . ALA B 1 75 ? -6.602 18.828 -4.633 1 98.62 75 ALA B C 1
ATOM 2548 O O . ALA B 1 75 ? -7.832 18.859 -4.562 1 98.62 75 ALA B O 1
ATOM 2549 N N . ASN B 1 76 ? -5.973 18.844 -5.777 1 98 76 ASN B N 1
ATOM 2550 C CA . ASN B 1 76 ? -6.648 19.031 -7.059 1 98 76 ASN B CA 1
ATOM 2551 C C . ASN B 1 76 ? -7.117 17.703 -7.641 1 98 76 ASN B C 1
ATOM 2553 O O . ASN B 1 76 ? -7.68 17.656 -8.734 1 98 76 ASN B O 1
ATOM 2557 N N . ARG B 1 77 ? -6.961 16.609 -6.91 1 98.56 77 ARG B N 1
ATOM 2558 C CA . ARG B 1 77 ? -7.207 15.297 -7.496 1 98.56 77 ARG B CA 1
ATOM 2559 C C . ARG B 1 77 ? -8.227 14.516 -6.676 1 98.56 77 ARG B C 1
ATOM 2561 O O . ARG B 1 77 ? -8.453 13.328 -6.93 1 98.56 77 ARG B O 1
ATOM 2568 N N . VAL B 1 78 ? -8.773 15.125 -5.684 1 98.75 78 VAL B N 1
ATOM 2569 C CA . VAL B 1 78 ? -9.766 14.453 -4.848 1 98.75 78 VAL B CA 1
ATOM 2570 C C . VAL B 1 78 ? -11.172 14.914 -5.23 1 98.75 78 VAL B C 1
ATOM 2572 O O . VAL B 1 78 ? -11.328 15.828 -6.043 1 98.75 78 VAL B O 1
ATOM 2575 N N . ASP B 1 79 ? -12.203 14.242 -4.672 1 98.81 79 ASP B N 1
ATOM 2576 C CA . ASP B 1 79 ? -13.586 14.469 -5.086 1 98.81 79 ASP B CA 1
ATOM 2577 C C . ASP B 1 79 ? -14.242 15.555 -4.234 1 98.81 79 ASP B C 1
ATOM 2579 O O . ASP B 1 79 ? -15.281 16.109 -4.617 1 98.81 79 ASP B O 1
ATOM 2583 N N . GLY B 1 80 ? -13.688 15.828 -3.066 1 98.81 80 GLY B N 1
ATOM 2584 C CA . GLY B 1 80 ? -14.195 16.844 -2.156 1 98.81 80 GLY B CA 1
ATOM 2585 C C . GLY B 1 80 ? -13.141 17.359 -1.189 1 98.81 80 GLY B C 1
ATOM 2586 O O . GLY B 1 80 ? -12.25 16.609 -0.787 1 98.81 80 GLY B O 1
ATOM 2587 N N . LEU B 1 81 ? -13.305 18.625 -0.812 1 98.75 81 LEU B N 1
ATOM 2588 C CA . LEU B 1 81 ? -12.414 19.266 0.142 1 98.75 81 LEU B CA 1
ATOM 2589 C C . LEU B 1 81 ? -13.203 19.875 1.302 1 98.75 81 LEU B C 1
ATOM 2591 O O . LEU B 1 81 ? -14.328 20.344 1.115 1 98.75 81 LEU B O 1
ATOM 2595 N N . SER B 1 82 ? -12.625 19.797 2.492 1 98.62 82 SER B N 1
ATOM 2596 C CA . SER B 1 82 ? -13.164 20.656 3.553 1 98.62 82 SER B CA 1
ATOM 2597 C C . SER B 1 82 ? -13.047 22.125 3.193 1 98.62 82 SER B C 1
ATOM 2599 O O . SER B 1 82 ? -12.297 22.5 2.285 1 98.62 82 SER B O 1
ATOM 2601 N N . GLU B 1 83 ? -13.805 22.953 3.926 1 97.62 83 GLU B N 1
ATOM 2602 C CA . GLU B 1 83 ? -13.742 24.391 3.684 1 97.62 83 GLU B CA 1
ATOM 2603 C C . GLU B 1 83 ? -12.32 24.922 3.852 1 97.62 83 GLU B C 1
ATOM 2605 O O . GLU B 1 83 ? -11.828 25.672 3.002 1 97.62 83 GLU B O 1
ATOM 2610 N N . ARG B 1 84 ? -11.664 24.562 4.855 1 97.81 84 ARG B N 1
ATOM 2611 C CA . ARG B 1 84 ? -10.312 25.047 5.098 1 97.81 84 ARG B CA 1
ATOM 2612 C C . ARG B 1 84 ? -9.344 24.516 4.051 1 97.81 84 ARG B C 1
ATOM 2614 O O . ARG B 1 84 ? -8.453 25.25 3.596 1 97.81 84 ARG B O 1
ATOM 2621 N N . ALA B 1 85 ? -9.453 23.234 3.678 1 98.56 85 ALA B N 1
ATOM 2622 C CA . ALA B 1 85 ? -8.562 22.672 2.654 1 98.56 85 ALA B CA 1
ATOM 2623 C C . ALA B 1 85 ? -8.758 23.391 1.321 1 98.56 85 ALA B C 1
ATOM 2625 O O . ALA B 1 85 ? -7.785 23.656 0.609 1 98.56 85 ALA B O 1
ATOM 2626 N N . ALA B 1 86 ? -10.016 23.688 1.011 1 98.31 86 ALA B N 1
ATOM 2627 C CA . ALA B 1 86 ? -10.312 24.438 -0.211 1 98.31 86 ALA B CA 1
ATOM 2628 C C . ALA B 1 86 ? -9.672 25.812 -0.178 1 98.31 86 ALA B C 1
ATOM 2630 O O . ALA B 1 86 ? -9.07 26.25 -1.16 1 98.31 86 ALA B O 1
ATOM 2631 N N . ALA B 1 87 ? -9.82 26.469 0.91 1 97.56 87 ALA B N 1
ATOM 2632 C CA . ALA B 1 87 ? -9.273 27.812 1.071 1 97.56 87 ALA B CA 1
ATOM 2633 C C . ALA B 1 87 ? -7.75 27.797 0.975 1 97.56 87 ALA B C 1
ATOM 2635 O O . ALA B 1 87 ? -7.152 28.672 0.337 1 97.56 87 ALA B O 1
ATOM 2636 N N . LEU B 1 88 ? -7.156 26.797 1.568 1 97.69 88 LEU B N 1
ATOM 2637 C CA . LEU B 1 88 ? -5.703 26.703 1.642 1 97.69 88 LEU B CA 1
ATOM 2638 C C . LEU B 1 88 ? -5.129 26.156 0.336 1 97.69 88 LEU B C 1
ATOM 2640 O O . LEU B 1 88 ? -3.936 26.328 0.062 1 97.69 88 LEU B O 1
ATOM 2644 N N . GLY B 1 89 ? -5.945 25.422 -0.437 1 97.5 89 GLY B N 1
ATOM 2645 C CA . GLY B 1 89 ? -5.469 24.781 -1.653 1 97.5 89 GLY B CA 1
ATOM 2646 C C . GLY B 1 89 ? -4.5 23.641 -1.389 1 97.5 89 GLY B C 1
ATOM 2647 O O . GLY B 1 89 ? -3.582 23.406 -2.176 1 97.5 89 GLY B O 1
ATOM 2648 N N . SER B 1 90 ? -4.664 23.031 -0.272 1 97.94 90 SER B N 1
ATOM 2649 C CA . SER B 1 90 ? -3.748 21.969 0.135 1 97.94 90 SER B CA 1
ATOM 2650 C C . SER B 1 90 ? -4.43 20.984 1.071 1 97.94 90 SER B C 1
ATOM 2652 O O . SER B 1 90 ? -5.348 21.344 1.809 1 97.94 90 SER B O 1
ATOM 2654 N N . ILE B 1 91 ? -3.992 19.75 1.022 1 98.75 91 ILE B N 1
ATOM 2655 C CA . ILE B 1 91 ? -4.473 18.719 1.942 1 98.75 91 ILE B CA 1
ATOM 2656 C C . ILE B 1 91 ? -3.285 17.953 2.531 1 98.75 91 ILE B C 1
ATOM 2658 O O . ILE B 1 91 ? -2.264 17.781 1.865 1 98.75 91 ILE B O 1
ATOM 2662 N N . ASN B 1 92 ? -3.455 17.516 3.777 1 98.69 92 ASN B N 1
ATOM 2663 C CA . ASN B 1 92 ? -2.449 16.609 4.324 1 98.69 92 ASN B CA 1
ATOM 2664 C C . ASN B 1 92 ? -3.059 15.266 4.719 1 98.69 92 ASN B C 1
ATOM 2666 O O . ASN B 1 92 ? -2.385 14.43 5.312 1 98.69 92 ASN B O 1
ATOM 2670 N N . VAL B 1 93 ? -4.359 15.102 4.387 1 98.94 93 VAL B N 1
ATOM 2671 C CA . VAL B 1 93 ? -4.992 13.82 4.672 1 98.94 93 VAL B CA 1
ATOM 2672 C C . VAL B 1 93 ? -6.168 13.602 3.723 1 98.94 93 VAL B C 1
ATOM 2674 O O . VAL B 1 93 ? -6.883 14.547 3.383 1 98.94 93 VAL B O 1
ATOM 2677 N N . ILE B 1 94 ? -6.309 12.414 3.266 1 98.94 94 ILE B N 1
ATOM 2678 C CA . ILE B 1 94 ? -7.406 11.953 2.42 1 98.94 94 ILE B CA 1
ATOM 2679 C C . ILE B 1 94 ? -8.164 10.828 3.123 1 98.94 94 ILE B C 1
ATOM 2681 O O . ILE B 1 94 ? -7.555 9.922 3.691 1 98.94 94 ILE B O 1
ATOM 2685 N N . ARG B 1 95 ? -9.438 10.922 3.201 1 98.94 95 ARG B N 1
ATOM 2686 C CA . ARG B 1 95 ? -10.297 9.805 3.586 1 98.94 95 ARG B CA 1
ATOM 2687 C C . ARG B 1 95 ? -10.945 9.164 2.363 1 98.94 95 ARG B C 1
ATOM 2689 O O . ARG B 1 95 ? -11.461 9.867 1.491 1 98.94 95 ARG B O 1
ATOM 2696 N N . ARG B 1 96 ? -10.859 7.922 2.264 1 98.88 96 ARG B N 1
ATOM 2697 C CA . ARG B 1 96 ? -11.57 7.203 1.213 1 98.88 96 ARG B CA 1
ATOM 2698 C C . ARG B 1 96 ? -12.93 6.719 1.705 1 98.88 96 ARG B C 1
ATOM 2700 O O . ARG B 1 96 ? -13.008 5.961 2.674 1 98.88 96 ARG B O 1
ATOM 2707 N N . GLU B 1 97 ? -13.891 7.129 1.019 1 98.56 97 GLU B N 1
ATOM 2708 C CA . GLU B 1 97 ? -15.242 6.688 1.348 1 98.56 97 GLU B CA 1
ATOM 2709 C C . GLU B 1 97 ? -15.508 5.285 0.805 1 98.56 97 GLU B C 1
ATOM 2711 O O . GLU B 1 97 ? -14.797 4.812 -0.083 1 98.56 97 GLU B O 1
ATOM 2716 N N . ARG B 1 98 ? -16.531 4.598 1.285 1 96.69 98 ARG B N 1
ATOM 2717 C CA . ARG B 1 98 ? -16.875 3.232 0.9 1 96.69 98 ARG B CA 1
ATOM 2718 C C . ARG B 1 98 ? -17.172 3.141 -0.593 1 96.69 98 ARG B C 1
ATOM 2720 O O . ARG B 1 98 ? -16.891 2.117 -1.224 1 96.69 98 ARG B O 1
ATOM 2727 N N . ASP B 1 99 ? -17.672 4.27 -1.133 1 97.44 99 ASP B N 1
ATOM 2728 C CA . ASP B 1 99 ? -18.047 4.254 -2.545 1 97.44 99 ASP B CA 1
ATOM 2729 C C . ASP B 1 99 ? -16.859 4.652 -3.426 1 97.44 99 ASP B C 1
ATOM 2731 O O . ASP B 1 99 ? -17 4.785 -4.645 1 97.44 99 ASP B O 1
ATOM 2735 N N . GLY B 1 100 ? -15.75 4.926 -2.826 1 98.19 100 GLY B N 1
ATOM 2736 C CA . GLY B 1 100 ? -14.539 5.199 -3.572 1 98.19 100 GLY B CA 1
ATOM 2737 C C . GLY B 1 100 ? -14.203 6.676 -3.658 1 98.19 100 GLY B C 1
ATOM 2738 O O . GLY B 1 100 ? -13.109 7.051 -4.09 1 98.19 100 GLY B O 1
ATOM 2739 N N . ARG B 1 101 ? -15.125 7.625 -3.217 1 98.69 101 ARG B N 1
ATOM 2740 C CA . ARG B 1 101 ? -14.852 9.062 -3.23 1 98.69 101 ARG B CA 1
ATOM 2741 C C . ARG B 1 101 ? -13.719 9.406 -2.271 1 98.69 101 ARG B C 1
ATOM 2743 O O . ARG B 1 101 ? -13.633 8.844 -1.177 1 98.69 101 ARG B O 1
ATOM 2750 N N . LEU B 1 102 ? -12.883 10.289 -2.729 1 98.94 102 LEU B N 1
ATOM 2751 C CA . LEU B 1 102 ? -11.781 10.797 -1.911 1 98.94 102 LEU B CA 1
ATOM 2752 C C . LEU B 1 102 ? -12.117 12.18 -1.355 1 98.94 102 LEU B C 1
ATOM 2754 O O . LEU B 1 102 ? -12.406 13.109 -2.115 1 98.94 102 LEU B O 1
ATOM 2758 N N . LEU B 1 103 ? -12.078 12.289 -0.051 1 98.94 103 LEU B N 1
ATOM 2759 C CA . LEU B 1 103 ? -12.266 13.562 0.626 1 98.94 103 LEU B CA 1
ATOM 2760 C C . LEU B 1 103 ? -10.969 14.031 1.279 1 98.94 103 LEU B C 1
ATOM 2762 O O . LEU B 1 103 ? -10.305 13.258 1.966 1 98.94 103 LEU B O 1
ATOM 2766 N N . GLY B 1 104 ? -10.602 15.25 1.025 1 98.94 104 GLY B N 1
ATOM 2767 C CA . GLY B 1 104 ? -9.359 15.797 1.539 1 98.94 104 GLY B CA 1
ATOM 2768 C C . GLY B 1 104 ? -9.562 16.859 2.594 1 98.94 104 GLY B C 1
ATOM 2769 O O . GLY B 1 104 ? -10.531 17.625 2.529 1 98.94 104 GLY B O 1
ATOM 2770 N N . ASP B 1 105 ? -8.688 16.922 3.559 1 98.88 105 ASP B N 1
ATOM 2771 C CA . ASP B 1 105 ? -8.633 17.969 4.582 1 98.88 105 ASP B CA 1
ATOM 2772 C C . ASP B 1 105 ? -7.191 18.359 4.891 1 98.88 105 ASP B C 1
ATOM 2774 O O . ASP B 1 105 ? -6.254 17.672 4.469 1 98.88 105 ASP B O 1
ATOM 2778 N N . ASN B 1 106 ? -7.02 19.469 5.441 1 98.81 106 ASN B N 1
ATOM 2779 C CA . ASN B 1 106 ? -5.754 19.906 6.02 1 98.81 106 ASN B CA 1
ATOM 2780 C C . ASN B 1 106 ? -5.883 20.172 7.516 1 98.81 106 ASN B C 1
ATOM 2782 O O . ASN B 1 106 ? -6.504 21.156 7.926 1 98.81 106 ASN B O 1
ATOM 2786 N N . VAL B 1 107 ? -5.195 19.328 8.273 1 98.56 107 VAL B N 1
ATOM 2787 C CA . VAL B 1 107 ? -5.43 19.422 9.711 1 98.56 107 VAL B CA 1
ATOM 2788 C C . VAL B 1 107 ? -4.172 19.938 10.414 1 98.56 107 VAL B C 1
ATOM 2790 O O . VAL B 1 107 ? -4.023 19.781 11.625 1 98.56 107 VAL B O 1
ATOM 2793 N N . ASP B 1 108 ? -3.268 20.516 9.711 1 97.62 108 ASP B N 1
ATOM 2794 C CA . ASP B 1 108 ? -2.066 21.094 10.305 1 97.62 108 ASP B CA 1
ATOM 2795 C C . ASP B 1 108 ? -2.424 22.141 11.344 1 97.62 108 ASP B C 1
ATOM 2797 O O . ASP B 1 108 ? -1.921 22.109 12.469 1 97.62 108 ASP B O 1
ATOM 2801 N N . GLY B 1 109 ? -3.287 23.047 10.961 1 98.38 109 GLY B N 1
ATOM 2802 C CA . GLY B 1 109 ? -3.713 24.094 11.875 1 98.38 109 GLY B CA 1
ATOM 2803 C C . GLY B 1 109 ? -4.422 23.547 13.109 1 98.38 109 GLY B C 1
ATOM 2804 O O . GLY B 1 109 ? -4.211 24.047 14.219 1 98.38 109 GLY B O 1
ATOM 2805 N N . ALA B 1 110 ? -5.262 22.578 12.898 1 97.56 110 ALA B N 1
ATOM 2806 C CA . ALA B 1 110 ? -5.961 21.938 14.016 1 97.56 110 ALA B CA 1
ATOM 2807 C C . ALA B 1 110 ? -4.98 21.281 14.977 1 97.56 110 ALA B C 1
ATOM 2809 O O . ALA B 1 110 ? -5.168 21.328 16.203 1 97.56 110 ALA B O 1
ATOM 2810 N N . GLY B 1 111 ? -4.004 20.641 14.391 1 97.62 111 GLY B N 1
ATOM 2811 C CA . GLY B 1 111 ? -2.949 20.078 15.227 1 97.62 111 GLY B CA 1
ATOM 2812 C C . GLY B 1 111 ? -2.236 21.125 16.062 1 97.62 111 GLY B C 1
ATOM 2813 O O . GLY B 1 111 ? -2.039 20.922 17.266 1 97.62 111 GLY B O 1
ATOM 2814 N N . PHE B 1 112 ? -1.886 22.219 15.43 1 98.25 112 PHE B N 1
ATOM 2815 C CA . PHE B 1 112 ? -1.22 23.297 16.125 1 98.25 112 PHE B CA 1
ATOM 2816 C C . PHE B 1 112 ? -2.076 23.797 17.281 1 98.25 112 PHE B C 1
ATOM 2818 O O . PHE B 1 112 ? -1.593 23.922 18.422 1 98.25 112 PHE B O 1
ATOM 2825 N N . LEU B 1 113 ? -3.355 24.094 17.047 1 98.06 113 LEU B N 1
ATOM 2826 C CA . LEU B 1 113 ? -4.258 24.625 18.062 1 98.06 113 LEU B CA 1
ATOM 2827 C C . LEU B 1 113 ? -4.48 23.594 19.172 1 98.06 113 LEU B C 1
ATOM 2829 O O . LEU B 1 113 ? -4.59 23.969 20.344 1 98.06 113 LEU B O 1
ATOM 2833 N N . GLY B 1 114 ? -4.605 22.359 18.766 1 96.88 114 GLY B N 1
ATOM 2834 C CA . GLY B 1 114 ? -4.742 21.312 19.766 1 96.88 114 GLY B CA 1
ATOM 2835 C C . GLY B 1 114 ? -3.611 21.297 20.781 1 96.88 114 GLY B C 1
ATOM 2836 O O . GLY B 1 114 ? -3.846 21.188 21.984 1 96.88 114 GLY B O 1
ATOM 2837 N N . ALA B 1 115 ? -2.408 21.406 20.266 1 97.44 115 ALA B N 1
ATOM 2838 C CA . ALA B 1 115 ? -1.25 21.469 21.156 1 97.44 115 ALA B CA 1
ATOM 2839 C C . ALA B 1 115 ? -1.248 22.766 21.969 1 97.44 115 ALA B C 1
ATOM 2841 O O . ALA B 1 115 ? -0.917 22.766 23.156 1 97.44 115 ALA B O 1
ATOM 2842 N N . ALA B 1 116 ? -1.625 23.875 21.375 1 98.31 116 ALA B N 1
ATOM 2843 C CA . ALA B 1 116 ? -1.642 25.188 22.047 1 98.31 116 ALA B CA 1
ATOM 2844 C C . ALA B 1 116 ? -2.625 25.203 23.203 1 98.31 116 ALA B C 1
ATOM 2846 O O . ALA B 1 116 ? -2.344 25.781 24.25 1 98.31 116 ALA B O 1
ATOM 2847 N N . HIS B 1 117 ? -3.715 24.547 23.016 1 97.5 117 HIS B N 1
ATOM 2848 C CA . HIS B 1 117 ? -4.734 24.469 24.062 1 97.5 117 HIS B CA 1
ATOM 2849 C C . HIS B 1 117 ? -4.199 23.766 25.297 1 97.5 117 HIS B C 1
ATOM 2851 O O . HIS B 1 117 ? -4.566 24.125 26.422 1 97.5 117 HIS B O 1
ATOM 2857 N N . LYS B 1 118 ? -3.42 22.828 25.094 1 96.44 118 LYS B N 1
ATOM 2858 C CA . LYS B 1 118 ? -2.844 22.109 26.219 1 96.44 118 LYS B CA 1
ATOM 2859 C C . LYS B 1 118 ? -1.923 23 27.031 1 96.44 118 LYS B C 1
ATOM 2861 O O . LYS B 1 118 ? -1.638 22.719 28.203 1 96.44 118 LYS B O 1
ATOM 2866 N N . HIS B 1 119 ? -1.428 24.031 26.406 1 97.38 119 HIS B N 1
ATOM 2867 C CA . HIS B 1 119 ? -0.599 25.016 27.094 1 97.38 119 HIS B CA 1
ATOM 2868 C C . HIS B 1 119 ? -1.436 26.188 27.594 1 97.38 119 HIS B C 1
ATOM 2870 O O . HIS B 1 119 ? -0.892 27.234 27.969 1 97.38 119 HIS B O 1
ATOM 2876 N N . GLY B 1 120 ? -2.756 26.078 27.453 1 96.88 120 GLY B N 1
ATOM 2877 C CA . GLY B 1 120 ? -3.666 27.062 28.016 1 96.88 120 GLY B CA 1
ATOM 2878 C C . GLY B 1 120 ? -3.955 28.203 27.062 1 96.88 120 GLY B C 1
ATOM 2879 O O . GLY B 1 120 ? -4.543 29.219 27.453 1 96.88 120 GLY B O 1
ATOM 2880 N N . PHE B 1 121 ? -3.559 28.109 25.891 1 98.25 121 PHE B N 1
ATOM 2881 C CA . PHE B 1 121 ? -3.791 29.188 24.938 1 98.25 121 PHE B CA 1
ATOM 2882 C C . PHE B 1 121 ? -5.195 29.094 24.344 1 98.25 121 PHE B C 1
ATOM 2884 O O . PHE B 1 121 ? -5.57 28.078 23.781 1 98.25 121 PHE B O 1
ATOM 2891 N N . GLU B 1 122 ? -5.918 30.141 24.453 1 97.81 122 GLU B N 1
ATOM 2892 C CA . GLU B 1 122 ? -7.219 30.328 23.828 1 97.81 122 GLU B CA 1
ATOM 2893 C C . GLU B 1 122 ? -7.184 31.484 22.828 1 97.81 122 GLU B C 1
ATOM 2895 O O . GLU B 1 122 ? -7.004 32.625 23.219 1 97.81 122 GLU B O 1
ATOM 2900 N N . PRO B 1 123 ? -7.492 31.219 21.594 1 98 123 PRO B N 1
ATOM 2901 C CA . PRO B 1 123 ? -7.227 32.188 20.531 1 98 123 PRO B CA 1
ATOM 2902 C C . PRO B 1 123 ? -8.188 33.375 20.562 1 98 123 PRO B C 1
ATOM 2904 O O . PRO B 1 123 ? -7.82 34.5 20.172 1 98 123 PRO B O 1
ATOM 2907 N N . ALA B 1 124 ? -9.367 33.156 20.984 1 97.38 124 ALA B N 1
ATOM 2908 C CA . ALA B 1 124 ? -10.406 34.188 20.859 1 97.38 124 ALA B CA 1
ATOM 2909 C C . ALA B 1 124 ? -9.945 35.5 21.484 1 97.38 124 ALA B C 1
ATOM 2911 O O . ALA B 1 124 ? -9.57 35.562 22.656 1 97.38 124 ALA B O 1
ATOM 2912 N N . GLY B 1 125 ? -9.922 36.531 20.641 1 97.38 125 GLY B N 1
ATOM 2913 C CA . GLY B 1 125 ? -9.625 37.875 21.109 1 97.38 125 GLY B CA 1
ATOM 2914 C C . GLY B 1 125 ? -8.141 38.125 21.297 1 97.38 125 GLY B C 1
ATOM 2915 O O . GLY B 1 125 ? -7.738 39.219 21.734 1 97.38 125 GLY B O 1
ATOM 2916 N N . LYS B 1 126 ? -7.348 37.219 21 1 98.25 126 LYS B N 1
ATOM 2917 C CA . LYS B 1 126 ? -5.91 37.344 21.234 1 98.25 126 LYS B CA 1
ATOM 2918 C C . LYS B 1 126 ? -5.188 37.844 20 1 98.25 126 LYS B C 1
ATOM 2920 O O . LYS B 1 126 ? -5.812 38.062 18.953 1 98.25 126 LYS B O 1
ATOM 2925 N N . ARG B 1 127 ? -3.912 38.094 20.141 1 98.62 127 ARG B N 1
ATOM 2926 C CA . ARG B 1 127 ? -3.059 38.594 19.078 1 98.62 127 ARG B CA 1
ATOM 2927 C C . ARG B 1 127 ? -1.897 37.625 18.812 1 98.62 127 ARG B C 1
ATOM 2929 O O . ARG B 1 127 ? -1.204 37.219 19.75 1 98.62 127 ARG B O 1
ATOM 2936 N N . ALA B 1 128 ? -1.763 37.312 17.516 1 98.81 128 ALA B N 1
ATOM 2937 C CA . ALA B 1 128 ? -0.736 36.312 17.188 1 98.81 128 ALA B CA 1
ATOM 2938 C C . ALA B 1 128 ? 0.231 36.844 16.141 1 98.81 128 ALA B C 1
ATOM 2940 O O . ALA B 1 128 ? -0.165 37.625 15.258 1 98.81 128 ALA B O 1
ATOM 2941 N N . LEU B 1 129 ? 1.509 36.5 16.297 1 98.88 129 LEU B N 1
ATOM 2942 C CA . LEU B 1 129 ? 2.506 36.594 15.242 1 98.88 129 LEU B CA 1
ATOM 2943 C C . LEU B 1 129 ? 2.809 35.25 14.641 1 98.88 129 LEU B C 1
ATOM 2945 O O . LEU B 1 129 ? 3.137 34.312 15.367 1 98.88 129 LEU B O 1
ATOM 2949 N N . VAL B 1 130 ? 2.637 35.094 13.336 1 98.88 130 VAL B N 1
ATOM 2950 C CA . VAL B 1 130 ? 2.986 33.875 12.625 1 98.88 130 VAL B CA 1
ATOM 2951 C C . VAL B 1 130 ? 4.18 34.156 11.703 1 98.88 130 VAL B C 1
ATOM 2953 O O . VAL B 1 130 ? 4.094 34.938 10.773 1 98.88 130 VAL B O 1
ATOM 2956 N N . ILE B 1 131 ? 5.273 33.438 12.023 1 98.5 131 ILE B N 1
ATOM 2957 C CA . ILE B 1 131 ? 6.5 33.562 11.242 1 98.5 131 ILE B CA 1
ATOM 2958 C C . ILE B 1 131 ? 6.574 32.438 10.219 1 98.5 131 ILE B C 1
ATOM 2960 O O . ILE B 1 131 ? 6.703 31.266 10.586 1 98.5 131 ILE B O 1
ATOM 2964 N N . GLY B 1 132 ? 6.582 32.781 8.938 1 97.88 132 GLY B N 1
ATOM 2965 C CA . GLY B 1 132 ? 6.492 31.812 7.867 1 97.88 132 GLY B CA 1
ATOM 2966 C C . GLY B 1 132 ? 5.102 31.703 7.27 1 97.88 132 GLY B C 1
ATOM 2967 O O . GLY B 1 132 ? 4.145 31.344 7.969 1 97.88 132 GLY B O 1
ATOM 2968 N N . CYS B 1 133 ? 5.027 31.969 5.973 1 97.62 133 CYS B N 1
ATOM 2969 C CA . CYS B 1 133 ? 3.74 31.969 5.285 1 97.62 133 CYS B CA 1
ATOM 2970 C C . CYS B 1 133 ? 3.68 30.859 4.238 1 97.62 133 CYS B C 1
ATOM 2972 O O . CYS B 1 133 ? 3.057 31.031 3.188 1 97.62 133 CYS B O 1
ATOM 2974 N N . GLY B 1 134 ? 4.402 29.797 4.469 1 95.38 134 GLY B N 1
ATOM 2975 C CA . GLY B 1 134 ? 4.266 28.609 3.65 1 95.38 134 GLY B CA 1
ATOM 2976 C C . GLY B 1 134 ? 3.035 27.781 3.988 1 95.38 134 GLY B C 1
ATOM 2977 O O . GLY B 1 134 ? 2.043 28.328 4.484 1 95.38 134 GLY B O 1
ATOM 2978 N N . GLY B 1 135 ? 3.078 26.5 3.668 1 95 135 GLY B N 1
ATOM 2979 C CA . GLY B 1 135 ? 1.938 25.625 3.877 1 95 135 GLY B CA 1
ATOM 2980 C C . GLY B 1 135 ? 1.498 25.547 5.328 1 95 135 GLY B C 1
ATOM 2981 O O . GLY B 1 135 ? 0.329 25.797 5.641 1 95 135 GLY B O 1
ATOM 2982 N N . VAL B 1 136 ? 2.422 25.266 6.148 1 95.81 136 VAL B N 1
ATOM 2983 C CA . VAL B 1 136 ? 2.115 25.094 7.566 1 95.81 136 VAL B CA 1
ATOM 2984 C C . VAL B 1 136 ? 1.699 26.422 8.172 1 95.81 136 VAL B C 1
ATOM 2986 O O . VAL B 1 136 ? 0.727 26.5 8.93 1 95.81 136 VAL B O 1
ATOM 2989 N N . GLY B 1 137 ? 2.42 27.469 7.855 1 97.81 137 GLY B N 1
ATOM 2990 C CA . GLY B 1 137 ? 2.082 28.797 8.352 1 97.81 137 GLY B CA 1
ATOM 2991 C C . GLY B 1 137 ? 0.697 29.25 7.941 1 97.81 137 GLY B C 1
ATOM 2992 O O . GLY B 1 137 ? -0.05 29.797 8.75 1 97.81 137 GLY B O 1
ATOM 2993 N N . SER B 1 138 ? 0.368 29.016 6.691 1 98.19 138 SER B N 1
ATOM 2994 C CA . SER B 1 138 ? -0.959 29.375 6.191 1 98.19 138 SER B CA 1
ATOM 2995 C C . SER B 1 138 ? -2.047 28.594 6.934 1 98.19 138 SER B C 1
ATOM 2997 O O . SER B 1 138 ? -3.094 29.156 7.27 1 98.19 138 SER B O 1
ATOM 2999 N N . ALA B 1 139 ? -1.788 27.359 7.176 1 98.31 139 ALA B N 1
ATOM 3000 C CA . ALA B 1 139 ? -2.746 26.516 7.887 1 98.31 139 ALA B CA 1
ATOM 3001 C C . ALA B 1 139 ? -2.947 27 9.32 1 98.31 139 ALA B C 1
ATOM 3003 O O . ALA B 1 139 ? -4.074 27.047 9.812 1 98.31 139 ALA B O 1
ATOM 3004 N N . ILE B 1 140 ? -1.874 27.344 9.953 1 98.62 140 ILE B N 1
ATOM 3005 C CA . ILE B 1 140 ? -1.931 27.844 11.32 1 98.62 140 ILE B CA 1
ATOM 3006 C C . ILE B 1 140 ? -2.689 29.172 11.359 1 98.62 140 ILE B C 1
ATOM 3008 O O . ILE B 1 140 ? -3.586 29.359 12.188 1 98.62 140 ILE B O 1
ATOM 3012 N N . ALA B 1 141 ? -2.32 30.078 10.453 1 98.75 141 ALA B N 1
ATOM 3013 C CA . ALA B 1 141 ? -2.998 31.375 10.391 1 98.75 141 ALA B CA 1
ATOM 3014 C C . ALA B 1 141 ? -4.5 31.203 10.18 1 98.75 141 ALA B C 1
ATOM 3016 O O . ALA B 1 141 ? -5.309 31.844 10.852 1 98.75 141 ALA B O 1
ATOM 3017 N N . TYR B 1 142 ? -4.855 30.328 9.297 1 98.62 142 TYR B N 1
ATOM 3018 C CA . TYR B 1 142 ? -6.258 30.062 9 1 98.62 142 TYR B CA 1
ATOM 3019 C C . TYR B 1 142 ? -6.977 29.516 10.227 1 98.62 142 TYR B C 1
ATOM 3021 O O . TYR B 1 142 ? -8.086 29.938 10.547 1 98.62 142 TYR B O 1
ATOM 3029 N N . ALA B 1 143 ? -6.379 28.562 10.883 1 98.56 143 ALA B N 1
ATOM 3030 C CA . ALA B 1 143 ? -6.973 27.938 12.062 1 98.56 143 ALA B CA 1
ATOM 3031 C C . ALA B 1 143 ? -7.172 28.953 13.18 1 98.56 143 ALA B C 1
ATOM 3033 O O . ALA B 1 143 ? -8.188 28.922 13.883 1 98.56 143 ALA B O 1
ATOM 3034 N N . LEU B 1 144 ? -6.195 29.797 13.383 1 98.62 144 LEU B N 1
ATOM 3035 C CA . LEU B 1 144 ? -6.309 30.859 14.367 1 98.62 144 LEU B CA 1
ATOM 3036 C C . LEU B 1 144 ? -7.484 31.781 14.047 1 98.62 144 LEU B C 1
ATOM 3038 O O . LEU B 1 144 ? -8.25 32.156 14.938 1 98.62 144 LEU B O 1
ATOM 3042 N N . ALA B 1 145 ? -7.574 32.125 12.781 1 98.62 145 ALA B N 1
ATOM 3043 C CA . ALA B 1 145 ? -8.68 32.969 12.344 1 98.62 145 ALA B CA 1
ATOM 3044 C C . ALA B 1 145 ? -10.023 32.281 12.609 1 98.62 145 ALA B C 1
ATOM 3046 O O . ALA B 1 145 ? -10.938 32.906 13.164 1 98.62 145 ALA B O 1
ATOM 3047 N N . GLU B 1 146 ? -10.094 31.031 12.281 1 97.81 146 GLU B N 1
ATOM 3048 C CA . GLU B 1 146 ? -11.312 30.266 12.523 1 97.81 146 GLU B CA 1
ATOM 3049 C C . GLU B 1 146 ? -11.656 30.219 14.008 1 97.81 146 GLU B C 1
ATOM 3051 O O . GLU B 1 146 ? -12.836 30.203 14.375 1 97.81 146 GLU B O 1
ATOM 3056 N N . ALA B 1 147 ? -10.656 30.266 14.781 1 97.88 147 ALA B N 1
ATOM 3057 C CA . ALA B 1 147 ? -10.836 30.125 16.219 1 97.88 147 ALA B CA 1
ATOM 3058 C C . ALA B 1 147 ? -11.125 31.469 16.875 1 97.88 147 ALA B C 1
ATOM 3060 O O . ALA B 1 147 ? -11.25 31.562 18.109 1 97.88 147 ALA B O 1
ATOM 3061 N N . GLY B 1 148 ? -11.125 32.562 16.141 1 97.44 148 GLY B N 1
ATOM 3062 C CA . GLY B 1 148 ? -11.602 33.844 16.656 1 97.44 148 GLY B CA 1
ATOM 3063 C C . GLY B 1 148 ? -10.484 34.75 17.094 1 97.44 148 GLY B C 1
ATOM 3064 O O . GLY B 1 148 ? -10.703 35.656 17.922 1 97.44 148 GLY B O 1
ATOM 3065 N N . ILE B 1 149 ? -9.312 34.562 16.641 1 98.44 149 ILE B N 1
ATOM 3066 C CA . ILE B 1 149 ? -8.203 35.438 16.969 1 98.44 149 ILE B CA 1
ATOM 3067 C C . ILE B 1 149 ? -8.547 36.875 16.547 1 98.44 149 ILE B C 1
ATOM 3069 O O . ILE B 1 149 ? -9.242 37.094 15.555 1 98.44 149 ILE B O 1
ATOM 3073 N N . ALA B 1 150 ? -8.094 37.812 17.359 1 97.81 150 ALA B N 1
ATOM 3074 C CA . ALA B 1 150 ? -8.445 39.188 17.078 1 97.81 150 ALA B CA 1
ATOM 3075 C C . ALA B 1 150 ? -7.562 39.781 15.969 1 97.81 150 ALA B C 1
ATOM 3077 O O . ALA B 1 150 ? -8.031 40.562 15.141 1 97.81 150 ALA B O 1
ATOM 3078 N N . SER B 1 151 ? -6.316 39.438 16.031 1 98.38 151 SER B N 1
ATOM 3079 C CA . SER B 1 151 ? -5.402 39.969 15.023 1 98.38 151 SER B CA 1
ATOM 3080 C C . SER B 1 151 ? -4.254 39 14.758 1 98.38 151 SER B C 1
ATOM 3082 O O . SER B 1 151 ? -3.807 38.281 15.664 1 98.38 151 SER B O 1
ATOM 3084 N N . ILE B 1 152 ? -3.867 38.938 13.5 1 98.75 152 ILE B N 1
ATOM 3085 C CA . ILE B 1 152 ? -2.723 38.156 13.07 1 98.75 152 ILE B CA 1
ATOM 3086 C C . ILE B 1 152 ? -1.704 39.031 12.367 1 98.75 152 ILE B C 1
ATOM 3088 O O . ILE B 1 152 ? -2.059 39.812 11.477 1 98.75 152 ILE B O 1
ATOM 3092 N N . THR B 1 153 ? -0.497 39 12.828 1 98.75 153 THR B N 1
ATOM 3093 C CA . THR B 1 153 ? 0.627 39.625 12.125 1 98.75 153 THR B CA 1
ATOM 3094 C C . THR B 1 153 ? 1.474 38.531 11.445 1 98.75 153 THR B C 1
ATOM 3096 O O . THR B 1 153 ? 1.792 37.531 12.047 1 98.75 153 THR B O 1
ATOM 3099 N N . LEU B 1 154 ? 1.761 38.75 10.148 1 98.62 154 LEU B N 1
ATOM 3100 C CA . LEU B 1 154 ? 2.516 37.781 9.344 1 98.62 154 LEU B CA 1
ATOM 3101 C C . LEU B 1 154 ? 3.936 38.281 9.102 1 98.62 154 LEU B C 1
ATOM 3103 O O . LEU B 1 154 ? 4.152 39.5 8.898 1 98.62 154 LEU B O 1
ATOM 3107 N N . CYS B 1 155 ? 4.82 37.344 9.133 1 97.94 155 CYS B N 1
ATOM 3108 C CA . CYS B 1 155 ? 6.223 37.625 8.844 1 97.94 155 CYS B CA 1
ATOM 3109 C C . CYS B 1 155 ? 6.816 36.562 7.938 1 97.94 155 CYS B C 1
ATOM 3111 O O . CYS B 1 155 ? 6.824 35.375 8.289 1 97.94 155 CYS B O 1
ATOM 3113 N N . ASP B 1 156 ? 7.238 36.906 6.801 1 97.69 156 ASP B N 1
ATOM 3114 C CA . ASP B 1 156 ? 7.859 36.031 5.82 1 97.69 156 ASP B CA 1
ATOM 3115 C C . ASP B 1 156 ? 8.773 36.812 4.883 1 97.69 156 ASP B C 1
ATOM 3117 O O . ASP B 1 156 ? 8.453 37.906 4.473 1 97.69 156 ASP B O 1
ATOM 3121 N N . PRO B 1 157 ? 9.953 36.188 4.531 1 95.62 157 PRO B N 1
ATOM 3122 C CA . PRO B 1 157 ? 10.82 36.875 3.58 1 95.62 157 PRO B CA 1
ATOM 3123 C C . PRO B 1 157 ? 10.172 37.062 2.209 1 95.62 157 PRO B C 1
ATOM 3125 O O . PRO B 1 157 ? 10.555 37.969 1.462 1 95.62 157 PRO B O 1
ATOM 3128 N N . SER B 1 158 ? 9.281 36.25 1.856 1 96.56 158 SER B N 1
ATOM 3129 C CA . SER B 1 158 ? 8.594 36.344 0.576 1 96.56 158 SER B CA 1
ATOM 3130 C C . SER B 1 158 ? 7.355 37.219 0.676 1 96.56 158 SER B C 1
ATOM 3132 O O . SER B 1 158 ? 6.359 36.844 1.292 1 96.56 158 SER B O 1
ATOM 3134 N N . THR B 1 159 ? 7.402 38.281 -0.032 1 95.44 159 THR B N 1
ATOM 3135 C CA . THR B 1 159 ? 6.25 39.156 -0.068 1 95.44 159 THR B CA 1
ATOM 3136 C C . THR B 1 159 ? 5.066 38.5 -0.754 1 95.44 159 THR B C 1
ATOM 3138 O O . THR B 1 159 ? 3.912 38.75 -0.393 1 95.44 159 THR B O 1
ATOM 3141 N N . ALA B 1 160 ? 5.434 37.688 -1.671 1 96.5 160 ALA B N 1
ATOM 3142 C CA . ALA B 1 160 ? 4.391 36.969 -2.406 1 96.5 160 ALA B CA 1
ATOM 3143 C C . ALA B 1 160 ? 3.641 36 -1.496 1 96.5 160 ALA B C 1
ATOM 3145 O O . ALA B 1 160 ? 2.412 35.938 -1.546 1 96.5 160 ALA B O 1
ATOM 3146 N N . ARG B 1 161 ? 4.348 35.344 -0.705 1 95.81 161 ARG B N 1
ATOM 3147 C CA . ARG B 1 161 ? 3.719 34.406 0.227 1 95.81 161 ARG B CA 1
ATOM 3148 C C . ARG B 1 161 ? 2.875 35.156 1.257 1 95.81 161 ARG B C 1
ATOM 3150 O O . ARG B 1 161 ? 1.754 34.75 1.563 1 95.81 161 ARG B O 1
ATOM 3157 N N . MET B 1 162 ? 3.42 36.188 1.796 1 96.88 162 MET B N 1
ATOM 3158 C CA . MET B 1 162 ? 2.682 36.969 2.771 1 96.88 162 MET B CA 1
ATOM 3159 C C . MET B 1 162 ? 1.393 37.531 2.164 1 96.88 162 MET B C 1
ATOM 3161 O O . MET B 1 162 ? 0.335 37.469 2.795 1 96.88 162 MET B O 1
ATOM 3165 N N . GLY B 1 163 ? 1.582 38.031 0.953 1 97.12 163 GLY B N 1
ATOM 3166 C CA . GLY B 1 163 ? 0.412 38.562 0.265 1 97.12 163 GLY B CA 1
ATOM 3167 C C . GLY B 1 163 ? -0.677 37.531 0.068 1 97.12 163 GLY B C 1
ATOM 3168 O O . GLY B 1 163 ? -1.861 37.812 0.24 1 97.12 163 GLY B O 1
ATOM 3169 N N . ALA B 1 164 ? -0.324 36.375 -0.289 1 96.81 164 ALA B N 1
ATOM 3170 C CA . ALA B 1 164 ? -1.274 35.281 -0.512 1 96.81 164 ALA B CA 1
ATOM 3171 C C . ALA B 1 164 ? -2.035 34.938 0.768 1 96.81 164 ALA B C 1
ATOM 3173 O O . ALA B 1 164 ? -3.242 34.688 0.733 1 96.81 164 ALA B O 1
ATOM 3174 N N . VAL B 1 165 ? -1.329 34.906 1.874 1 98 165 VAL B N 1
ATOM 3175 C CA . VAL B 1 165 ? -1.972 34.594 3.145 1 98 165 VAL B CA 1
ATOM 3176 C C . VAL B 1 165 ? -2.871 35.75 3.574 1 98 165 VAL B C 1
ATOM 3178 O O . VAL B 1 165 ? -3.953 35.531 4.121 1 98 165 VAL B O 1
ATOM 3181 N N . CYS B 1 166 ? -2.398 36.969 3.361 1 97.81 166 CYS B N 1
ATOM 3182 C CA . CYS B 1 166 ? -3.234 38.125 3.639 1 97.81 166 CYS B CA 1
ATOM 3183 C C . CYS B 1 166 ? -4.555 38.062 2.881 1 97.81 166 CYS B C 1
ATOM 3185 O O . CYS B 1 166 ? -5.621 38.281 3.451 1 97.81 166 CYS B O 1
ATOM 3187 N N . GLU B 1 167 ? -4.453 37.75 1.641 1 97.06 167 GLU B N 1
ATOM 3188 C CA . GLU B 1 167 ? -5.648 37.625 0.811 1 97.06 167 GLU B CA 1
ATOM 3189 C C . GLU B 1 167 ? -6.547 36.5 1.302 1 97.06 167 GLU B C 1
ATOM 3191 O O . GLU B 1 167 ? -7.766 36.656 1.375 1 97.06 167 GLU B O 1
ATOM 3196 N N . LEU B 1 168 ? -5.957 35.406 1.589 1 97.19 168 LEU B N 1
ATOM 3197 C CA . LEU B 1 168 ? -6.668 34.219 2.109 1 97.19 168 LEU B CA 1
ATOM 3198 C C . LEU B 1 168 ? -7.473 34.594 3.352 1 97.19 168 LEU B C 1
ATOM 3200 O O . LEU B 1 168 ? -8.672 34.312 3.424 1 97.19 168 LEU B O 1
ATOM 3204 N N . LEU B 1 169 ? -6.828 35.219 4.297 1 98 169 LEU B N 1
ATOM 3205 C CA . LEU B 1 169 ? -7.453 35.594 5.566 1 98 169 LEU B CA 1
ATOM 3206 C C . LEU B 1 169 ? -8.477 36.688 5.375 1 98 169 LEU B C 1
ATOM 3208 O O . LEU B 1 169 ? -9.555 36.656 5.977 1 98 169 LEU B O 1
ATOM 3212 N N . GLY B 1 170 ? -8.094 37.656 4.602 1 95.75 170 GLY B N 1
ATOM 3213 C CA . GLY B 1 170 ? -9.008 38.75 4.328 1 95.75 170 GLY B CA 1
ATOM 3214 C C . GLY B 1 170 ? -10.312 38.281 3.703 1 95.75 170 GLY B C 1
ATOM 3215 O O . GLY B 1 170 ? -11.383 38.781 4.055 1 95.75 170 GLY B O 1
ATOM 3216 N N . ASN B 1 171 ? -10.258 37.375 2.803 1 94.44 171 ASN B N 1
ATOM 3217 C CA . ASN B 1 171 ? -11.43 36.844 2.119 1 94.44 171 ASN B CA 1
ATOM 3218 C C . ASN B 1 171 ? -12.273 35.969 3.045 1 94.44 171 ASN B C 1
ATOM 3220 O O . ASN B 1 171 ? -13.5 36 2.99 1 94.44 171 ASN B O 1
ATOM 3224 N N . GLY B 1 172 ? -11.688 35.344 3.889 1 96.19 172 GLY B N 1
ATOM 3225 C CA . GLY B 1 172 ? -12.383 34.344 4.699 1 96.19 172 GLY B CA 1
ATOM 3226 C C . GLY B 1 172 ? -12.906 34.906 6.008 1 96.19 172 GLY B C 1
ATOM 3227 O O . GLY B 1 172 ? -13.883 34.406 6.562 1 96.19 172 GLY B O 1
ATOM 3228 N N . PHE B 1 173 ? -12.141 36 6.418 1 97.44 173 PHE B N 1
ATOM 3229 C CA . PHE B 1 173 ? -12.445 36.5 7.75 1 97.44 173 PHE B CA 1
ATOM 3230 C C . PHE B 1 173 ? -12.461 38.031 7.762 1 97.44 173 PHE B C 1
ATOM 3232 O O . PHE B 1 173 ? -11.562 38.656 8.312 1 97.44 173 PHE B O 1
ATOM 3239 N N . PRO B 1 174 ? -13.484 38.656 7.324 1 92.62 174 PRO B N 1
ATOM 3240 C CA . PRO B 1 174 ? -13.539 40.094 7.188 1 92.62 174 PRO B CA 1
ATOM 3241 C C . PRO B 1 174 ? -13.32 40.844 8.516 1 92.62 174 PRO B C 1
ATOM 3243 O O . PRO B 1 174 ? -12.836 41.969 8.531 1 92.62 174 PRO B O 1
ATOM 3246 N N . GLY B 1 175 ? -13.562 40.281 9.664 1 93.69 175 GLY B N 1
ATOM 3247 C CA . GLY B 1 175 ? -13.398 40.938 10.945 1 93.69 175 GLY B CA 1
ATOM 3248 C C . GLY B 1 175 ? -12.016 40.781 11.539 1 93.69 175 GLY B C 1
ATOM 3249 O O . GLY B 1 175 ? -11.688 41.375 12.555 1 93.69 175 GLY B O 1
ATOM 3250 N N . LEU B 1 176 ? -11.211 40.094 10.844 1 97.44 176 LEU B N 1
ATOM 3251 C CA . LEU B 1 176 ? -9.859 39.812 11.336 1 97.44 176 LEU B CA 1
ATOM 3252 C C . LEU B 1 176 ? -8.898 40.906 10.938 1 97.44 176 LEU B C 1
ATOM 3254 O O . LEU B 1 176 ? -8.875 41.344 9.781 1 97.44 176 LEU B O 1
ATOM 3258 N N . THR B 1 177 ? -8.141 41.438 11.891 1 97.94 177 THR B N 1
ATOM 3259 C CA . THR B 1 177 ? -7.07 42.375 11.586 1 97.94 177 THR B CA 1
ATOM 3260 C C . THR B 1 177 ? -5.801 41.656 11.172 1 97.94 177 THR B C 1
ATOM 3262 O O . THR B 1 177 ? -5.262 40.844 11.953 1 97.94 177 THR B O 1
ATOM 3265 N N . VAL B 1 178 ? -5.406 41.906 9.93 1 98.25 178 VAL B N 1
ATOM 3266 C CA . VAL B 1 178 ? -4.188 41.281 9.43 1 98.25 178 VAL B CA 1
ATOM 3267 C C . VAL B 1 178 ? -3.123 42.344 9.18 1 98.25 178 VAL B C 1
ATOM 3269 O O . VAL B 1 178 ? -3.402 43.375 8.562 1 98.25 178 VAL B O 1
ATOM 3272 N N . SER B 1 179 ? -1.944 42.094 9.719 1 97.5 179 SER B N 1
ATOM 3273 C CA . SER B 1 179 ? -0.841 43.062 9.547 1 97.5 179 SER B CA 1
ATOM 3274 C C . SER B 1 179 ? 0.439 42.344 9.141 1 97.5 179 SER B C 1
ATOM 3276 O O . SER B 1 179 ? 0.519 41.094 9.211 1 97.5 179 SER B O 1
ATOM 3278 N N . THR B 1 180 ? 1.424 43.125 8.617 1 97.44 180 THR B N 1
ATOM 3279 C CA . THR B 1 180 ? 2.729 42.594 8.266 1 97.44 180 THR B CA 1
ATOM 3280 C C . THR B 1 180 ? 3.848 43.406 8.914 1 97.44 180 THR B C 1
ATOM 3282 O O . THR B 1 180 ? 5.027 43.156 8.648 1 97.44 180 THR B O 1
ATOM 3285 N N . GLN B 1 181 ? 3.416 44.312 9.711 1 95.38 181 GLN B N 1
ATOM 3286 C CA . GLN B 1 181 ? 4.391 45.188 10.352 1 95.38 181 GLN B CA 1
ATOM 3287 C C . GLN B 1 181 ? 4.289 45.094 11.875 1 95.38 181 GLN B C 1
ATOM 3289 O O . GLN B 1 181 ? 3.189 44.969 12.422 1 95.38 181 GLN B O 1
ATOM 3294 N N . PHE B 1 182 ? 5.395 45.031 12.445 1 95.81 182 PHE B N 1
ATOM 3295 C CA . PHE B 1 182 ? 5.48 45.062 13.906 1 95.81 182 PHE B CA 1
ATOM 3296 C C . PHE B 1 182 ? 6.859 45.531 14.352 1 95.81 182 PHE B C 1
ATOM 3298 O O . PHE B 1 182 ? 7.848 45.344 13.641 1 95.81 182 PHE B O 1
ATOM 3305 N N . SER B 1 183 ? 6.988 46.094 15.531 1 96 183 SER B N 1
ATOM 3306 C CA . SER B 1 183 ? 8.234 46.688 16.016 1 96 183 SER B CA 1
ATOM 3307 C C . SER B 1 183 ? 8.711 46 17.297 1 96 183 SER B C 1
ATOM 3309 O O . SER B 1 183 ? 9.82 46.25 17.766 1 96 183 SER B O 1
ATOM 3311 N N . GLY B 1 184 ? 7.883 45.219 17.844 1 97.62 184 GLY B N 1
ATOM 3312 C CA . GLY B 1 184 ? 8.148 44.438 19.047 1 97.62 184 GLY B CA 1
ATOM 3313 C C . GLY B 1 184 ? 7.207 43.281 19.219 1 97.62 184 GLY B C 1
ATOM 3314 O O . GLY B 1 184 ? 6.34 43.031 18.375 1 97.62 184 GLY B O 1
ATOM 3315 N N . LEU B 1 185 ? 7.484 42.531 20.312 1 98.38 185 LEU B N 1
ATOM 3316 C CA . LEU B 1 185 ? 6.711 41.312 20.516 1 98.38 185 LEU B CA 1
ATOM 3317 C C . LEU B 1 185 ? 5.809 41.438 21.734 1 98.38 185 LEU B C 1
ATOM 3319 O O . LEU B 1 185 ? 5.094 40.5 22.094 1 98.38 185 LEU B O 1
ATOM 3323 N N . GLU B 1 186 ? 5.777 42.656 22.359 1 97.12 186 GLU B N 1
ATOM 3324 C CA . GLU B 1 186 ? 5.145 42.844 23.656 1 97.12 186 GLU B CA 1
ATOM 3325 C C . GLU B 1 186 ? 3.639 42.625 23.578 1 97.12 186 GLU B C 1
ATOM 3327 O O . GLU B 1 186 ? 3.018 42.188 24.562 1 97.12 186 GLU B O 1
ATOM 3332 N N . ASP B 1 187 ? 3.113 42.844 22.453 1 95.88 187 ASP B N 1
ATOM 3333 C CA . ASP B 1 187 ? 1.657 42.875 22.344 1 95.88 187 ASP B CA 1
ATOM 3334 C C . ASP B 1 187 ? 1.112 41.531 21.859 1 95.88 187 ASP B C 1
ATOM 3336 O O . ASP B 1 187 ? -0.1 41.375 21.719 1 95.88 187 ASP B O 1
ATOM 3340 N N . PHE B 1 188 ? 1.937 40.531 21.656 1 98.56 188 PHE B N 1
ATOM 3341 C CA . PHE B 1 188 ? 1.469 39.281 21.125 1 98.56 188 PHE B CA 1
ATOM 3342 C C . PHE B 1 188 ? 1.225 38.25 22.234 1 98.56 188 PHE B C 1
ATOM 3344 O O . PHE B 1 188 ? 2.041 38.125 23.156 1 98.56 188 PHE B O 1
ATOM 3351 N N . ASP B 1 189 ? 0.068 37.625 22.156 1 98.75 189 ASP B N 1
ATOM 3352 C CA . ASP B 1 189 ? -0.24 36.5 23.047 1 98.75 189 ASP B CA 1
ATOM 3353 C C . ASP B 1 189 ? 0.387 35.188 22.547 1 98.75 189 ASP B C 1
ATOM 3355 O O . ASP B 1 189 ? 0.61 34.281 23.344 1 98.75 189 ASP B O 1
ATOM 3359 N N . LEU B 1 190 ? 0.619 35.125 21.281 1 98.88 190 LEU B N 1
ATOM 3360 C CA . LEU B 1 190 ? 1.202 33.969 20.625 1 98.88 190 LEU B CA 1
ATOM 3361 C C . LEU B 1 190 ? 2.236 34.375 19.578 1 98.88 190 LEU B C 1
ATOM 3363 O O . LEU B 1 190 ? 1.985 35.281 18.781 1 98.88 190 LEU B O 1
ATOM 3367 N N . VAL B 1 191 ? 3.416 33.781 19.672 1 98.88 191 VAL B N 1
ATOM 3368 C CA . VAL B 1 191 ? 4.426 33.844 18.625 1 98.88 191 VAL B CA 1
ATOM 3369 C C . VAL B 1 191 ? 4.699 32.438 18.078 1 98.88 191 VAL B C 1
ATOM 3371 O O . VAL B 1 191 ? 5.195 31.578 18.797 1 98.88 191 VAL B O 1
ATOM 3374 N N . ALA B 1 192 ? 4.34 32.25 16.828 1 98.81 192 ALA B N 1
ATOM 3375 C CA . ALA B 1 192 ? 4.484 30.922 16.219 1 98.81 192 ALA B CA 1
ATOM 3376 C C . ALA B 1 192 ? 5.488 30.953 15.07 1 98.81 192 ALA B C 1
ATOM 3378 O O . ALA B 1 192 ? 5.262 31.609 14.047 1 98.81 192 ALA B O 1
ATOM 3379 N N . ASN B 1 193 ? 6.547 30.25 15.242 1 98.62 193 ASN B N 1
ATOM 3380 C CA . ASN B 1 193 ? 7.465 30.031 14.133 1 98.62 193 ASN B CA 1
ATOM 3381 C C . ASN B 1 193 ? 7.016 28.859 13.258 1 98.62 193 ASN B C 1
ATOM 3383 O O . ASN B 1 193 ? 7.121 27.703 13.664 1 98.62 193 ASN B O 1
ATOM 3387 N N . ALA B 1 194 ? 6.531 29.156 12.086 1 98 194 ALA B N 1
ATOM 3388 C CA . ALA B 1 194 ? 6.09 28.156 11.125 1 98 194 ALA B CA 1
ATOM 3389 C C . ALA B 1 194 ? 7.059 28.047 9.953 1 98 194 ALA B C 1
ATOM 3391 O O . ALA B 1 194 ? 6.703 27.547 8.883 1 98 194 ALA B O 1
ATOM 3392 N N . SER B 1 195 ? 8.258 28.625 10.078 1 96.25 195 SER B N 1
ATOM 3393 C CA . SER B 1 195 ? 9.32 28.531 9.086 1 96.25 195 SER B CA 1
ATOM 3394 C C . SER B 1 195 ? 10.297 27.406 9.422 1 96.25 195 SER B C 1
ATOM 3396 O O . SER B 1 195 ? 10.234 26.844 10.516 1 96.25 195 SER B O 1
ATOM 3398 N N . PRO B 1 196 ? 11.18 27.109 8.477 1 93.31 196 PRO B N 1
ATOM 3399 C CA . PRO B 1 196 ? 12.172 26.062 8.773 1 93.31 196 PRO B CA 1
ATOM 3400 C C . PRO B 1 196 ? 13.328 26.578 9.625 1 93.31 196 PRO B C 1
ATOM 3402 O O . PRO B 1 196 ? 14.219 25.812 10 1 93.31 196 PRO B O 1
ATOM 3405 N N . VAL B 1 197 ? 13.359 27.812 9.922 1 94.06 197 VAL B N 1
ATOM 3406 C CA . VAL B 1 197 ? 14.469 28.375 10.688 1 94.06 197 VAL B CA 1
ATOM 3407 C C . VAL B 1 197 ? 14.516 27.75 12.078 1 94.06 197 VAL B C 1
ATOM 3409 O O . VAL B 1 197 ? 13.5 27.672 12.766 1 94.06 197 VAL B O 1
ATOM 3412 N N . GLY B 1 198 ? 15.688 27.312 12.5 1 92.75 198 GLY B N 1
ATOM 3413 C CA . GLY B 1 198 ? 15.883 26.641 13.781 1 92.75 198 GLY B CA 1
ATOM 3414 C C . GLY B 1 198 ? 16.078 25.141 13.648 1 92.75 198 GLY B C 1
ATOM 3415 O O . GLY B 1 198 ? 16.391 24.469 14.633 1 92.75 198 GLY B O 1
ATOM 3416 N N . MET B 1 199 ? 15.875 24.719 12.391 1 88.88 199 MET B N 1
ATOM 3417 C CA . MET B 1 199 ? 16.062 23.297 12.141 1 88.88 199 MET B CA 1
ATOM 3418 C C . MET B 1 199 ? 17.531 22.922 12.188 1 88.88 199 MET B C 1
ATOM 3420 O O . MET B 1 199 ? 18.391 23.719 11.789 1 88.88 199 MET B O 1
ATOM 3424 N N . GLY B 1 200 ? 17.75 21.797 12.516 1 83.5 200 GLY B N 1
ATOM 3425 C CA . GLY B 1 200 ? 19.109 21.281 12.508 1 83.5 200 GLY B CA 1
ATOM 3426 C C . GLY B 1 200 ? 19.969 21.828 13.633 1 83.5 200 GLY B C 1
ATOM 3427 O O . GLY B 1 200 ? 19.484 22.016 14.75 1 83.5 200 GLY B O 1
ATOM 3428 N N . THR B 1 201 ? 21.281 21.953 13.328 1 78.44 201 THR B N 1
ATOM 3429 C CA . THR B 1 201 ? 22.234 22.297 14.383 1 78.44 201 THR B CA 1
ATOM 3430 C C . THR B 1 201 ? 22.594 23.781 14.312 1 78.44 201 THR B C 1
ATOM 3432 O O . THR B 1 201 ? 23.281 24.297 15.195 1 78.44 201 THR B O 1
ATOM 3435 N N . ARG B 1 202 ? 22.031 24.438 13.391 1 73.44 202 ARG B N 1
ATOM 3436 C CA . ARG B 1 202 ? 22.422 25.828 13.234 1 73.44 202 ARG B CA 1
ATOM 3437 C C . ARG B 1 202 ? 21.656 26.719 14.219 1 73.44 202 ARG B C 1
ATOM 3439 O O . ARG B 1 202 ? 20.469 26.531 14.438 1 73.44 202 ARG B O 1
ATOM 3446 N N . ALA B 1 203 ? 22.25 27.547 14.836 1 80.44 203 ALA B N 1
ATOM 3447 C CA . ALA B 1 203 ? 21.719 28.438 15.867 1 80.44 203 ALA B CA 1
ATOM 3448 C C . ALA B 1 203 ? 21.062 29.672 15.242 1 80.44 203 ALA B C 1
ATOM 3450 O O . ALA B 1 203 ? 21.344 30.797 15.656 1 80.44 203 ALA B O 1
ATOM 3451 N N . GLU B 1 204 ? 20.188 29.406 14.328 1 90.06 204 GLU B N 1
ATOM 3452 C CA . GLU B 1 204 ? 19.516 30.5 13.656 1 90.06 204 GLU B CA 1
ATOM 3453 C C . GLU B 1 204 ? 18.188 30.828 14.328 1 90.06 204 GLU B C 1
ATOM 3455 O O . GLU B 1 204 ? 17.5 29.938 14.844 1 90.06 204 GLU B O 1
ATOM 3460 N N . LEU B 1 205 ? 17.938 32.125 14.352 1 94.69 205 LEU B N 1
ATOM 3461 C CA . LEU B 1 205 ? 16.688 32.625 14.906 1 94.69 205 LEU B CA 1
ATOM 3462 C C . LEU B 1 205 ? 15.797 33.219 13.812 1 94.69 205 LEU B C 1
ATOM 3464 O O . LEU B 1 205 ? 16.281 33.875 12.898 1 94.69 205 LEU B O 1
ATOM 3468 N N . PRO B 1 206 ? 14.5 32.969 14 1 95.5 206 PRO B N 1
ATOM 3469 C CA . PRO B 1 206 ? 13.594 33.5 12.977 1 95.5 206 PRO B CA 1
ATOM 3470 C C . PRO B 1 206 ? 13.32 35 13.133 1 95.5 206 PRO B C 1
ATOM 3472 O O . PRO B 1 206 ? 12.711 35.594 12.258 1 95.5 206 PRO B O 1
ATOM 3475 N N . LEU B 1 207 ? 13.719 35.594 14.234 1 96.12 207 LEU B N 1
ATOM 3476 C CA . LEU B 1 207 ? 13.578 37.031 14.523 1 96.12 207 LEU B CA 1
ATOM 3477 C C . LEU B 1 207 ? 14.898 37.594 15.023 1 96.12 207 LEU B C 1
ATOM 3479 O O . LEU B 1 207 ? 15.75 36.875 15.523 1 96.12 207 LEU B O 1
ATOM 3483 N N . SER B 1 208 ? 15.031 38.906 14.906 1 94.75 208 SER B N 1
ATOM 3484 C CA . SER B 1 208 ? 16.25 39.562 15.367 1 94.75 208 SER B CA 1
ATOM 3485 C C . SER B 1 208 ? 16.328 39.562 16.891 1 94.75 208 SER B C 1
ATOM 3487 O O . SER B 1 208 ? 15.312 39.438 17.578 1 94.75 208 SER B O 1
ATOM 3489 N N . ALA B 1 209 ? 17.547 39.688 17.344 1 93.12 209 ALA B N 1
ATOM 3490 C CA . ALA B 1 209 ? 17.797 39.75 18.797 1 93.12 209 ALA B CA 1
ATOM 3491 C C . ALA B 1 209 ? 17.031 40.938 19.422 1 93.12 209 ALA B C 1
ATOM 3493 O O . ALA B 1 209 ? 16.531 40.812 20.531 1 93.12 209 ALA B O 1
ATOM 3494 N N . ALA B 1 210 ? 17 42 18.719 1 95.56 210 ALA B N 1
ATOM 3495 C CA . ALA B 1 210 ? 16.312 43.188 19.203 1 95.56 210 ALA B CA 1
ATOM 3496 C C . ALA B 1 210 ? 14.828 42.938 19.422 1 95.56 210 ALA B C 1
ATOM 3498 O O . ALA B 1 210 ? 14.25 43.344 20.422 1 95.56 210 ALA B O 1
ATOM 3499 N N . LEU B 1 211 ? 14.203 42.281 18.5 1 96.31 211 LEU B N 1
ATOM 3500 C CA . LEU B 1 211 ? 12.789 41.938 18.625 1 96.31 211 LEU B CA 1
ATOM 3501 C C . LEU B 1 211 ? 12.57 40.969 19.766 1 96.31 211 LEU B C 1
ATOM 3503 O O . LEU B 1 211 ? 11.672 41.125 20.578 1 96.31 211 LEU B O 1
ATOM 3507 N N . LEU B 1 212 ? 13.391 39.969 19.859 1 96.62 212 LEU B N 1
ATOM 3508 C CA . LEU B 1 212 ? 13.25 38.906 20.859 1 96.62 212 LEU B CA 1
ATOM 3509 C C . LEU B 1 212 ? 13.406 39.469 22.266 1 96.62 212 LEU B C 1
ATOM 3511 O O . LEU B 1 212 ? 12.852 38.938 23.219 1 96.62 212 LEU B O 1
ATOM 3515 N N . ALA B 1 213 ? 14.156 40.531 22.344 1 96.31 213 ALA B N 1
ATOM 3516 C CA . ALA B 1 213 ? 14.367 41.188 23.641 1 96.31 213 ALA B CA 1
ATOM 3517 C C . ALA B 1 213 ? 13.07 41.75 24.188 1 96.31 213 ALA B C 1
ATOM 3519 O O . ALA B 1 213 ? 12.953 42.031 25.375 1 96.31 213 ALA B O 1
ATOM 3520 N N . THR B 1 214 ? 12.117 41.969 23.359 1 97.94 214 THR B N 1
ATOM 3521 C CA . THR B 1 214 ? 10.859 42.594 23.766 1 97.94 214 THR B CA 1
ATOM 3522 C C . THR B 1 214 ? 9.812 41.531 24.094 1 97.94 214 THR B C 1
ATOM 3524 O O . THR B 1 214 ? 8.68 41.875 24.438 1 97.94 214 THR B O 1
ATOM 3527 N N . LEU B 1 215 ? 10.141 40.312 24.031 1 97.81 215 LEU B N 1
ATOM 3528 C CA . LEU B 1 215 ? 9.242 39.188 24.344 1 97.81 215 LEU B CA 1
ATOM 3529 C C . LEU B 1 215 ? 8.812 39.25 25.812 1 97.81 215 LEU B C 1
ATOM 3531 O O . LEU B 1 215 ? 9.633 39.5 26.688 1 97.81 215 LEU B O 1
ATOM 3535 N N . GLN B 1 216 ? 7.555 39 26.047 1 97.69 216 GLN B N 1
ATOM 3536 C CA . GLN B 1 216 ? 7.016 39.031 27.406 1 97.69 216 GLN B CA 1
ATOM 3537 C C . GLN B 1 216 ? 6.746 37.625 27.922 1 97.69 216 GLN B C 1
ATOM 3539 O O . GLN B 1 216 ? 6.371 36.75 27.156 1 97.69 216 GLN B O 1
ATOM 3544 N N . PRO B 1 217 ? 6.762 37.438 29.234 1 97.69 217 PRO B N 1
ATOM 3545 C CA . PRO B 1 217 ? 6.641 36.094 29.812 1 97.69 217 PRO B CA 1
ATOM 3546 C C . PRO B 1 217 ? 5.258 35.469 29.594 1 97.69 217 PRO B C 1
ATOM 3548 O O . PRO B 1 217 ? 5.109 34.25 29.625 1 97.69 217 PRO B O 1
ATOM 3551 N N . ASP B 1 218 ? 4.266 36.281 29.375 1 97.31 218 ASP B N 1
ATOM 3552 C CA . ASP B 1 218 ? 2.904 35.75 29.266 1 97.31 218 ASP B CA 1
ATOM 3553 C C . ASP B 1 218 ? 2.602 35.281 27.844 1 97.31 218 ASP B C 1
ATOM 3555 O O . ASP B 1 218 ? 1.538 34.719 27.594 1 97.31 218 ASP B O 1
ATOM 3559 N N . THR B 1 219 ? 3.549 35.438 26.906 1 98.44 219 THR B N 1
ATOM 3560 C CA . THR B 1 219 ? 3.383 35.031 25.516 1 98.44 219 THR B CA 1
ATOM 3561 C C . THR B 1 219 ? 3.625 33.531 25.375 1 98.44 219 THR B C 1
ATOM 3563 O O . THR B 1 219 ? 4.574 33 25.938 1 98.44 219 THR B O 1
ATOM 3566 N N . LEU B 1 220 ? 2.717 32.812 24.688 1 98.81 220 LEU B N 1
ATOM 3567 C CA . LEU B 1 220 ? 3.041 31.453 24.234 1 98.81 220 LEU B CA 1
ATOM 3568 C C . LEU B 1 220 ? 3.926 31.484 22.984 1 98.81 220 LEU B C 1
ATOM 3570 O O . LEU B 1 220 ? 3.598 32.156 22 1 98.81 220 LEU B O 1
ATOM 3574 N N . VAL B 1 221 ? 5.062 30.828 23.094 1 98.81 221 VAL B N 1
ATOM 3575 C CA . VAL B 1 221 ? 5.957 30.734 21.938 1 98.81 221 VAL B CA 1
ATOM 3576 C C . VAL B 1 221 ? 5.969 29.312 21.406 1 98.81 221 VAL B C 1
ATOM 3578 O O . VAL B 1 221 ? 6.223 28.359 22.172 1 98.81 221 VAL B O 1
ATOM 3581 N N . ALA B 1 222 ? 5.625 29.188 20.125 1 98.81 222 ALA B N 1
ATOM 3582 C CA . ALA B 1 222 ? 5.496 27.859 19.516 1 98.81 222 ALA B CA 1
ATOM 3583 C C . ALA B 1 222 ? 6.434 27.734 18.312 1 98.81 222 ALA B C 1
ATOM 3585 O O . ALA B 1 222 ? 6.746 28.719 17.656 1 98.81 222 ALA B O 1
ATOM 3586 N N . ASP B 1 223 ? 6.867 26.547 18.094 1 98.44 223 ASP B N 1
ATOM 3587 C CA . ASP B 1 223 ? 7.73 26.234 16.969 1 98.44 223 ASP B CA 1
ATOM 3588 C C . ASP B 1 223 ? 7.277 24.953 16.266 1 98.44 223 ASP B C 1
ATOM 3590 O O . ASP B 1 223 ? 7.012 23.953 16.906 1 98.44 223 ASP B O 1
ATOM 3594 N N . VAL B 1 224 ? 7.215 24.984 14.867 1 97 224 VAL B N 1
ATOM 3595 C CA . VAL B 1 224 ? 6.766 23.797 14.148 1 97 224 VAL B CA 1
ATOM 3596 C C . VAL B 1 224 ? 7.953 22.875 13.875 1 97 224 VAL B C 1
ATOM 3598 O O . VAL B 1 224 ? 7.773 21.719 13.492 1 97 224 VAL B O 1
ATOM 3601 N N . VAL B 1 225 ? 9.203 23.391 14.023 1 95.5 225 VAL B N 1
ATOM 3602 C CA . VAL B 1 225 ? 10.406 22.578 13.875 1 95.5 225 VAL B CA 1
ATOM 3603 C C . VAL B 1 225 ? 10.414 21.453 14.914 1 95.5 225 VAL B C 1
ATOM 3605 O O . VAL B 1 225 ? 10.25 21.719 16.109 1 95.5 225 VAL B O 1
ATOM 3608 N N . THR B 1 226 ? 10.609 20.266 14.484 1 93.44 226 THR B N 1
ATOM 3609 C CA . THR B 1 226 ? 10.484 19.125 15.375 1 93.44 226 THR B CA 1
ATOM 3610 C C . THR B 1 226 ? 11.859 18.703 15.898 1 93.44 226 THR B C 1
ATOM 3612 O O . THR B 1 226 ? 11.961 18.047 16.938 1 93.44 226 THR B O 1
ATOM 3615 N N . SER B 1 227 ? 12.844 19.078 15.094 1 91.81 227 SER B N 1
ATOM 3616 C CA . SER B 1 227 ? 14.203 18.719 15.469 1 91.81 227 SER B CA 1
ATOM 3617 C C . SER B 1 227 ? 15.18 19.859 15.188 1 91.81 227 SER B C 1
ATOM 3619 O O . SER B 1 227 ? 15.383 20.25 14.039 1 91.81 227 SER B O 1
ATOM 3621 N N . PRO B 1 228 ? 15.758 20.312 16.234 1 94.94 228 PRO B N 1
ATOM 3622 C CA . PRO B 1 228 ? 15.703 19.859 17.625 1 94.94 228 PRO B CA 1
ATOM 3623 C C . PRO B 1 228 ? 14.359 20.172 18.297 1 94.94 228 PRO B C 1
ATOM 3625 O O . PRO B 1 228 ? 13.609 21.016 17.812 1 94.94 228 PRO B O 1
ATOM 3628 N N . GLU B 1 229 ? 14.117 19.438 19.359 1 95.75 229 GLU B N 1
ATOM 3629 C CA . GLU B 1 229 ? 12.867 19.641 20.078 1 95.75 229 GLU B CA 1
ATOM 3630 C C . GLU B 1 229 ? 12.789 21.031 20.688 1 95.75 229 GLU B C 1
ATOM 3632 O O . GLU B 1 229 ? 11.742 21.688 20.609 1 95.75 229 GLU B O 1
ATOM 3637 N N . ILE B 1 230 ? 13.922 21.359 21.312 1 97.12 230 ILE B N 1
ATOM 3638 C CA . ILE B 1 230 ? 14.039 22.734 21.812 1 97.12 230 ILE B CA 1
ATOM 3639 C C . ILE B 1 230 ? 14.891 23.562 20.859 1 97.12 230 ILE B C 1
ATOM 3641 O O . ILE B 1 230 ? 16.125 23.516 20.922 1 97.12 230 ILE B O 1
ATOM 3645 N N . THR B 1 231 ? 14.281 24.359 20.016 1 97.12 231 THR B N 1
ATOM 3646 C CA . THR B 1 231 ? 14.969 25.203 19.047 1 97.12 231 THR B CA 1
ATOM 3647 C C . THR B 1 231 ? 15.57 26.422 19.734 1 97.12 231 THR B C 1
ATOM 3649 O O . THR B 1 231 ? 15.234 26.734 20.875 1 97.12 231 THR B O 1
ATOM 3652 N N . PRO B 1 232 ? 16.453 27.141 19 1 96.62 232 PRO B N 1
ATOM 3653 C CA . PRO B 1 232 ? 16.984 28.375 19.578 1 96.62 232 PRO B CA 1
ATOM 3654 C C . PRO B 1 232 ? 15.898 29.359 19.984 1 96.62 232 PRO B C 1
ATOM 3656 O O . PRO B 1 232 ? 16 30 21.031 1 96.62 232 PRO B O 1
ATOM 3659 N N . LEU B 1 233 ? 14.867 29.469 19.234 1 97.75 233 LEU B N 1
ATOM 3660 C CA . LEU B 1 233 ? 13.75 30.344 19.547 1 97.75 233 LEU B CA 1
ATOM 3661 C C . LEU B 1 233 ? 13.078 29.922 20.844 1 97.75 233 LEU B C 1
ATOM 3663 O O . LEU B 1 233 ? 12.852 30.75 21.734 1 97.75 233 LEU B O 1
ATOM 3667 N N . LEU B 1 234 ? 12.766 28.641 20.969 1 98 234 LEU B N 1
ATOM 3668 C CA . LEU B 1 234 ? 12.086 28.125 22.141 1 98 234 LEU B CA 1
ATOM 3669 C C . LEU B 1 234 ? 12.977 28.266 23.375 1 98 234 LEU B C 1
ATOM 3671 O O . LEU B 1 234 ? 12.484 28.562 24.469 1 98 234 LEU B O 1
ATOM 3675 N N . ASN B 1 235 ? 14.242 27.984 23.156 1 97 235 ASN B N 1
ATOM 3676 C CA . ASN B 1 235 ? 15.172 28.156 24.266 1 97 235 ASN B CA 1
ATOM 3677 C C . ASN B 1 235 ? 15.172 29.594 24.781 1 97 235 ASN B C 1
ATOM 3679 O O . ASN B 1 235 ? 15.133 29.828 25.984 1 97 235 ASN B O 1
ATOM 3683 N N . ARG B 1 236 ? 15.281 30.531 23.875 1 96.5 236 ARG B N 1
ATOM 3684 C CA . ARG B 1 236 ? 15.242 31.953 24.234 1 96.5 236 ARG B CA 1
ATOM 3685 C C . ARG B 1 236 ? 13.938 32.281 24.953 1 96.5 236 ARG B C 1
ATOM 3687 O O . ARG B 1 236 ? 13.945 33.062 25.922 1 96.5 236 ARG B O 1
ATOM 3694 N N . ALA B 1 237 ? 12.82 31.828 24.453 1 98 237 ALA B N 1
ATOM 3695 C CA . ALA B 1 237 ? 11.508 32.062 25.047 1 98 237 ALA B CA 1
ATOM 3696 C C . ALA B 1 237 ? 11.461 31.562 26.484 1 98 237 ALA B C 1
ATOM 3698 O O . ALA B 1 237 ? 10.953 32.25 27.375 1 98 237 ALA B O 1
ATOM 3699 N N . ARG B 1 238 ? 11.969 30.391 26.656 1 97.25 238 ARG B N 1
ATOM 3700 C CA . ARG B 1 238 ? 12 29.797 28 1 97.25 238 ARG B CA 1
ATOM 3701 C C . ARG B 1 238 ? 12.797 30.672 28.953 1 97.25 238 ARG B C 1
ATOM 3703 O O . ARG B 1 238 ? 12.406 30.844 30.125 1 97.25 238 ARG B O 1
ATOM 3710 N N . GLN B 1 239 ? 13.875 31.156 28.5 1 96.44 239 GLN B N 1
ATOM 3711 C CA . GLN B 1 239 ? 14.742 32 29.328 1 96.44 239 GLN B CA 1
ATOM 3712 C C . GLN B 1 239 ? 14.008 33.25 29.797 1 96.44 239 GLN B C 1
ATOM 3714 O O . GLN B 1 239 ? 14.289 33.781 30.875 1 96.44 239 GLN B O 1
ATOM 3719 N N . VAL B 1 240 ? 13.117 33.719 29.031 1 95.81 240 VAL B N 1
ATOM 3720 C CA . VAL B 1 240 ? 12.344 34.906 29.328 1 95.81 240 VAL B CA 1
ATOM 3721 C C . VAL B 1 240 ? 11.148 34.531 30.203 1 95.81 240 VAL B C 1
ATOM 3723 O O . VAL B 1 240 ? 10.477 35.438 30.734 1 95.81 240 VAL B O 1
ATOM 3726 N N . GLY B 1 241 ? 10.844 33.281 30.391 1 97.38 241 GLY B N 1
ATOM 3727 C CA . GLY B 1 241 ? 9.758 32.812 31.25 1 97.38 241 GLY B CA 1
ATOM 3728 C C . GLY B 1 241 ? 8.5 32.469 30.469 1 97.38 241 GLY B C 1
ATOM 3729 O O . GLY B 1 241 ? 7.449 32.219 31.062 1 97.38 241 GLY B O 1
ATOM 3730 N N . CYS B 1 242 ? 8.555 32.438 29.172 1 98.19 242 CYS B N 1
ATOM 3731 C CA . CYS B 1 242 ? 7.398 32.125 28.344 1 98.19 242 CYS B CA 1
ATOM 3732 C C . CYS B 1 242 ? 7.07 30.625 28.406 1 98.19 242 CYS B C 1
ATOM 3734 O O . CYS B 1 242 ? 7.961 29.797 28.578 1 98.19 242 CYS B O 1
ATOM 3736 N N . ARG B 1 243 ? 5.746 30.297 28.281 1 98.06 243 ARG B N 1
ATOM 3737 C CA . ARG B 1 243 ? 5.375 28.938 27.906 1 98.06 243 ARG B CA 1
ATOM 3738 C C . ARG B 1 243 ? 5.789 28.641 26.469 1 98.06 243 ARG B C 1
ATOM 3740 O O . ARG B 1 243 ? 5.766 29.531 25.609 1 98.06 243 ARG B O 1
ATOM 3747 N N . ILE B 1 244 ? 6.152 27.344 26.266 1 98.62 244 ILE B N 1
ATOM 3748 C CA . ILE B 1 244 ? 6.602 27 24.922 1 98.62 244 ILE B CA 1
ATOM 3749 C C . ILE B 1 244 ? 5.828 25.797 24.422 1 98.62 244 ILE B C 1
ATOM 3751 O O . ILE B 1 244 ? 5.449 24.922 25.203 1 98.62 244 ILE B O 1
ATOM 3755 N N . GLN B 1 245 ? 5.531 25.781 23.156 1 98.69 245 GLN B N 1
ATOM 3756 C CA . GLN B 1 245 ? 5.004 24.625 22.422 1 98.69 245 GLN B CA 1
ATOM 3757 C C . GLN B 1 245 ? 6.023 24.094 21.422 1 98.69 245 GLN B C 1
ATOM 3759 O O . GLN B 1 245 ? 6.457 24.828 20.531 1 98.69 245 GLN B O 1
ATOM 3764 N N . THR B 1 246 ? 6.332 22.828 21.547 1 98.38 246 THR B N 1
ATOM 3765 C CA . THR B 1 246 ? 7.367 22.25 20.688 1 98.38 246 THR B CA 1
ATOM 3766 C C . THR B 1 246 ? 6.758 21.688 19.406 1 98.38 246 THR B C 1
ATOM 3768 O O . THR B 1 246 ? 5.551 21.438 19.344 1 98.38 246 THR B O 1
ATOM 3771 N N . GLY B 1 247 ? 7.613 21.516 18.438 1 97.06 247 GLY B N 1
ATOM 3772 C CA . GLY B 1 247 ? 7.207 20.891 17.203 1 97.06 247 GLY B CA 1
ATOM 3773 C C . GLY B 1 247 ? 6.641 19.5 17.391 1 97.06 247 GLY B C 1
ATOM 3774 O O . GLY B 1 247 ? 5.578 19.172 16.844 1 97.06 247 GLY B O 1
ATOM 3775 N N . PRO B 1 248 ? 7.297 18.719 18.172 1 95.56 248 PRO B N 1
ATOM 3776 C CA . PRO B 1 248 ? 6.789 17.359 18.453 1 95.56 248 PRO B CA 1
ATOM 3777 C C . PRO B 1 248 ? 5.402 17.375 19.078 1 95.56 248 PRO B C 1
ATOM 3779 O O . PRO B 1 248 ? 4.586 16.5 18.812 1 95.56 248 PRO B O 1
ATOM 3782 N N . GLU B 1 249 ? 5.105 18.328 19.875 1 96.75 249 GLU B N 1
ATOM 3783 C CA . GLU B 1 249 ? 3.775 18.438 20.469 1 96.75 249 GLU B CA 1
ATOM 3784 C C . GLU B 1 249 ? 2.715 18.672 19.391 1 96.75 249 GLU B C 1
ATOM 3786 O O . GLU B 1 249 ? 1.637 18.078 19.438 1 96.75 249 GLU B O 1
ATOM 3791 N N . MET B 1 250 ? 3.029 19.562 18.469 1 96.81 250 MET B N 1
ATOM 3792 C CA . MET B 1 250 ? 2.111 19.797 17.359 1 96.81 250 MET B CA 1
ATOM 3793 C C . MET B 1 250 ? 1.94 18.531 16.516 1 96.81 250 MET B C 1
ATOM 3795 O O . MET B 1 250 ? 0.819 18.156 16.156 1 96.81 250 MET B O 1
ATOM 3799 N N . ALA B 1 251 ? 3.072 17.906 16.25 1 94.12 251 ALA B N 1
ATOM 3800 C CA . ALA B 1 251 ? 3.047 16.688 15.445 1 94.12 251 ALA B CA 1
ATOM 3801 C C . ALA B 1 251 ? 2.174 15.617 16.094 1 94.12 251 ALA B C 1
ATOM 3803 O O . ALA B 1 251 ? 1.401 14.938 15.414 1 94.12 251 ALA B O 1
ATOM 3804 N N . PHE B 1 252 ? 2.27 15.484 17.328 1 93.5 252 PHE B N 1
ATOM 3805 C CA . PHE B 1 252 ? 1.486 14.5 18.062 1 93.5 252 PHE B CA 1
ATOM 3806 C C . PHE B 1 252 ? 0.003 14.852 18.031 1 93.5 252 PHE B C 1
ATOM 3808 O O . PHE B 1 252 ? -0.84 13.969 17.844 1 93.5 252 PHE B O 1
ATOM 3815 N N . ALA B 1 253 ? -0.321 16.062 18.219 1 95.25 253 ALA B N 1
ATOM 3816 C CA . ALA B 1 253 ? -1.713 16.5 18.156 1 95.25 253 ALA B CA 1
ATOM 3817 C C . ALA B 1 253 ? -2.283 16.297 16.75 1 95.25 253 ALA B C 1
ATOM 3819 O O . ALA B 1 253 ? -3.447 15.93 16.594 1 95.25 253 ALA B O 1
ATOM 3820 N N . GLN B 1 254 ? -1.486 16.578 15.836 1 96.12 254 GLN B N 1
ATOM 3821 C CA . GLN B 1 254 ? -1.876 16.406 14.438 1 96.12 254 GLN B CA 1
ATOM 3822 C C . GLN B 1 254 ? -2.209 14.953 14.133 1 96.12 254 GLN B C 1
ATOM 3824 O O . GLN B 1 254 ? -3.113 14.672 13.352 1 96.12 254 GLN B O 1
ATOM 3829 N N . LEU B 1 255 ? -1.464 14.031 14.781 1 95.75 255 LEU B N 1
ATOM 3830 C CA . LEU B 1 255 ? -1.673 12.602 14.57 1 95.75 255 LEU B CA 1
ATOM 3831 C C . LEU B 1 255 ? -3.109 12.203 14.898 1 95.75 255 LEU B C 1
ATOM 3833 O O . LEU B 1 255 ? -3.736 11.453 14.156 1 95.75 255 LEU B O 1
ATOM 3837 N N . GLY B 1 256 ? -3.637 12.742 15.953 1 97 256 GLY B N 1
ATOM 3838 C CA . GLY B 1 256 ? -5.023 12.484 16.312 1 97 256 GLY B CA 1
ATOM 3839 C C . GLY B 1 256 ? -6.008 12.953 15.258 1 97 256 GLY B C 1
ATOM 3840 O O . GLY B 1 256 ? -6.945 12.227 14.914 1 97 256 GLY B O 1
ATOM 3841 N N . HIS B 1 257 ? -5.773 14.086 14.766 1 98.06 257 HIS B N 1
ATOM 3842 C CA . HIS B 1 257 ? -6.66 14.664 13.758 1 98.06 257 HIS B CA 1
ATOM 3843 C C . HIS B 1 257 ? -6.602 13.883 12.453 1 98.06 257 HIS B C 1
ATOM 3845 O O . HIS B 1 257 ? -7.629 13.68 11.797 1 98.06 257 HIS B O 1
ATOM 3851 N N . LEU B 1 258 ? -5.41 13.438 12.078 1 98.62 258 LEU B N 1
ATOM 3852 C CA . LEU B 1 258 ? -5.246 12.625 10.875 1 98.62 258 LEU B CA 1
ATOM 3853 C C . LEU B 1 258 ? -6.023 11.32 10.992 1 98.62 258 LEU B C 1
ATOM 3855 O O . LEU B 1 258 ? -6.816 10.992 10.102 1 98.62 258 LEU B O 1
ATOM 3859 N N . GLY B 1 259 ? -5.809 10.625 12.109 1 98.69 259 GLY B N 1
ATOM 3860 C CA . GLY B 1 259 ? -6.48 9.352 12.328 1 98.69 259 GLY B CA 1
ATOM 3861 C C . GLY B 1 259 ? -7.988 9.477 12.406 1 98.69 259 GLY B C 1
ATOM 3862 O O . GLY B 1 259 ? -8.719 8.664 11.836 1 98.69 259 GLY B O 1
ATOM 3863 N N . ALA B 1 260 ? -8.453 10.539 13.047 1 98.5 260 ALA B N 1
ATOM 3864 C CA . ALA B 1 260 ? -9.891 10.766 13.188 1 98.5 260 ALA B CA 1
ATOM 3865 C C . ALA B 1 260 ? -10.531 11.055 11.836 1 98.5 260 ALA B C 1
ATOM 3867 O O . ALA B 1 260 ? -11.617 10.562 11.531 1 98.5 260 ALA B O 1
ATOM 3868 N N . PHE B 1 261 ? -9.867 11.844 11.062 1 98.75 261 PHE B N 1
ATOM 3869 C CA . PHE B 1 261 ? -10.398 12.18 9.742 1 98.75 261 PHE B CA 1
ATOM 3870 C C . PHE B 1 261 ? -10.531 10.93 8.883 1 98.75 261 PHE B C 1
ATOM 3872 O O . PHE B 1 261 ? -11.5 10.789 8.133 1 98.75 261 PHE B O 1
ATOM 3879 N N . MET B 1 262 ? -9.586 9.977 8.977 1 98.69 262 MET B N 1
ATOM 3880 C CA . MET B 1 262 ? -9.625 8.742 8.203 1 98.69 262 MET B CA 1
ATOM 3881 C C . MET B 1 262 ? -10.539 7.715 8.859 1 98.69 262 MET B C 1
ATOM 3883 O O . MET B 1 262 ? -10.789 6.652 8.289 1 98.69 262 MET B O 1
ATOM 3887 N N . GLY B 1 263 ? -10.953 7.984 10.125 1 98.31 263 GLY B N 1
ATOM 3888 C CA . GLY B 1 263 ? -11.852 7.098 10.844 1 98.31 263 GLY B CA 1
ATOM 3889 C C . GLY B 1 263 ? -11.141 5.91 11.469 1 98.31 263 GLY B C 1
ATOM 3890 O O . GLY B 1 263 ? -11.75 4.867 11.695 1 98.31 263 GLY B O 1
ATOM 3891 N N . VAL B 1 264 ? -9.812 6.051 11.781 1 98.31 264 VAL B N 1
ATOM 3892 C CA . VAL B 1 264 ? -9.078 4.859 12.188 1 98.31 264 VAL B CA 1
ATOM 3893 C C . VAL B 1 264 ? -8.617 5.004 13.641 1 98.31 264 VAL B C 1
ATOM 3895 O O . VAL B 1 264 ? -8.211 4.027 14.266 1 98.31 264 VAL B O 1
ATOM 3898 N N . THR B 1 265 ? -8.648 6.203 14.203 1 97.62 265 THR B N 1
ATOM 3899 C CA . THR B 1 265 ? -8.398 6.449 15.617 1 97.62 265 THR B CA 1
ATOM 3900 C C . THR B 1 265 ? -9.391 7.473 16.172 1 97.62 265 THR B C 1
ATOM 3902 O O . THR B 1 265 ? -10 8.227 15.406 1 97.62 265 THR B O 1
ATOM 3905 N N . PRO B 1 266 ? -9.609 7.508 17.5 1 96.44 266 PRO B N 1
ATOM 3906 C CA . PRO B 1 266 ? -10.25 8.688 18.078 1 96.44 266 PRO B CA 1
ATOM 3907 C C . PRO B 1 266 ? -9.383 9.938 17.984 1 96.44 266 PRO B C 1
ATOM 3909 O O . PRO B 1 266 ? -8.195 9.852 17.641 1 96.44 266 PRO B O 1
ATOM 3912 N N . LEU B 1 267 ? -9.992 11.055 18.203 1 95 267 LEU B N 1
ATOM 3913 C CA . LEU B 1 267 ? -9.258 12.312 18.125 1 95 267 LEU B CA 1
ATOM 3914 C C . LEU B 1 267 ? -8.148 12.359 19.172 1 95 267 LEU B C 1
ATOM 3916 O O . LEU B 1 267 ? -7.031 12.797 18.875 1 95 267 LEU B O 1
ATOM 3920 N N . GLU B 1 268 ? -8.531 11.859 20.375 1 89.5 268 GLU B N 1
ATOM 3921 C CA . GLU B 1 268 ? -7.543 11.828 21.453 1 89.5 268 GLU B CA 1
ATOM 3922 C C . GLU B 1 268 ? -6.875 10.461 21.547 1 89.5 268 GLU B C 1
ATOM 3924 O O . GLU B 1 268 ? -7.527 9.461 21.859 1 89.5 268 GLU B O 1
ATOM 3929 N N . ILE B 1 269 ? -5.617 10.375 21.219 1 85.31 269 ILE B N 1
ATOM 3930 C CA . ILE B 1 269 ? -4.918 9.094 21.266 1 85.31 269 ILE B CA 1
ATOM 3931 C C . ILE B 1 269 ? -3.695 9.211 22.172 1 85.31 269 ILE B C 1
ATOM 3933 O O . ILE B 1 269 ? -3.133 10.297 22.328 1 85.31 269 ILE B O 1
#

Organism: Pseudomonas putida (strain ATCC 47054 / DSM 6125 / CFBP 8728 / NCIMB 11950 / KT2440) (NCBI:txid160488)

Foldseek 3Di:
DADPLAAEEEEEEPPFVPDCLQVVVVVVCVVVVHSYGYYYHYDDPVCLQVVLVVQLVVQRYLKYFYDPPCFLVCLVRFPEEDPLCVLLSGFGMWGADNNSGIYGYHCLLVLVVQLVVVVVDQQAAFEEEQEDLPSSSLSVLVSSLVRHHAEYEYHYPDPVSLVSSVVSSCVVHVRYHYHHDDDEDQRHQEYEYPDCAQADDDQGDSDDPNRLVRDAQNHEYEYLHPPPQCGNSNVSNVVRNHHYHTNVSSVVQSSLVNCVVSPNHHSHD/DADPLAAEEEEEEPPFVPDCLQVVVVVVCVVVVHSYGYYYHYDDPVCLQVVLVVQLVVQRYLKYFYDPPCFLVCLVRFPEEDPLCVLLSGFGMWGADNNSGIYGYHCLLVLVVQLVVVVVDQQAAFEEEEEDLPSSSLSVLVSSLVRHHAEYEYHYPDPVSLVSSVVSSCVVHVRYHYHHDDDEDQRHQEYEYPDCAQADDDQGDSDDPNRLVRDAQNHEYEYLHPPPQCGNSNVSNVVRNHHYHTNVSSVVQSSLVNCVVSPNHHSHD